Protein AF-0000000074860772 (afdb_homodimer)

Foldseek 3Di:
DCPVPPPPPDPPPPVPCPDDPPPVPPVPPPPLNVCCCQDLQVCLLVLVQVSNVVVCVVVVNPCQAPARPQQDGSLLRNLLNLNQVNNVVSVVSPHDQCRATPPWGDGSLLNNLLNLNLNSNLVSLVSPYDQQRATPQQAGSLLNNQLNQNQSNNVSSCVSPVVLQVGATPVRDGSLNNHPDPNSNVVSPVD/DCPPDPPPPPPPPPVPCPPDPPPVPPVPPDPLNVCCCQDLQVCLLVLVQVSNVVVCVVVVNPCQAPARPQQDGSLLNNLLNLNQVNNVVSVVSPHDQCRATPPWGDGSLLNNLLNLNLNSNLVSLVSPYDQQRATPQQAGSLLNNQLNQNQSNNVSSCVSPVVLQVGATPVRDGSLNNHPDPNSNVVSPVD

Nearest PDB structures (foldseek):
  6gcu-assembly2_F  TM=9.188E-01  e=7.240E-11  synthetic construct
  7b4u-assembly2_C  TM=9.738E-01  e=1.864E-08  synthetic construct
  5w7j-assembly1_A  TM=8.619E-01  e=1.250E-08  Homo sapiens
  1oy3-assembly1_D  TM=8.102E-01  e=2.384E-06  Mus musculus
  1k3z-assembly1_D  TM=7.961E-01  e=2.267E-06  Mus musculus

Sequence (382 aa):
MFQHGCSHNSEEKVEHNCHHHLTNPSVHQTLEELDFDRGIWSSALAGDIDDVTKKLKSDNGAHVNDTDKSGYTALHYASRSGHLDICQLLLSHGANVNVRTSSSGATPLHRAAYMNHSQVVRLLLDHGADPLVIDCDGMTPLHKAAEKGAETTVEFLIKADSSALEIQDNKGRKPEALAKSEAVKELLRQKMFQHGCSHNSEEKVEHNCHHHLTNPSVHQTLEELDFDRGIWSSALAGDIDDVTKKLKSDNGAHVNDTDKSGYTALHYASRSGHLDICQLLLSHGANVNVRTSSSGATPLHRAAYMNHSQVVRLLLDHGADPLVIDCDGMTPLHKAAEKGAETTVEFLIKADSSALEIQDNKGRKPEALAKSEAVKELLRQK

pLDDT: mean 82.17, std 24.75, range [22.83, 98.81]

Structure (mmCIF, N/CA/C/O backbone):
data_AF-0000000074860772-model_v1
#
loop_
_entity.id
_entity.type
_entity.pdbx_description
1 polymer 'Ankyrin repeat domain-containing protein 39'
#
loop_
_atom_site.group_PDB
_atom_site.id
_atom_site.type_symbol
_atom_site.label_atom_id
_atom_site.label_alt_id
_atom_site.label_comp_id
_atom_site.label_asym_id
_atom_site.label_entity_id
_atom_site.label_seq_id
_atom_site.pdbx_PDB_ins_code
_atom_site.Cartn_x
_atom_site.Cartn_y
_atom_site.Cartn_z
_atom_site.occupancy
_atom_site.B_iso_or_equiv
_atom_site.auth_seq_id
_atom_site.auth_comp_id
_atom_site.auth_asym_id
_atom_site.auth_atom_id
_atom_site.pdbx_PDB_model_num
ATOM 1 N N . MET A 1 1 ? -6.117 -55.531 -68.188 1 25.92 1 MET A N 1
ATOM 2 C CA . MET A 1 1 ? -5.648 -54.188 -68.562 1 25.92 1 MET A CA 1
ATOM 3 C C . MET A 1 1 ? -6.387 -53.125 -67.75 1 25.92 1 MET A C 1
ATOM 5 O O . MET A 1 1 ? -7.188 -52.375 -68.312 1 25.92 1 MET A O 1
ATOM 9 N N . PHE A 1 2 ? -6.77 -53.469 -66.562 1 25.11 2 PHE A N 1
ATOM 10 C CA . PHE A 1 2 ? -7.664 -53.094 -65.5 1 25.11 2 PHE A CA 1
ATOM 11 C C . PHE A 1 2 ? -7.273 -51.75 -64.875 1 25.11 2 PHE A C 1
ATOM 13 O O . PHE A 1 2 ? -6.203 -51.594 -64.312 1 25.11 2 PHE A O 1
ATOM 20 N N . GLN A 1 3 ? -7.68 -50.688 -65.688 1 23.08 3 GLN A N 1
ATOM 21 C CA . GLN A 1 3 ? -7.426 -49.25 -65.562 1 23.08 3 GLN A CA 1
ATOM 22 C C . GLN A 1 3 ? -7.918 -48.719 -64.25 1 23.08 3 GLN A C 1
ATOM 24 O O . GLN A 1 3 ? -9.125 -48.625 -64 1 23.08 3 GLN A O 1
ATOM 29 N N . HIS A 1 4 ? -7.363 -49.219 -63.188 1 24.45 4 HIS A N 1
ATOM 30 C CA . HIS A 1 4 ? -7.715 -48.938 -61.781 1 24.45 4 HIS A CA 1
ATOM 31 C C . HIS A 1 4 ? -7.711 -47.438 -61.5 1 24.45 4 HIS A C 1
ATOM 33 O O . HIS A 1 4 ? -6.66 -46.812 -61.531 1 24.45 4 HIS A O 1
ATOM 39 N N . GLY A 1 5 ? -8.664 -46.75 -62.031 1 23.92 5 GLY A N 1
ATOM 40 C CA . GLY A 1 5 ? -8.758 -45.312 -61.969 1 23.92 5 GLY A CA 1
ATOM 41 C C . GLY A 1 5 ? -8.797 -44.781 -60.531 1 23.92 5 GLY A C 1
ATOM 42 O O . GLY A 1 5 ? -9.594 -45.25 -59.719 1 23.92 5 GLY A O 1
ATOM 43 N N . CYS A 1 6 ? -7.645 -44.375 -60 1 25.44 6 CYS A N 1
ATOM 44 C CA . CYS A 1 6 ? -7.355 -43.906 -58.656 1 25.44 6 CYS A CA 1
ATOM 45 C C . CYS A 1 6 ? -8.273 -42.719 -58.312 1 25.44 6 CYS A C 1
ATOM 47 O O . CYS A 1 6 ? -8.297 -41.719 -59 1 25.44 6 CYS A O 1
ATOM 49 N N . SER A 1 7 ? -9.531 -43.031 -57.938 1 24.06 7 SER A N 1
ATOM 50 C CA . SER A 1 7 ? -10.531 -42.062 -57.469 1 24.06 7 SER A CA 1
ATOM 51 C C . SER A 1 7 ? -9.93 -41.062 -56.531 1 24.06 7 SER A C 1
ATOM 53 O O . SER A 1 7 ? -9.148 -41.406 -55.625 1 24.06 7 SER A O 1
ATOM 55 N N . HIS A 1 8 ? -9.812 -39.844 -57.031 1 24.69 8 HIS A N 1
ATOM 56 C CA . HIS A 1 8 ? -9.336 -38.562 -56.5 1 24.69 8 HIS A CA 1
ATOM 57 C C . HIS A 1 8 ? -10.039 -38.219 -55.188 1 24.69 8 HIS A C 1
ATOM 59 O O . HIS A 1 8 ? -11.266 -38.094 -55.156 1 24.69 8 HIS A O 1
ATOM 65 N N . ASN A 1 9 ? -9.758 -38.969 -54.125 1 23.66 9 ASN A N 1
ATOM 66 C CA . ASN A 1 9 ? -10.281 -38.719 -52.781 1 23.66 9 ASN A CA 1
ATOM 67 C C . ASN A 1 9 ? -10.25 -37.25 -52.438 1 23.66 9 ASN A C 1
ATOM 69 O O . ASN A 1 9 ? -9.203 -36.594 -52.531 1 23.66 9 ASN A O 1
ATOM 73 N N . SER A 1 10 ? -11.375 -36.562 -52.625 1 26.48 10 SER A N 1
ATOM 74 C CA . SER A 1 10 ? -11.75 -35.188 -52.312 1 26.48 10 SER A CA 1
ATOM 75 C C . SER A 1 10 ? -11.305 -34.781 -50.906 1 26.48 10 SER A C 1
ATOM 77 O O . SER A 1 10 ? -11.695 -35.406 -49.906 1 26.48 10 SER A O 1
ATOM 79 N N . GLU A 1 11 ? -10.133 -34.344 -50.75 1 26.5 11 GLU A N 1
ATOM 80 C CA . GLU A 1 11 ? -9.531 -33.781 -49.562 1 26.5 11 GLU A CA 1
ATOM 81 C C . GLU A 1 11 ? -10.43 -32.719 -48.938 1 26.5 11 GLU A C 1
ATOM 83 O O . GLU A 1 11 ? -10.75 -31.719 -49.562 1 26.5 11 GLU A O 1
ATOM 88 N N . GLU A 1 12 ? -11.516 -33.062 -48.344 1 25.89 12 GLU A N 1
ATOM 89 C CA . GLU A 1 12 ? -12.344 -32.156 -47.594 1 25.89 12 GLU A CA 1
ATOM 90 C C . GLU A 1 12 ? -11.484 -31.188 -46.781 1 25.89 12 GLU A C 1
ATOM 92 O O . GLU A 1 12 ? -10.641 -31.625 -46 1 25.89 12 GLU A O 1
ATOM 97 N N . LYS A 1 13 ? -11.336 -29.953 -47.281 1 27.53 13 LYS A N 1
ATOM 98 C CA . LYS A 1 13 ? -10.766 -28.766 -46.656 1 27.53 13 LYS A CA 1
ATOM 99 C C . LYS A 1 13 ? -11.367 -28.516 -45.281 1 27.53 13 LYS A C 1
ATOM 101 O O . LYS A 1 13 ? -12.555 -28.188 -45.188 1 27.53 13 LYS A O 1
ATOM 106 N N . VAL A 1 14 ? -11.258 -29.391 -44.375 1 26.73 14 VAL A N 1
ATOM 107 C CA . VAL A 1 14 ? -11.734 -28.984 -43.062 1 26.73 14 VAL A CA 1
ATOM 108 C C . VAL A 1 14 ? -11.281 -27.562 -42.75 1 26.73 14 VAL A C 1
ATOM 110 O O . VAL A 1 14 ? -10.086 -27.297 -42.625 1 26.73 14 VAL A O 1
ATOM 113 N N . GLU A 1 15 ? -11.969 -26.594 -43.406 1 26.88 15 GLU A N 1
ATOM 114 C CA . GLU A 1 15 ? -11.805 -25.188 -43.094 1 26.88 15 GLU A CA 1
ATOM 115 C C . GLU A 1 15 ? -11.781 -24.969 -41.594 1 26.88 15 GLU A C 1
ATOM 117 O O . GLU A 1 15 ? -12.758 -25.266 -40.906 1 26.88 15 GLU A O 1
ATOM 122 N N . HIS A 1 16 ? -10.703 -25.344 -40.969 1 24.8 16 HIS A N 1
ATOM 123 C CA . HIS A 1 16 ? -10.492 -24.922 -39.594 1 24.8 16 HIS A CA 1
ATOM 124 C C . HIS A 1 16 ? -10.859 -23.453 -39.406 1 24.8 16 HIS A C 1
ATOM 126 O O . HIS A 1 16 ? -10.156 -22.562 -39.875 1 24.8 16 HIS A O 1
ATOM 132 N N . ASN A 1 17 ? -12.109 -23.109 -39.656 1 25.31 17 ASN A N 1
ATOM 133 C CA . ASN A 1 17 ? -12.594 -21.781 -39.312 1 25.31 17 ASN A CA 1
ATOM 134 C C . ASN A 1 17 ? -12.016 -21.297 -37.969 1 25.31 17 ASN A C 1
ATOM 136 O O . ASN A 1 17 ? -12.422 -21.781 -36.906 1 25.31 17 ASN A O 1
ATOM 140 N N . CYS A 1 18 ? -10.773 -21.25 -37.875 1 26.66 18 CYS A N 1
ATOM 141 C CA . CYS A 1 18 ? -10.148 -20.516 -36.781 1 26.66 18 CYS A CA 1
ATOM 142 C C . CYS A 1 18 ? -10.883 -19.219 -36.5 1 26.66 18 CYS A C 1
ATOM 144 O O . CYS A 1 18 ? -10.797 -18.281 -37.281 1 26.66 18 CYS A O 1
ATOM 146 N N . HIS A 1 19 ? -12.273 -19.281 -36.312 1 25.89 19 HIS A N 1
ATOM 147 C CA . HIS A 1 19 ? -13.164 -18.188 -35.969 1 25.89 19 HIS A CA 1
ATOM 148 C C . HIS A 1 19 ? -12.383 -17 -35.406 1 25.89 19 HIS A C 1
ATOM 150 O O . HIS A 1 19 ? -11.219 -17.141 -35.031 1 25.89 19 HIS A O 1
ATOM 156 N N . HIS A 1 20 ? -13.219 -15.93 -34.938 1 26.31 20 HIS A N 1
ATOM 157 C CA . HIS A 1 20 ? -13.227 -14.492 -34.688 1 26.31 20 HIS A CA 1
ATOM 158 C C . HIS A 1 20 ? -12.203 -14.125 -33.625 1 26.31 20 HIS A C 1
ATOM 160 O O . HIS A 1 20 ? -12.133 -14.758 -32.562 1 26.31 20 HIS A O 1
ATOM 166 N N . HIS A 1 21 ? -11.172 -13.586 -33.969 1 28.33 21 HIS A N 1
ATOM 167 C CA . HIS A 1 21 ? -10.125 -12.805 -33.312 1 28.33 21 HIS A CA 1
ATOM 168 C C . HIS A 1 21 ? -10.688 -11.891 -32.25 1 28.33 21 HIS A C 1
ATOM 170 O O . HIS A 1 21 ? -11.242 -10.828 -32.531 1 28.33 21 HIS A O 1
ATOM 176 N N . LEU A 1 22 ? -11.602 -12.258 -31.453 1 30.05 22 LEU A N 1
ATOM 177 C CA . LEU A 1 22 ? -12.07 -11.328 -30.422 1 30.05 22 LEU A CA 1
ATOM 178 C C . LEU A 1 22 ? -10.93 -10.414 -29.969 1 30.05 22 LEU A C 1
ATOM 180 O O . LEU A 1 22 ? -9.945 -10.883 -29.391 1 30.05 22 LEU A O 1
ATOM 184 N N . THR A 1 23 ? -10.531 -9.438 -30.781 1 29.91 23 THR A N 1
ATOM 185 C CA . THR A 1 23 ? -9.742 -8.242 -30.516 1 29.91 23 THR A CA 1
ATOM 186 C C . THR A 1 23 ? -9.914 -7.789 -29.062 1 29.91 23 THR A C 1
ATOM 188 O O . THR A 1 23 ? -10.938 -7.199 -28.703 1 29.91 23 THR A O 1
ATOM 191 N N . ASN A 1 24 ? -9.844 -8.555 -28.156 1 32.81 24 ASN A N 1
ATOM 192 C CA . ASN A 1 24 ? -9.859 -8.195 -26.734 1 32.81 24 ASN A CA 1
ATOM 193 C C . ASN A 1 24 ? -9.156 -6.863 -26.484 1 32.81 24 ASN A C 1
ATOM 195 O O . ASN A 1 24 ? -8.031 -6.66 -26.938 1 32.81 24 ASN A O 1
ATOM 199 N N . PRO A 1 25 ? -9.805 -5.703 -26.422 1 35.31 25 PRO A N 1
ATOM 200 C CA . PRO A 1 25 ? -9.125 -4.418 -26.266 1 35.31 25 PRO A CA 1
ATOM 201 C C . PRO A 1 25 ? -7.762 -4.555 -25.594 1 35.31 25 PRO A C 1
ATOM 203 O O . PRO A 1 25 ? -7.613 -5.32 -24.625 1 35.31 25 PRO A O 1
ATOM 206 N N . SER A 1 26 ? -6.699 -4.555 -26.188 1 35.38 26 SER A N 1
ATOM 207 C CA . SER A 1 26 ? -5.273 -4.527 -25.875 1 35.38 26 SER A CA 1
ATOM 208 C C . SER A 1 26 ? -5.004 -3.809 -24.562 1 35.38 26 SER A C 1
ATOM 210 O O . SER A 1 26 ? -5.289 -2.615 -24.422 1 35.38 26 SER A O 1
ATOM 212 N N . VAL A 1 27 ? -5.414 -4.258 -23.469 1 39.47 27 VAL A N 1
ATOM 213 C CA . VAL A 1 27 ? -5.145 -3.725 -22.141 1 39.47 27 VAL A CA 1
ATOM 214 C C . VAL A 1 27 ? -3.773 -3.057 -22.125 1 39.47 27 VAL A C 1
ATOM 216 O O . VAL A 1 27 ? -2.748 -3.734 -22.031 1 39.47 27 VAL A O 1
ATOM 219 N N . HIS A 1 28 ? -3.51 -2.158 -23.031 1 41.5 28 HIS A N 1
ATOM 220 C CA . HIS A 1 28 ? -2.309 -1.332 -23.109 1 41.5 28 HIS A CA 1
ATOM 221 C C . HIS A 1 28 ? -2.074 -0.577 -21.812 1 41.5 28 HIS A C 1
ATOM 223 O O . HIS A 1 28 ? -2.916 0.221 -21.391 1 41.5 28 HIS A O 1
ATOM 229 N N . GLN A 1 29 ? -1.468 -1.352 -20.938 1 47.69 29 GLN A N 1
ATOM 230 C CA . GLN A 1 29 ? -0.969 -0.54 -19.828 1 47.69 29 GLN A CA 1
ATOM 231 C C . GLN A 1 29 ? -0.385 0.777 -20.328 1 47.69 29 GLN A C 1
ATOM 233 O O . GLN A 1 29 ? 0.391 0.791 -21.281 1 47.69 29 GLN A O 1
ATOM 238 N N . THR A 1 30 ? -1.134 1.836 -20.016 1 48.66 30 THR A N 1
ATOM 239 C CA . THR A 1 30 ? -0.561 3.119 -20.406 1 48.66 30 THR A CA 1
ATOM 240 C C . THR A 1 30 ? 0.876 3.244 -19.906 1 48.66 30 THR A C 1
ATOM 242 O O . THR A 1 30 ? 1.288 2.523 -19 1 48.66 30 THR A O 1
ATOM 245 N N . LEU A 1 31 ? 1.679 3.822 -20.625 1 48.94 31 LEU A N 1
ATOM 246 C CA . LEU A 1 31 ? 3.043 4.129 -20.203 1 48.94 31 LEU A CA 1
ATOM 247 C C . LEU A 1 31 ? 3.074 4.656 -18.781 1 48.94 31 LEU A C 1
ATOM 249 O O . LEU A 1 31 ? 3.99 4.34 -18.016 1 48.94 31 LEU A O 1
ATOM 253 N N . GLU A 1 32 ? 1.976 5.391 -18.469 1 51.69 32 GLU A N 1
ATOM 254 C CA . GLU A 1 32 ? 1.919 5.992 -17.125 1 51.69 32 GLU A CA 1
ATOM 255 C C . GLU A 1 32 ? 1.716 4.926 -16.062 1 51.69 32 GLU A C 1
ATOM 257 O O . GLU A 1 32 ? 2.324 4.996 -14.984 1 51.69 32 GLU A O 1
ATOM 262 N N . GLU A 1 33 ? 0.893 4.062 -16.328 1 55.44 33 GLU A N 1
ATOM 263 C CA . GLU A 1 33 ? 0.658 2.957 -15.414 1 55.44 33 GLU A CA 1
ATOM 264 C C . GLU A 1 33 ? 1.914 2.107 -15.242 1 55.44 33 GLU A C 1
ATOM 266 O O . GLU A 1 33 ? 2.25 1.706 -14.125 1 55.44 33 GLU A O 1
ATOM 271 N N . LEU A 1 34 ? 2.43 2.025 -16.312 1 56.44 34 LEU A N 1
ATOM 272 C CA . LEU A 1 34 ? 3.684 1.281 -16.312 1 56.44 34 LEU A CA 1
ATOM 273 C C . LEU A 1 34 ? 4.738 2.006 -15.484 1 56.44 34 LEU A C 1
ATOM 275 O O . LEU A 1 34 ? 5.484 1.375 -14.727 1 56.44 34 LEU A O 1
ATOM 279 N N . ASP A 1 35 ? 4.574 3.289 -15.688 1 59.59 35 ASP A N 1
ATOM 280 C CA . ASP A 1 35 ? 5.562 4.078 -14.953 1 59.59 35 ASP A CA 1
ATOM 281 C C . ASP A 1 35 ? 5.34 3.98 -13.445 1 59.59 35 ASP A C 1
ATOM 283 O O . ASP A 1 35 ? 6.293 3.82 -12.68 1 59.59 35 ASP A O 1
ATOM 287 N N . PHE A 1 36 ? 4.094 4.09 -13.055 1 60.78 36 PHE A N 1
ATOM 288 C CA . PHE A 1 36 ? 3.84 3.982 -11.625 1 60.78 36 PHE A CA 1
ATOM 289 C C . PHE A 1 36 ? 4.242 2.607 -11.102 1 60.78 36 PHE A C 1
ATOM 291 O O . PHE A 1 36 ? 4.945 2.5 -10.102 1 60.78 36 PHE A O 1
ATOM 298 N N . ASP A 1 37 ? 3.906 1.736 -11.82 1 63.03 37 ASP A N 1
ATOM 299 C CA . ASP A 1 37 ? 4.148 0.368 -11.375 1 63.03 37 ASP A CA 1
ATOM 300 C C . ASP A 1 37 ? 5.645 0.073 -11.289 1 63.03 37 ASP A C 1
ATOM 302 O O . ASP A 1 37 ? 6.086 -0.684 -10.43 1 63.03 37 ASP A O 1
ATOM 306 N N . ARG A 1 38 ? 6.223 0.841 -11.961 1 67.69 38 ARG A N 1
ATOM 307 C CA . ARG A 1 38 ? 7.656 0.577 -12.008 1 67.69 38 ARG A CA 1
ATOM 308 C C . ARG A 1 38 ? 8.422 1.57 -11.148 1 67.69 38 ARG A C 1
ATOM 310 O O . ARG A 1 38 ? 9.594 1.351 -10.836 1 67.69 38 ARG A O 1
ATOM 317 N N . GLY A 1 39 ? 7.707 2.541 -10.82 1 80.62 39 GLY A N 1
ATOM 318 C CA . GLY A 1 39 ? 8.406 3.584 -10.086 1 80.62 39 GLY A CA 1
ATOM 319 C C . GLY A 1 39 ? 8.523 3.289 -8.602 1 80.62 39 GLY A C 1
ATOM 320 O O . GLY A 1 39 ? 7.945 2.322 -8.102 1 80.62 39 GLY A O 1
ATOM 321 N N . ILE A 1 40 ? 9.383 4.105 -7.938 1 90.5 40 ILE A N 1
ATOM 322 C CA . ILE A 1 40 ? 9.688 3.945 -6.52 1 90.5 40 ILE A CA 1
ATOM 323 C C . ILE A 1 40 ? 8.414 4.141 -5.691 1 90.5 40 ILE A C 1
ATOM 325 O O . ILE A 1 40 ? 8.297 3.609 -4.586 1 90.5 40 ILE A O 1
ATOM 329 N N . TRP A 1 41 ? 7.438 4.715 -6.219 1 90.69 41 TRP A N 1
ATOM 330 C CA . TRP A 1 41 ? 6.203 5.035 -5.516 1 90.69 41 TRP A CA 1
ATOM 331 C C . TRP A 1 41 ? 5.395 3.773 -5.23 1 90.69 41 TRP A C 1
ATOM 333 O O . TRP A 1 41 ? 4.934 3.562 -4.109 1 90.69 41 TRP A O 1
ATOM 343 N N . SER A 1 42 ? 5.297 2.992 -6.25 1 86.06 42 SER A N 1
ATOM 344 C CA . SER A 1 42 ? 4.535 1.756 -6.102 1 86.06 42 SER A CA 1
ATOM 345 C C . SER A 1 42 ? 5.18 0.824 -5.082 1 86.06 42 SER A C 1
ATOM 347 O O . SER A 1 42 ? 4.484 0.177 -4.297 1 86.06 42 SER A O 1
ATOM 349 N N . SER A 1 43 ? 6.465 0.729 -5.121 1 91.5 43 SER A N 1
ATOM 350 C CA . SER A 1 43 ? 7.203 -0.1 -4.176 1 91.5 43 SER A CA 1
ATOM 351 C C . SER A 1 43 ? 7.059 0.426 -2.75 1 91.5 43 SER A C 1
ATOM 353 O O . SER A 1 43 ? 6.91 -0.354 -1.807 1 91.5 43 SER A O 1
ATOM 355 N N . ALA A 1 44 ? 7.098 1.704 -2.637 1 94.81 44 ALA A N 1
ATOM 356 C CA . ALA A 1 44 ? 6.938 2.328 -1.326 1 94.81 44 ALA A CA 1
ATOM 357 C C . ALA A 1 44 ? 5.539 2.078 -0.766 1 94.81 44 ALA A C 1
ATOM 359 O O . ALA A 1 44 ? 5.383 1.787 0.423 1 94.81 44 ALA A O 1
ATOM 360 N N . LEU A 1 45 ? 4.613 2.178 -1.613 1 92.69 45 LEU A N 1
ATOM 361 C CA . LEU A 1 45 ? 3.227 1.976 -1.215 1 92.69 45 LEU A CA 1
ATOM 362 C C . LEU A 1 45 ? 2.988 0.532 -0.784 1 92.69 45 LEU A C 1
ATOM 364 O O . LEU A 1 45 ? 2.295 0.281 0.205 1 92.69 45 LEU A O 1
ATOM 368 N N . ALA A 1 46 ? 3.594 -0.363 -1.459 1 91.44 46 ALA A N 1
ATOM 369 C CA . ALA A 1 46 ? 3.355 -1.786 -1.236 1 91.44 46 ALA A CA 1
ATOM 370 C C . ALA A 1 46 ? 4.227 -2.316 -0.101 1 91.44 46 ALA A C 1
ATOM 372 O O . ALA A 1 46 ? 4.047 -3.449 0.351 1 91.44 46 ALA A O 1
ATOM 373 N N . GLY A 1 47 ? 5.188 -1.578 0.263 1 94.94 47 GLY A N 1
ATOM 374 C CA . GLY A 1 47 ? 6.074 -2.014 1.33 1 94.94 47 GLY A CA 1
ATOM 375 C C . GLY A 1 47 ? 7.203 -2.902 0.842 1 94.94 47 GLY A C 1
ATOM 376 O O . GLY A 1 47 ? 7.727 -3.719 1.601 1 94.94 47 GLY A O 1
ATOM 377 N N . ASP A 1 48 ? 7.547 -2.729 -0.379 1 93.75 48 ASP A N 1
ATOM 378 C CA . ASP A 1 48 ? 8.633 -3.52 -0.958 1 93.75 48 ASP A CA 1
ATOM 379 C C . ASP A 1 48 ? 9.984 -2.859 -0.708 1 93.75 48 ASP A C 1
ATOM 381 O O . ASP A 1 48 ? 10.539 -2.211 -1.6 1 93.75 48 ASP A O 1
ATOM 385 N N . ILE A 1 49 ? 10.523 -3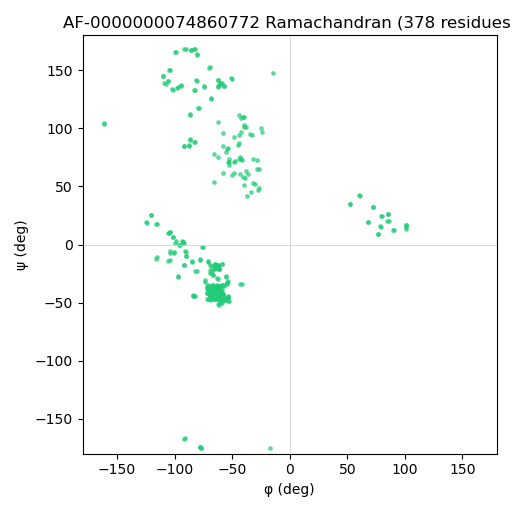.133 0.412 1 95.06 49 ILE A N 1
ATOM 386 C CA . ILE A 1 49 ? 11.719 -2.43 0.857 1 95.06 49 ILE A CA 1
ATOM 387 C C . ILE A 1 49 ? 12.898 -2.803 -0.04 1 95.06 49 ILE A C 1
ATOM 389 O O . ILE A 1 49 ? 13.766 -1.971 -0.311 1 95.06 49 ILE A O 1
ATOM 393 N N . ASP A 1 50 ? 12.969 -4.066 -0.491 1 92 50 ASP A N 1
ATOM 394 C CA . ASP A 1 50 ? 14.062 -4.508 -1.354 1 92 50 ASP A CA 1
ATOM 395 C C . ASP A 1 50 ? 14.086 -3.713 -2.658 1 92 50 ASP A C 1
ATOM 397 O O . ASP A 1 50 ? 15.148 -3.271 -3.102 1 92 50 ASP A O 1
ATOM 401 N N . ASP A 1 51 ? 12.93 -3.512 -3.248 1 92.31 51 ASP A N 1
ATOM 402 C CA . ASP A 1 51 ? 12.852 -2.779 -4.508 1 92.31 51 ASP A CA 1
ATOM 403 C C . ASP A 1 51 ? 13.156 -1.298 -4.305 1 92.31 51 ASP A C 1
ATOM 405 O O . ASP A 1 51 ? 13.812 -0.675 -5.141 1 92.31 51 ASP A O 1
ATOM 409 N N . VAL A 1 52 ? 12.672 -0.736 -3.215 1 95.06 52 VAL A N 1
ATOM 410 C CA . VAL A 1 52 ? 12.969 0.66 -2.914 1 95.06 52 VAL A CA 1
ATOM 411 C C . VAL A 1 52 ? 14.477 0.844 -2.76 1 95.06 52 VAL A C 1
ATOM 413 O O . VAL A 1 52 ? 15.055 1.787 -3.309 1 95.06 52 VAL A O 1
ATOM 416 N N . THR A 1 53 ? 15.086 -0.06 -2.051 1 94.75 53 THR A N 1
ATOM 417 C CA . THR A 1 53 ? 16.531 -0.005 -1.832 1 94.75 53 THR A CA 1
ATOM 418 C C . THR A 1 53 ? 17.281 -0.056 -3.16 1 94.75 53 THR A C 1
ATOM 420 O O . THR A 1 53 ? 18.188 0.74 -3.395 1 94.75 53 THR A O 1
ATOM 423 N N . LYS A 1 54 ? 16.891 -0.931 -3.963 1 92.12 54 LYS A N 1
ATOM 424 C CA . LYS A 1 54 ? 17.531 -1.082 -5.266 1 92.12 54 LYS A CA 1
ATOM 425 C C . LYS A 1 54 ? 17.391 0.189 -6.098 1 92.12 54 LYS A C 1
ATOM 427 O O . LYS A 1 54 ? 18.359 0.631 -6.734 1 92.12 54 LYS A O 1
ATOM 432 N N . LYS A 1 55 ? 16.25 0.737 -6.117 1 91.31 55 LYS A N 1
ATOM 433 C CA . LYS A 1 55 ? 15.984 1.928 -6.918 1 91.31 55 LYS A CA 1
ATOM 434 C C . LYS A 1 55 ? 16.75 3.135 -6.383 1 91.31 55 LYS A C 1
ATOM 436 O O . LYS A 1 55 ? 17.203 3.979 -7.16 1 91.31 55 LYS A O 1
ATOM 441 N N . LEU A 1 56 ? 16.891 3.199 -5.105 1 92.31 56 LEU A N 1
ATOM 442 C CA . LEU A 1 56 ? 17.656 4.301 -4.512 1 92.31 56 LEU A CA 1
ATOM 443 C C . LEU A 1 56 ? 19.141 4.145 -4.781 1 92.31 56 LEU A C 1
ATOM 445 O O . LEU A 1 56 ? 19.844 5.137 -4.969 1 92.31 56 LEU A O 1
ATOM 449 N N . LYS A 1 57 ? 19.578 2.918 -4.762 1 90.19 57 LYS A N 1
ATOM 450 C CA . LYS A 1 57 ? 21 2.654 -5.008 1 90.19 57 LYS A CA 1
ATOM 451 C C . LYS A 1 57 ? 21.359 2.934 -6.461 1 90.19 57 LYS A C 1
ATOM 453 O O . LYS A 1 57 ? 22.469 3.406 -6.75 1 90.19 57 LYS A O 1
ATOM 458 N N . SER A 1 58 ? 20.469 2.621 -7.301 1 85.38 58 SER A N 1
ATOM 459 C CA . SER A 1 58 ? 20.734 2.742 -8.734 1 85.38 58 SER A CA 1
ATOM 460 C C . SER A 1 58 ? 21 4.191 -9.125 1 85.38 58 SER A C 1
ATOM 462 O O . SER A 1 58 ? 21.734 4.461 -10.07 1 85.38 58 SER A O 1
ATOM 464 N N . ASP A 1 59 ? 20.453 5.102 -8.453 1 80.25 59 ASP A N 1
ATOM 465 C CA . ASP A 1 59 ? 20.656 6.5 -8.82 1 80.25 59 ASP A CA 1
ATOM 466 C C . ASP A 1 59 ? 21.203 7.305 -7.648 1 80.25 59 ASP A C 1
ATOM 468 O O . ASP A 1 59 ? 21.156 8.539 -7.648 1 80.25 59 ASP A O 1
ATOM 472 N N . ASN A 1 60 ? 21.75 6.656 -6.703 1 79.94 60 ASN A N 1
ATOM 473 C CA . ASN A 1 60 ? 22.344 7.273 -5.52 1 79.94 60 ASN A CA 1
ATOM 474 C C . ASN A 1 60 ? 21.359 8.227 -4.84 1 79.94 60 ASN A C 1
ATOM 476 O O . ASN A 1 60 ? 21.75 9.328 -4.438 1 79.94 60 ASN A O 1
ATOM 480 N N . GLY A 1 61 ? 20.156 7.828 -4.914 1 77.94 61 GLY A N 1
ATOM 481 C CA . GLY A 1 61 ? 19.125 8.586 -4.219 1 77.94 61 GLY A CA 1
ATOM 482 C C . GLY A 1 61 ? 18.734 9.859 -4.934 1 77.94 61 GLY A C 1
ATOM 483 O O . GLY A 1 61 ? 17.938 10.648 -4.422 1 77.94 61 GLY A O 1
ATOM 484 N N . ALA A 1 62 ? 19.219 10.008 -6.113 1 76 62 ALA A N 1
ATOM 485 C CA . ALA A 1 62 ? 19 11.25 -6.84 1 76 62 ALA A CA 1
ATOM 486 C C . ALA A 1 62 ? 17.516 11.484 -7.09 1 76 62 ALA A C 1
ATOM 488 O O . ALA A 1 62 ? 17.062 12.633 -7.184 1 76 62 ALA A O 1
ATOM 489 N N . HIS A 1 63 ? 16.703 10.492 -7.004 1 86.94 63 HIS A N 1
ATOM 490 C CA . HIS A 1 63 ? 15.312 10.625 -7.383 1 86.94 63 HIS A CA 1
ATOM 491 C C . HIS A 1 63 ? 14.391 10.32 -6.207 1 86.94 63 HIS A C 1
ATOM 493 O O . HIS A 1 63 ? 13.211 10.008 -6.398 1 86.94 63 HIS A O 1
ATOM 499 N N . VAL A 1 64 ? 14.906 10.516 -5.008 1 94.12 64 VAL A N 1
ATOM 500 C CA . VAL A 1 64 ? 14.156 10.156 -3.809 1 94.12 64 VAL A CA 1
ATOM 501 C C . VAL A 1 64 ? 12.961 11.094 -3.648 1 94.12 64 VAL A C 1
ATOM 503 O O . VAL A 1 64 ? 11.938 10.711 -3.084 1 94.12 64 VAL A O 1
ATOM 506 N N . ASN A 1 65 ? 13.078 12.289 -4.23 1 94.88 65 ASN A N 1
ATOM 507 C CA . ASN A 1 65 ? 12.023 13.281 -4.066 1 94.88 65 ASN A CA 1
ATOM 508 C C . ASN A 1 65 ? 11.18 13.422 -5.336 1 94.88 65 ASN A C 1
ATOM 510 O O . ASN A 1 65 ? 10.336 14.32 -5.434 1 94.88 65 ASN A O 1
ATOM 514 N N . ASP A 1 66 ? 11.414 12.477 -6.273 1 90.38 66 ASP A N 1
ATOM 515 C CA . ASP A 1 66 ? 10.594 12.516 -7.477 1 90.38 66 ASP A CA 1
ATOM 516 C C . ASP A 1 66 ? 9.125 12.297 -7.145 1 90.38 66 ASP A C 1
ATOM 518 O O . ASP A 1 66 ? 8.789 11.477 -6.281 1 90.38 66 ASP A O 1
ATOM 522 N N . THR A 1 67 ? 8.305 13.055 -7.863 1 89.06 67 THR A N 1
ATOM 523 C CA . THR A 1 67 ? 6.867 12.898 -7.672 1 89.06 67 THR A CA 1
ATOM 524 C C . THR A 1 67 ? 6.246 12.125 -8.828 1 89.06 67 THR A C 1
ATOM 526 O O . THR A 1 67 ? 6.797 12.102 -9.938 1 89.06 67 THR A O 1
ATOM 529 N N . ASP A 1 68 ? 5.195 11.453 -8.445 1 82.38 68 ASP A N 1
ATOM 530 C CA . ASP A 1 68 ? 4.395 10.891 -9.531 1 82.38 68 ASP A CA 1
ATOM 531 C C . ASP A 1 68 ? 3.527 11.969 -10.188 1 82.38 68 ASP A C 1
ATOM 533 O O . ASP A 1 68 ? 3.705 13.156 -9.93 1 82.38 68 ASP A O 1
ATOM 537 N N . LYS A 1 69 ? 2.707 11.516 -11.086 1 72.88 69 LYS A N 1
ATOM 538 C CA . LYS A 1 69 ? 1.901 12.445 -11.859 1 72.88 69 LYS A CA 1
ATOM 539 C C . LYS A 1 69 ? 0.932 13.211 -10.969 1 72.88 69 LYS A C 1
ATOM 541 O O . LYS A 1 69 ? 0.461 14.297 -11.328 1 72.88 69 LYS A O 1
ATOM 546 N N . SER A 1 70 ? 0.695 12.641 -9.82 1 73 70 SER A N 1
ATOM 547 C CA . SER A 1 70 ? -0.237 13.281 -8.891 1 73 70 SER A CA 1
ATOM 548 C C . SER A 1 70 ? 0.499 14.141 -7.871 1 73 70 SER A C 1
ATOM 550 O O . SER A 1 70 ? -0.124 14.727 -6.984 1 73 70 SER A O 1
ATOM 552 N N . GLY A 1 71 ? 1.763 14.172 -7.953 1 82.88 71 GLY A N 1
ATOM 553 C CA . GLY A 1 71 ? 2.541 15.023 -7.062 1 82.88 71 GLY A CA 1
ATOM 554 C C . GLY A 1 71 ? 2.957 14.328 -5.785 1 82.88 71 GLY A C 1
ATOM 555 O O . GLY A 1 71 ? 3.439 14.969 -4.848 1 82.88 71 GLY A O 1
ATOM 556 N N . TYR A 1 72 ? 2.801 13.008 -5.738 1 90.12 72 TYR A N 1
ATOM 557 C CA . TYR A 1 72 ? 3.158 12.273 -4.535 1 90.12 72 TYR A CA 1
ATOM 558 C C . TYR A 1 72 ? 4.582 11.734 -4.625 1 90.12 72 TYR A C 1
ATOM 560 O O . TYR A 1 72 ? 5 11.242 -5.676 1 90.12 72 TYR A O 1
ATOM 568 N N . THR A 1 73 ? 5.25 11.898 -3.539 1 94.69 73 THR A N 1
ATOM 569 C CA . THR A 1 73 ? 6.57 11.289 -3.428 1 94.69 73 THR A CA 1
ATOM 570 C C . THR A 1 73 ? 6.473 9.883 -2.836 1 94.69 73 THR A C 1
ATOM 572 O O . THR A 1 73 ? 5.414 9.484 -2.344 1 94.69 73 THR A O 1
ATOM 575 N N . ALA A 1 74 ? 7.617 9.203 -2.943 1 95.56 74 ALA A N 1
ATOM 576 C CA . AL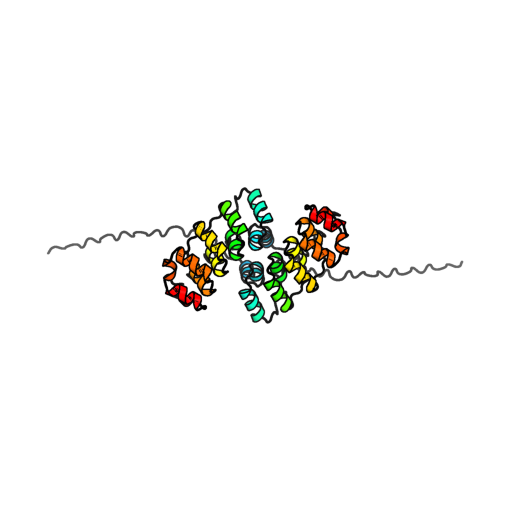A A 1 74 ? 7.676 7.887 -2.309 1 95.56 74 ALA A CA 1
ATOM 577 C C . ALA A 1 74 ? 7.402 7.988 -0.81 1 95.56 74 ALA A C 1
ATOM 579 O O . ALA A 1 74 ? 6.762 7.109 -0.228 1 95.56 74 ALA A O 1
ATOM 580 N N . LEU A 1 75 ? 7.84 9.062 -0.238 1 97.94 75 LEU A N 1
ATOM 581 C CA . LEU A 1 75 ? 7.633 9.242 1.194 1 97.94 75 LEU A CA 1
ATOM 582 C C . LEU A 1 75 ? 6.148 9.414 1.509 1 97.94 75 LEU A C 1
ATOM 584 O O . LEU A 1 75 ? 5.664 8.914 2.525 1 97.94 75 LEU A O 1
ATOM 588 N N . HIS A 1 76 ? 5.445 10.125 0.658 1 96.31 76 HIS A N 1
ATOM 589 C CA . HIS A 1 76 ? 4 10.219 0.833 1 96.31 76 HIS A CA 1
ATOM 590 C C . HIS A 1 76 ? 3.371 8.828 0.912 1 96.31 76 HIS A C 1
ATOM 592 O O . HIS A 1 76 ? 2.586 8.547 1.821 1 96.31 76 HIS A O 1
ATOM 598 N N . TYR A 1 77 ? 3.734 8.023 -0.004 1 94.06 77 TYR A N 1
ATOM 599 C CA . TYR A 1 77 ? 3.133 6.703 -0.133 1 94.06 77 TYR A CA 1
ATOM 600 C C . TYR A 1 77 ? 3.535 5.805 1.029 1 94.06 77 TYR A C 1
ATOM 602 O O . TYR A 1 77 ? 2.695 5.109 1.605 1 94.06 77 TYR A O 1
ATOM 610 N N . ALA A 1 78 ? 4.773 5.762 1.345 1 97.12 78 ALA A N 1
ATOM 611 C CA . ALA A 1 78 ? 5.238 4.957 2.469 1 97.12 78 ALA A CA 1
ATOM 612 C C . ALA A 1 78 ? 4.566 5.387 3.77 1 97.12 78 ALA A C 1
ATOM 614 O O . ALA A 1 78 ? 4.199 4.547 4.594 1 97.12 78 ALA A O 1
ATOM 615 N N . SER A 1 79 ? 4.391 6.648 3.93 1 98 79 SER A N 1
ATOM 616 C CA . SER A 1 79 ? 3.762 7.199 5.129 1 98 79 SER A CA 1
ATOM 617 C C . SER A 1 79 ? 2.293 6.801 5.215 1 98 79 SER A C 1
ATOM 619 O O . SER A 1 79 ? 1.802 6.441 6.285 1 98 79 SER A O 1
ATOM 621 N N . ARG A 1 80 ? 1.64 6.852 4.129 1 95.62 80 ARG A N 1
ATOM 622 C CA . ARG A 1 80 ? 0.229 6.48 4.082 1 95.62 80 ARG A CA 1
ATOM 623 C C . ARG A 1 80 ? 0.034 5.02 4.465 1 95.62 80 ARG A C 1
ATOM 625 O O . ARG A 1 80 ? -0.941 4.672 5.137 1 95.62 80 ARG A O 1
ATOM 632 N N . SER A 1 81 ? 0.979 4.25 4.035 1 95.31 81 SER A N 1
ATOM 633 C CA . SER A 1 81 ? 0.836 2.812 4.238 1 95.31 81 SER A CA 1
ATOM 634 C C . SER A 1 81 ? 1.44 2.379 5.57 1 95.31 81 SER A C 1
ATOM 636 O O . SER A 1 81 ? 1.308 1.221 5.969 1 95.31 81 SER A O 1
ATOM 638 N N . GLY A 1 82 ? 2.113 3.227 6.191 1 97.12 82 GLY A N 1
ATOM 639 C CA . GLY A 1 82 ? 2.654 2.932 7.508 1 97.12 82 GLY A CA 1
ATOM 640 C C . GLY A 1 82 ? 3.922 2.098 7.457 1 97.12 82 GLY A C 1
ATOM 641 O O . GLY A 1 82 ? 4.23 1.37 8.406 1 97.12 82 GLY A O 1
ATOM 642 N N . HIS A 1 83 ? 4.629 2.148 6.375 1 97.19 83 HIS A N 1
ATOM 643 C CA . HIS A 1 83 ? 5.875 1.4 6.242 1 97.19 83 HIS A CA 1
ATOM 644 C C . HIS A 1 83 ? 7.039 2.154 6.879 1 97.19 83 HIS A C 1
ATOM 646 O O . HIS A 1 83 ? 7.789 2.848 6.184 1 97.19 83 HIS A O 1
ATOM 652 N N . LEU A 1 84 ? 7.211 1.89 8.164 1 98.25 84 LEU A N 1
ATOM 653 C CA . LEU A 1 84 ? 8.172 2.621 8.977 1 98.25 84 LEU A CA 1
ATOM 654 C C . LEU A 1 84 ? 9.586 2.449 8.43 1 98.25 84 LEU A C 1
ATOM 656 O O . LEU A 1 84 ? 10.336 3.422 8.312 1 98.25 84 LEU A O 1
ATOM 660 N N . ASP A 1 85 ? 9.906 1.267 8.07 1 98.25 85 ASP A N 1
ATOM 661 C CA . ASP A 1 85 ? 11.258 0.976 7.586 1 98.25 85 ASP A CA 1
ATOM 662 C C . ASP A 1 85 ? 11.531 1.692 6.27 1 98.25 85 ASP A C 1
ATOM 664 O O . ASP A 1 85 ? 12.633 2.201 6.055 1 98.25 85 ASP A O 1
ATOM 668 N N . ILE A 1 86 ? 10.57 1.758 5.449 1 97.88 86 ILE A N 1
ATOM 669 C CA . ILE A 1 86 ? 10.734 2.43 4.164 1 97.88 86 ILE A CA 1
ATOM 670 C C . ILE A 1 86 ? 10.82 3.939 4.379 1 97.88 86 ILE A C 1
ATOM 672 O O . ILE A 1 86 ? 11.625 4.617 3.738 1 97.88 86 ILE A O 1
ATOM 676 N N . CYS A 1 87 ? 10 4.438 5.246 1 98.56 87 CYS A N 1
ATOM 677 C CA . CYS A 1 87 ? 10.102 5.852 5.582 1 98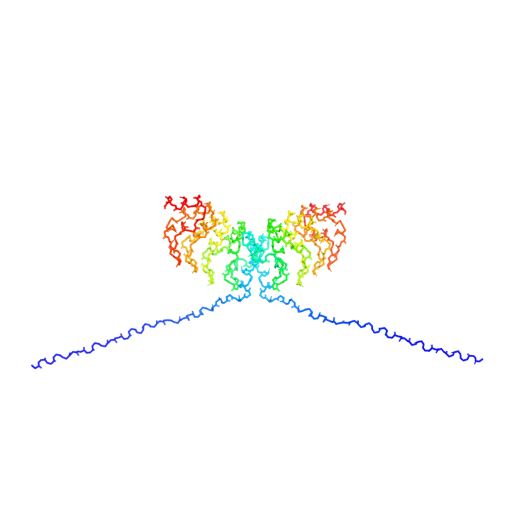.56 87 CYS A CA 1
ATOM 678 C C . CYS A 1 87 ? 11.5 6.195 6.078 1 98.56 87 CYS A C 1
ATOM 680 O O . CYS A 1 87 ? 12.102 7.18 5.633 1 98.56 87 CYS A O 1
ATOM 682 N N . GLN A 1 88 ? 11.992 5.375 6.961 1 98.56 88 GLN A N 1
ATOM 683 C CA . GLN A 1 88 ? 13.336 5.578 7.488 1 98.56 88 GLN A CA 1
ATOM 684 C C . GLN A 1 88 ? 14.375 5.562 6.367 1 98.56 88 GLN A C 1
ATOM 686 O O . GLN A 1 88 ? 15.266 6.418 6.324 1 98.56 88 GLN A O 1
ATOM 691 N N . LEU A 1 89 ? 14.242 4.641 5.539 1 97.56 89 LEU A N 1
ATOM 692 C CA . LEU A 1 89 ? 15.172 4.492 4.418 1 97.56 89 LEU A CA 1
ATOM 693 C C . LEU A 1 89 ? 15.141 5.727 3.521 1 97.56 89 LEU A C 1
ATOM 695 O O . LEU A 1 89 ? 16.188 6.258 3.152 1 97.56 89 LEU A O 1
ATOM 699 N N . LEU A 1 90 ? 13.953 6.164 3.137 1 97.81 90 LEU A N 1
ATOM 700 C CA . LEU A 1 90 ? 13.805 7.324 2.268 1 97.81 90 LEU A CA 1
ATOM 701 C C . LEU A 1 90 ? 14.383 8.57 2.922 1 97.81 90 LEU A C 1
ATOM 703 O O . LEU A 1 90 ? 15.086 9.352 2.27 1 97.81 90 LEU A O 1
ATOM 707 N N . LEU A 1 91 ? 14.148 8.758 4.18 1 97.81 91 LEU A N 1
ATOM 708 C CA . LEU A 1 91 ? 14.648 9.922 4.91 1 97.81 91 LEU A CA 1
ATOM 709 C C . LEU A 1 91 ? 16.172 9.891 4.996 1 97.81 91 LEU A C 1
ATOM 711 O O . LEU A 1 91 ? 16.828 10.938 4.887 1 97.81 91 LEU A O 1
ATOM 715 N N . SER A 1 92 ? 16.703 8.727 5.176 1 96.19 92 SER A N 1
ATOM 716 C CA . SER A 1 92 ? 18.156 8.586 5.238 1 96.19 92 SER A CA 1
ATOM 717 C C . SER A 1 92 ? 18.812 8.922 3.898 1 96.19 92 SER A C 1
ATOM 719 O O . SER A 1 92 ? 20 9.227 3.836 1 96.19 92 SER A O 1
ATOM 721 N N . HIS A 1 93 ? 18.047 8.906 2.857 1 95.94 93 HIS A N 1
ATOM 722 C CA . HIS A 1 93 ? 18.547 9.234 1.529 1 95.94 93 HIS A CA 1
ATOM 723 C C . HIS A 1 93 ? 18.172 10.656 1.134 1 95.94 93 HIS A C 1
ATOM 725 O O . HIS A 1 93 ? 18.266 11.031 -0.039 1 95.94 93 HIS A O 1
ATOM 731 N N . GLY A 1 94 ? 17.609 11.375 2.062 1 95.56 94 GLY A N 1
ATOM 732 C CA . GLY A 1 94 ? 17.438 12.805 1.849 1 95.56 94 GLY A CA 1
ATOM 733 C C . GLY A 1 94 ? 16.016 13.172 1.423 1 95.56 94 GLY A C 1
ATOM 734 O O . GLY A 1 94 ? 15.789 14.258 0.885 1 95.56 94 GLY A O 1
ATOM 735 N N . ALA A 1 95 ? 15.07 12.32 1.615 1 97.56 95 ALA A N 1
ATOM 736 C CA . ALA A 1 95 ? 13.695 12.664 1.284 1 97.56 95 ALA A CA 1
ATOM 737 C C . ALA A 1 95 ? 13.25 13.914 2.037 1 97.56 95 ALA A C 1
ATOM 739 O O . ALA A 1 95 ? 13.539 14.07 3.225 1 97.56 95 ALA A O 1
ATOM 740 N N . ASN A 1 96 ? 12.555 14.805 1.295 1 97.62 96 ASN A N 1
ATOM 741 C CA . ASN A 1 96 ? 11.984 15.992 1.913 1 97.62 96 ASN A CA 1
ATOM 742 C C . ASN A 1 96 ? 10.68 15.672 2.645 1 97.62 96 ASN A C 1
ATOM 744 O O . ASN A 1 96 ? 9.688 15.297 2.018 1 97.62 96 ASN A O 1
ATOM 748 N N . VAL A 1 97 ? 10.656 15.859 3.918 1 98 97 VAL A N 1
ATOM 749 C CA . VAL A 1 97 ? 9.555 15.422 4.773 1 98 97 VAL A CA 1
ATOM 750 C C . VAL A 1 97 ? 8.383 16.391 4.633 1 98 97 VAL A C 1
ATOM 752 O O . VAL A 1 97 ? 7.254 16.062 5.008 1 98 97 VAL A O 1
ATOM 755 N N . ASN A 1 98 ? 8.586 17.547 4.035 1 97.88 98 ASN A N 1
ATOM 756 C CA . ASN A 1 98 ? 7.555 18.578 4.027 1 97.88 98 ASN A CA 1
ATOM 757 C C . ASN A 1 98 ? 7.055 18.859 2.611 1 97.88 98 ASN A C 1
ATOM 759 O O . ASN A 1 98 ? 6.469 19.922 2.352 1 97.88 98 ASN A O 1
ATOM 763 N N . VAL A 1 99 ? 7.348 17.906 1.726 1 95.94 99 VAL A N 1
ATOM 764 C CA . VAL A 1 99 ? 6.828 18.062 0.372 1 95.94 99 VAL A CA 1
ATOM 765 C C . VAL A 1 99 ? 5.301 18.062 0.399 1 95.94 99 VAL A C 1
ATOM 767 O O . VAL A 1 99 ? 4.688 17.25 1.093 1 95.94 99 VAL A O 1
ATOM 770 N N . ARG A 1 100 ? 4.727 19 -0.341 1 93.81 100 ARG A N 1
ATOM 771 C CA . ARG A 1 100 ? 3.273 19.078 -0.46 1 93.81 100 ARG A CA 1
ATOM 772 C C . ARG A 1 100 ? 2.812 18.625 -1.843 1 93.81 100 ARG A C 1
ATOM 774 O O . ARG A 1 100 ? 3.443 18.953 -2.85 1 93.81 100 ARG A O 1
ATOM 781 N N . THR A 1 101 ? 1.746 17.875 -1.804 1 89.5 101 THR A N 1
ATOM 782 C CA . THR A 1 101 ? 1.195 17.484 -3.096 1 89.5 101 THR A CA 1
ATOM 783 C C . THR A 1 101 ? 0.577 18.688 -3.811 1 89.5 101 THR A C 1
ATOM 785 O O . THR A 1 101 ? 0.119 19.625 -3.166 1 89.5 101 THR A O 1
ATOM 788 N N . SER A 1 102 ? 0.575 18.594 -5.145 1 82.19 102 SER A N 1
ATOM 789 C CA . SER A 1 102 ? 0.069 19.703 -5.934 1 82.19 102 SER A CA 1
ATOM 790 C C . SER A 1 102 ? -1.452 19.797 -5.863 1 82.19 102 SER A C 1
ATOM 792 O O . SER A 1 102 ? -2.023 20.891 -5.91 1 82.19 102 SER A O 1
ATOM 794 N N . SER A 1 103 ? -2.086 18.656 -5.727 1 75.75 103 SER A N 1
ATOM 795 C CA . SER A 1 103 ? -3.543 18.625 -5.793 1 75.75 103 SER A CA 1
ATOM 796 C C . SER A 1 103 ? -4.168 18.953 -4.441 1 75.75 103 SER A C 1
ATOM 798 O O . SER A 1 103 ? -5.082 19.766 -4.355 1 75.75 103 SER A O 1
ATOM 800 N N . SER A 1 104 ? -3.637 18.391 -3.404 1 84.44 104 SER A N 1
ATOM 801 C CA . SER A 1 104 ? -4.309 18.516 -2.113 1 84.44 104 SER A CA 1
ATOM 802 C C . SER A 1 104 ? -3.459 19.297 -1.116 1 84.44 104 SER A C 1
ATOM 804 O O . SER A 1 104 ? -3.949 19.703 -0.061 1 84.44 104 SER A O 1
ATOM 806 N N . GLY A 1 105 ? -2.217 19.531 -1.458 1 90.56 105 GLY A N 1
ATOM 807 C CA . GLY A 1 105 ? -1.332 20.188 -0.51 1 90.56 105 GLY A CA 1
ATOM 808 C C . GLY A 1 105 ? -1.008 19.328 0.698 1 90.56 105 GLY A C 1
ATOM 809 O O . GLY A 1 105 ? -0.598 19.844 1.74 1 90.56 105 GLY A O 1
ATOM 810 N N . ALA A 1 106 ? -1.211 18.047 0.55 1 93.56 106 ALA A N 1
ATOM 811 C CA . ALA A 1 106 ? -0.98 17.125 1.669 1 93.56 106 ALA A CA 1
ATOM 812 C C . ALA A 1 106 ? 0.501 16.797 1.802 1 93.56 106 ALA A C 1
ATOM 814 O O . ALA A 1 106 ? 1.196 16.609 0.799 1 93.56 106 ALA A O 1
ATOM 815 N N . THR A 1 107 ? 0.93 16.719 3.02 1 97.31 107 THR A N 1
ATOM 816 C CA . THR A 1 107 ? 2.285 16.281 3.33 1 97.31 107 THR A CA 1
ATOM 817 C C . THR A 1 107 ? 2.295 14.805 3.742 1 97.31 107 THR A C 1
ATOM 819 O O . THR A 1 107 ? 1.239 14.219 3.994 1 97.31 107 THR A O 1
ATOM 822 N N . PRO A 1 108 ? 3.525 14.211 3.764 1 98.12 108 PRO A N 1
ATOM 823 C CA . PRO A 1 108 ? 3.598 12.852 4.309 1 98.12 108 PRO A CA 1
ATOM 824 C C . PRO A 1 108 ? 3.01 12.75 5.715 1 98.12 108 PRO A C 1
ATOM 826 O O . PRO A 1 108 ? 2.371 11.75 6.051 1 98.12 108 PRO A O 1
ATOM 829 N N . LEU A 1 109 ? 3.123 13.781 6.457 1 98.75 109 LEU A N 1
ATOM 830 C CA . LEU A 1 109 ? 2.59 13.797 7.812 1 98.75 109 LEU A CA 1
ATOM 831 C C . LEU A 1 109 ? 1.065 13.734 7.797 1 98.75 109 LEU A C 1
ATOM 833 O O . LEU A 1 109 ? 0.461 13.016 8.594 1 98.75 109 LEU A O 1
ATOM 837 N N . HIS A 1 110 ? 0.445 14.5 6.887 1 97.88 110 HIS A N 1
ATOM 838 C CA . HIS A 1 110 ? -1.002 14.406 6.73 1 97.88 110 HIS A CA 1
ATOM 839 C C . HIS A 1 110 ? -1.438 12.961 6.496 1 97.88 110 HIS A C 1
ATOM 841 O O . HIS A 1 110 ? -2.4 12.492 7.105 1 97.88 110 HIS A O 1
ATOM 847 N N . ARG A 1 111 ? -0.708 12.312 5.637 1 95.94 111 ARG A N 1
ATOM 848 C CA . ARG A 1 111 ? -1.078 10.969 5.211 1 95.94 111 ARG A CA 1
ATOM 849 C C . ARG A 1 111 ? -0.904 9.961 6.344 1 95.94 111 ARG A C 1
ATOM 851 O O . ARG A 1 111 ? -1.773 9.117 6.57 1 95.94 111 ARG A O 1
ATOM 858 N N . ALA A 1 112 ? 0.161 10.047 7.023 1 98 112 ALA A N 1
ATOM 859 C CA . ALA A 1 112 ? 0.42 9.164 8.156 1 98 112 ALA A CA 1
ATOM 860 C C . ALA A 1 112 ? -0.602 9.383 9.266 1 98 112 ALA A C 1
ATOM 862 O O . ALA A 1 112 ? -1.084 8.422 9.867 1 98 112 ALA A O 1
ATOM 863 N N . ALA A 1 113 ? -0.946 10.594 9.477 1 97.75 113 ALA A N 1
ATOM 864 C CA . ALA A 1 113 ? -1.894 10.945 10.531 1 97.75 113 ALA A CA 1
ATOM 865 C C . ALA A 1 113 ? -3.291 10.422 10.211 1 97.75 113 ALA A C 1
ATOM 867 O O . ALA A 1 113 ? -3.963 9.844 11.07 1 97.75 113 ALA A O 1
ATOM 868 N N . TYR A 1 114 ? -3.621 10.609 9.008 1 94.75 114 TYR A N 1
ATOM 869 C CA . TYR A 1 114 ? -4.941 10.18 8.562 1 94.75 114 TYR A CA 1
ATOM 870 C C . TYR A 1 114 ? -5.109 8.68 8.727 1 94.75 114 TYR A C 1
ATOM 872 O O . TYR A 1 114 ? -6.188 8.203 9.094 1 94.75 114 TYR A O 1
ATOM 880 N N . MET A 1 115 ? -4.02 8.008 8.5 1 95.25 115 MET A N 1
ATOM 881 C CA . MET A 1 115 ? -4.09 6.555 8.531 1 95.25 115 MET A CA 1
ATOM 882 C C . MET A 1 115 ? -3.746 6.023 9.922 1 95.25 115 MET A C 1
ATOM 884 O O . MET A 1 115 ? -3.705 4.809 10.133 1 95.25 115 MET A O 1
ATOM 888 N N . ASN A 1 116 ? -3.504 6.883 10.797 1 95.88 116 ASN A N 1
ATOM 889 C CA . ASN A 1 116 ? -3.221 6.555 12.195 1 95.88 116 ASN A CA 1
ATOM 890 C C . ASN A 1 116 ? -1.981 5.672 12.32 1 95.88 116 ASN A C 1
ATOM 892 O O . ASN A 1 116 ? -1.995 4.672 13.039 1 95.88 116 ASN A O 1
ATOM 896 N N . HIS A 1 117 ? -0.973 6.008 11.555 1 97.56 117 HIS A N 1
ATOM 897 C CA . HIS A 1 117 ? 0.328 5.363 11.695 1 97.56 117 HIS A CA 1
ATOM 898 C C . HIS A 1 117 ? 1.222 6.141 12.656 1 97.56 117 HIS A C 1
ATOM 900 O O . HIS A 1 117 ? 2.1 6.891 12.227 1 97.56 117 HIS A O 1
ATOM 906 N N . SER A 1 118 ? 1.04 5.848 13.945 1 98.19 118 SER A N 1
ATOM 907 C CA . SER A 1 118 ? 1.614 6.68 15 1 98.19 118 SER A CA 1
ATOM 908 C C . SER A 1 118 ? 3.139 6.637 14.969 1 98.19 118 SER A C 1
ATOM 910 O O . SER A 1 118 ? 3.797 7.652 15.195 1 98.19 118 SER A O 1
ATOM 912 N N . GLN A 1 119 ? 3.703 5.5 14.641 1 98.56 119 GLN A N 1
ATOM 913 C CA . GLN A 1 119 ? 5.16 5.41 14.625 1 98.56 119 GLN A CA 1
ATOM 914 C C . GLN A 1 119 ? 5.746 6.191 13.453 1 98.56 119 GLN A C 1
ATOM 916 O O . GLN A 1 119 ? 6.828 6.766 13.562 1 98.56 119 GLN A O 1
ATOM 921 N N . VAL A 1 120 ? 5.031 6.164 12.383 1 98.75 120 VAL A N 1
ATOM 922 C CA . VAL A 1 120 ? 5.469 6.945 11.227 1 98.75 120 VAL A CA 1
ATOM 923 C C . VAL A 1 120 ? 5.336 8.438 11.531 1 98.75 120 VAL A C 1
ATOM 925 O O . VAL A 1 120 ? 6.211 9.227 11.172 1 98.75 120 VAL A O 1
ATOM 928 N N . VAL A 1 121 ? 4.266 8.805 12.148 1 98.75 121 VAL A N 1
ATOM 929 C CA . VAL A 1 121 ? 4.055 10.188 12.555 1 98.75 121 VAL A CA 1
ATOM 930 C C . VAL A 1 121 ? 5.211 10.656 13.438 1 98.75 121 VAL A C 1
ATOM 932 O O . VAL A 1 121 ? 5.801 11.711 13.195 1 98.75 121 VAL A O 1
ATOM 935 N N . ARG A 1 122 ? 5.531 9.867 14.375 1 98.69 122 ARG A N 1
ATOM 936 C CA . ARG A 1 122 ? 6.641 10.195 15.266 1 98.69 122 ARG A CA 1
ATOM 937 C C . ARG A 1 122 ? 7.941 10.344 14.492 1 98.69 122 ARG A C 1
ATOM 939 O O . ARG A 1 122 ? 8.688 11.305 14.703 1 98.69 122 ARG A O 1
ATOM 946 N N . LEU A 1 123 ? 8.18 9.469 13.641 1 98.81 123 LEU A N 1
ATOM 947 C CA . LEU A 1 123 ? 9.391 9.492 12.828 1 98.81 123 LEU A CA 1
ATOM 948 C C . LEU A 1 123 ? 9.469 10.781 12.008 1 98.81 123 LEU A C 1
ATOM 950 O O . LEU A 1 123 ? 10.523 11.422 11.961 1 98.81 123 LEU A O 1
ATOM 954 N N . LEU A 1 124 ? 8.367 11.094 11.32 1 98.81 124 LEU A N 1
ATOM 955 C CA . LEU A 1 124 ? 8.344 12.281 10.477 1 98.81 124 LEU A CA 1
ATOM 956 C C . LEU A 1 124 ? 8.578 13.539 11.305 1 98.81 124 LEU A C 1
ATOM 958 O O . LEU A 1 124 ? 9.336 14.43 10.898 1 98.81 124 LEU A O 1
ATOM 962 N N . LEU A 1 125 ? 7.98 13.641 12.445 1 98.69 125 LEU A N 1
ATOM 963 C CA . LEU A 1 125 ? 8.164 14.773 13.336 1 98.69 125 LEU A CA 1
ATOM 964 C C . LEU A 1 125 ? 9.617 14.883 13.797 1 98.69 125 LEU A C 1
ATOM 966 O O . LEU A 1 125 ? 10.188 15.977 13.82 1 98.69 125 LEU A O 1
ATOM 970 N N . ASP A 1 126 ? 10.18 13.766 14.07 1 98.31 126 ASP A N 1
ATOM 971 C CA . ASP A 1 126 ? 11.578 13.727 14.492 1 98.31 126 ASP A CA 1
ATOM 972 C C . ASP A 1 126 ? 12.508 14.188 13.375 1 98.31 126 ASP A C 1
ATOM 974 O O . ASP A 1 126 ? 13.648 14.578 13.633 1 98.31 126 ASP A O 1
ATOM 978 N N . HIS A 1 127 ? 12.039 14.141 12.203 1 98.38 127 HIS A N 1
ATOM 979 C CA . HIS A 1 127 ? 12.859 14.531 11.062 1 98.38 127 HIS A CA 1
ATOM 980 C C . HIS A 1 127 ? 12.461 15.906 10.539 1 98.38 127 HIS A C 1
ATOM 982 O O . HIS A 1 127 ? 12.781 16.266 9.398 1 98.38 127 HIS A O 1
ATOM 988 N N . GLY A 1 128 ? 11.656 16.578 11.289 1 98.06 128 GLY A N 1
ATOM 989 C CA . GLY A 1 128 ? 11.445 17.984 11.008 1 98.06 128 GLY A CA 1
ATOM 990 C C . GLY A 1 128 ? 10.148 18.266 10.273 1 98.06 128 GLY A C 1
ATOM 991 O O . GLY A 1 128 ? 9.953 19.344 9.711 1 98.06 128 GLY A O 1
ATOM 992 N N . ALA A 1 129 ? 9.25 17.312 10.211 1 98.69 129 ALA A N 1
ATOM 993 C CA . ALA A 1 129 ? 7.949 17.578 9.594 1 98.69 129 ALA A CA 1
ATOM 994 C C . ALA A 1 129 ? 7.211 18.703 10.328 1 98.69 129 ALA A C 1
ATOM 996 O O . ALA A 1 129 ? 7.207 18.734 11.562 1 98.69 129 ALA A O 1
ATOM 997 N N . ASP A 1 130 ? 6.586 19.594 9.578 1 98.5 130 ASP A N 1
ATOM 998 C CA . ASP A 1 130 ? 5.816 20.703 10.141 1 98.5 130 ASP A CA 1
ATOM 999 C C . ASP A 1 130 ? 4.379 20.281 10.43 1 98.5 130 ASP A C 1
ATOM 1001 O O . ASP A 1 130 ? 3.594 20.047 9.508 1 98.5 130 ASP A O 1
ATOM 1005 N N . PRO A 1 131 ? 4.02 20.203 11.695 1 98.38 131 PRO A N 1
ATOM 1006 C CA . PRO A 1 131 ? 2.68 19.719 12.047 1 98.38 131 PRO A CA 1
ATOM 1007 C C . PRO A 1 131 ? 1.596 20.766 11.789 1 98.38 131 PRO A C 1
ATOM 1009 O O . PRO A 1 131 ? 0.405 20.469 11.922 1 98.38 131 PRO A O 1
ATOM 1012 N N . LEU A 1 132 ? 1.98 21.953 11.344 1 98.19 132 LEU A N 1
ATOM 1013 C CA . LEU A 1 132 ? 1.019 23.047 11.242 1 98.19 132 LEU A CA 1
ATOM 1014 C C . LEU A 1 132 ? 0.608 23.266 9.789 1 98.19 132 LEU A C 1
ATOM 1016 O O . LEU A 1 132 ? -0.265 24.078 9.5 1 98.19 132 LEU A O 1
ATOM 1020 N N . VAL A 1 133 ? 1.263 22.531 8.875 1 97.62 133 VAL A N 1
ATOM 1021 C CA . VAL A 1 133 ? 0.909 22.688 7.469 1 97.62 133 VAL A CA 1
ATOM 1022 C C . VAL A 1 133 ? -0.562 22.328 7.266 1 97.62 133 VAL A C 1
ATOM 1024 O O . VAL A 1 133 ? -1.055 21.344 7.832 1 97.62 133 VAL A O 1
ATOM 1027 N N . ILE A 1 134 ? -1.247 23.109 6.445 1 97.06 134 ILE A N 1
ATOM 1028 C CA . ILE A 1 134 ? -2.65 22.844 6.152 1 97.06 134 ILE A CA 1
ATOM 1029 C C . ILE A 1 134 ? -2.797 22.359 4.711 1 97.06 134 ILE A C 1
ATOM 1031 O O . ILE A 1 134 ? -2.051 22.797 3.83 1 97.06 134 ILE A O 1
ATOM 1035 N N . ASP A 1 135 ? -3.695 21.5 4.492 1 94.31 135 ASP A N 1
ATOM 1036 C CA . ASP A 1 135 ? -3.969 21.031 3.135 1 94.31 135 ASP A CA 1
ATOM 1037 C C . ASP A 1 135 ? -5.055 21.875 2.473 1 94.31 135 ASP A C 1
ATOM 1039 O O . ASP A 1 135 ? -5.367 22.969 2.941 1 94.31 135 ASP A O 1
ATOM 1043 N N . CYS A 1 136 ? -5.57 21.391 1.36 1 91.56 136 CYS A N 1
ATOM 1044 C CA . CYS A 1 136 ? -6.512 22.172 0.569 1 91.56 136 CYS A CA 1
ATOM 1045 C C . CYS A 1 136 ? -7.836 22.328 1.303 1 91.56 136 CYS A C 1
ATOM 1047 O O . CYS A 1 136 ? -8.617 23.234 0.99 1 91.56 136 CYS A O 1
ATOM 1049 N N . ASP A 1 137 ? -8.094 21.531 2.279 1 93.19 137 ASP A N 1
ATOM 1050 C CA . ASP A 1 137 ? -9.305 21.641 3.084 1 93.19 137 ASP A CA 1
ATOM 1051 C C . ASP A 1 137 ? -9.062 22.484 4.332 1 93.19 137 ASP A C 1
ATOM 1053 O O . ASP A 1 137 ? -9.945 22.609 5.184 1 93.19 137 ASP A O 1
ATOM 1057 N N . GLY A 1 138 ? -7.918 22.953 4.402 1 96.5 138 GLY A N 1
ATOM 1058 C CA . GLY A 1 138 ? -7.559 23.719 5.582 1 96.5 138 GLY A CA 1
ATOM 1059 C C . GLY A 1 138 ? -7.242 22.859 6.789 1 96.5 138 GLY A C 1
ATOM 1060 O O . GLY A 1 138 ? -7.203 23.359 7.918 1 96.5 138 GLY A O 1
ATOM 1061 N N . MET A 1 139 ? -7.031 21.641 6.539 1 97.38 139 MET A N 1
ATOM 1062 C CA . MET A 1 139 ? -6.863 20.703 7.648 1 97.38 139 MET A CA 1
ATOM 1063 C C . MET A 1 139 ? -5.383 20.453 7.938 1 97.38 139 MET A C 1
ATOM 1065 O O . MET A 1 139 ? -4.582 20.312 7.016 1 97.38 139 MET A O 1
ATOM 1069 N N . THR A 1 140 ? -5.055 20.484 9.203 1 98.25 140 THR A N 1
ATOM 1070 C CA . THR A 1 140 ? -3.734 20.062 9.656 1 98.25 140 THR A CA 1
ATOM 1071 C C . THR A 1 140 ? -3.697 18.547 9.875 1 98.25 140 THR A C 1
ATOM 1073 O O . THR A 1 140 ? -4.742 17.891 9.883 1 98.25 140 THR A O 1
ATOM 1076 N N . PRO A 1 141 ? -2.439 18.016 10.031 1 98.44 141 PRO A N 1
ATOM 1077 C CA . PRO A 1 141 ? -2.375 16.594 10.398 1 98.44 141 PRO A CA 1
ATOM 1078 C C . PRO A 1 141 ? -3.168 16.281 11.664 1 98.44 141 PRO A C 1
ATOM 1080 O O . PRO A 1 141 ? -3.742 15.195 11.781 1 98.44 141 PRO A O 1
ATOM 1083 N N . LEU A 1 142 ? -3.311 17.25 12.523 1 98.19 142 LEU A N 1
ATOM 1084 C CA . LEU A 1 142 ? -4.082 17.047 13.75 1 98.19 142 LEU A CA 1
ATOM 1085 C C . LEU A 1 142 ? -5.566 16.906 13.438 1 98.19 142 LEU A C 1
ATOM 1087 O O . LEU A 1 142 ? -6.246 16.062 14.031 1 98.19 142 LEU A O 1
ATOM 1091 N N . HIS A 1 143 ? -6.086 17.734 12.5 1 98.06 143 HIS A N 1
ATOM 1092 C CA . HIS A 1 143 ? -7.469 17.562 12.062 1 98.06 143 HIS A CA 1
ATOM 1093 C C . HIS A 1 143 ? -7.73 16.141 11.594 1 98.06 143 HIS A C 1
ATOM 1095 O O . HIS A 1 143 ? -8.727 15.523 11.992 1 98.06 143 HIS A O 1
ATOM 1101 N N . LYS A 1 144 ? -6.781 15.641 10.812 1 96.56 144 LYS A N 1
ATOM 1102 C CA . LYS A 1 144 ? -6.93 14.305 10.234 1 96.56 144 LYS A CA 1
ATOM 1103 C C . LYS A 1 144 ? -6.91 13.234 11.32 1 96.56 144 LYS A C 1
ATOM 1105 O O . LYS A 1 144 ? -7.73 12.312 11.305 1 96.56 144 LYS A O 1
ATOM 1110 N N . ALA A 1 145 ? -5.98 13.328 12.188 1 97.19 145 ALA A N 1
ATOM 1111 C CA . ALA A 1 145 ? -5.852 12.375 13.289 1 97.19 145 ALA A CA 1
ATOM 1112 C C . ALA A 1 145 ? -7.098 12.383 14.172 1 97.19 145 ALA A C 1
ATOM 1114 O O . ALA A 1 145 ? -7.574 11.328 14.594 1 97.19 145 ALA A O 1
ATOM 1115 N N . ALA A 1 146 ? -7.602 13.539 14.422 1 96.94 146 ALA A N 1
ATOM 1116 C CA . ALA A 1 146 ? -8.797 13.695 15.242 1 96.94 146 ALA A CA 1
ATOM 1117 C C . ALA A 1 146 ? -10 13.023 14.594 1 96.94 146 ALA A C 1
ATOM 1119 O O . ALA A 1 146 ? -10.758 12.305 15.258 1 96.94 146 ALA A O 1
ATOM 1120 N N . GLU A 1 147 ? -10.117 13.297 13.383 1 94.56 147 GLU A N 1
ATOM 1121 C CA . GLU A 1 147 ? -11.234 12.727 12.625 1 94.56 147 GLU A CA 1
ATOM 1122 C C . GLU A 1 147 ? -11.227 11.203 12.688 1 94.56 147 GLU A C 1
ATOM 1124 O O . GLU A 1 147 ? -12.281 10.578 12.75 1 94.56 147 GLU A O 1
ATOM 1129 N N . LYS A 1 148 ? -10.023 10.641 12.703 1 93 148 LYS A N 1
ATOM 1130 C CA . LYS A 1 148 ? -9.891 9.188 12.656 1 93 148 LYS A CA 1
ATOM 1131 C C . LYS A 1 148 ? -9.867 8.594 14.062 1 93 148 LYS A C 1
ATOM 1133 O O . LYS A 1 148 ? -9.852 7.375 14.227 1 93 148 LYS A O 1
ATOM 1138 N N . GLY A 1 149 ? -9.852 9.422 14.984 1 93.44 149 GLY A N 1
ATOM 1139 C CA . GLY A 1 149 ? -9.852 8.953 16.359 1 93.44 149 GLY A CA 1
ATOM 1140 C C . GLY A 1 149 ? -8.531 8.336 16.781 1 93.44 149 GLY A C 1
ATOM 1141 O O . GLY A 1 149 ? -8.508 7.383 17.562 1 93.44 149 GLY A O 1
ATOM 1142 N N . ALA A 1 150 ? -7.48 8.789 16.266 1 94.62 150 ALA A N 1
ATOM 1143 C CA . ALA A 1 150 ? -6.145 8.25 16.531 1 94.62 150 ALA A CA 1
ATOM 1144 C C . ALA A 1 150 ? -5.527 8.875 17.766 1 94.62 150 ALA A C 1
ATOM 1146 O O . ALA A 1 150 ? -4.723 9.805 17.672 1 94.62 150 ALA A O 1
ATOM 1147 N N . GLU A 1 151 ? -5.723 8.312 18.859 1 95.44 151 GLU A N 1
ATOM 1148 C CA . GLU A 1 151 ? -5.363 8.898 20.141 1 95.44 151 GLU A CA 1
ATOM 1149 C C . GLU A 1 151 ? -3.857 9.117 20.25 1 95.44 151 GLU A C 1
ATOM 1151 O O . GLU A 1 151 ? -3.406 10.219 20.562 1 95.44 151 GLU A O 1
ATOM 1156 N N . THR A 1 152 ? -3.115 8.117 19.984 1 97 152 THR A N 1
ATOM 1157 C CA . THR A 1 152 ? -1.664 8.211 20.094 1 97 152 THR A CA 1
ATOM 1158 C C . THR A 1 152 ? -1.11 9.25 19.125 1 97 152 THR A C 1
ATOM 1160 O O . THR A 1 152 ? -0.233 10.039 19.484 1 97 152 THR A O 1
ATOM 1163 N N . THR A 1 153 ? -1.648 9.203 17.938 1 97.75 153 THR A N 1
ATOM 1164 C CA . THR A 1 153 ? -1.223 10.156 16.922 1 97.75 153 THR A CA 1
ATOM 1165 C C . THR A 1 153 ? -1.548 11.586 17.344 1 97.75 153 THR A C 1
ATOM 1167 O O . THR A 1 153 ? -0.728 12.484 17.172 1 97.75 153 THR A O 1
ATOM 1170 N N . VAL A 1 154 ? -2.688 11.773 17.844 1 97.44 154 VAL A N 1
ATOM 1171 C CA . VAL A 1 154 ? -3.121 13.078 18.328 1 97.44 154 VAL A CA 1
ATOM 1172 C C . VAL A 1 154 ? -2.15 13.578 19.406 1 97.44 154 VAL A C 1
ATOM 1174 O O . VAL A 1 154 ? -1.726 14.742 19.375 1 97.44 154 VAL A O 1
ATOM 1177 N N . GLU A 1 155 ? -1.764 12.75 20.25 1 96.88 155 GLU A N 1
ATOM 1178 C CA . GLU A 1 155 ? -0.829 13.109 21.297 1 96.88 155 GLU A CA 1
ATOM 1179 C C . GLU A 1 155 ? 0.516 13.547 20.734 1 96.88 155 GLU A C 1
ATOM 1181 O O . GLU A 1 155 ? 1.096 14.539 21.172 1 96.88 155 GLU A O 1
ATOM 1186 N N . PHE A 1 156 ? 1.019 12.805 19.812 1 97.94 156 PHE A N 1
ATOM 1187 C CA . PHE A 1 156 ? 2.291 13.141 19.188 1 97.94 156 PHE A CA 1
ATOM 1188 C C . PHE A 1 156 ? 2.221 14.516 18.547 1 97.94 156 PHE A C 1
ATOM 1190 O O . PHE A 1 156 ? 3.152 15.32 18.656 1 97.94 156 PHE A O 1
ATOM 1197 N N . LEU A 1 157 ? 1.099 14.758 17.875 1 98.25 157 LEU A N 1
ATOM 1198 C CA . LEU A 1 157 ? 0.968 16 17.125 1 98.25 157 LEU A CA 1
ATOM 1199 C C . LEU A 1 157 ? 0.813 17.188 18.062 1 98.25 157 LEU A C 1
ATOM 1201 O O . LEU A 1 157 ? 1.383 18.25 17.812 1 98.25 157 LEU A O 1
ATOM 1205 N N . ILE A 1 158 ? 0.112 17.062 19.141 1 97.12 158 ILE A N 1
ATOM 1206 C CA . ILE A 1 158 ? -0.049 18.125 20.125 1 97.12 158 ILE A CA 1
ATOM 1207 C C . ILE A 1 158 ? 1.294 18.422 20.781 1 97.12 158 ILE A C 1
ATOM 1209 O O . ILE A 1 158 ? 1.657 19.594 20.969 1 97.12 158 ILE A O 1
ATOM 1213 N N . LYS A 1 159 ? 1.981 17.359 21.078 1 96.62 159 LYS A N 1
ATOM 1214 C CA . LYS A 1 159 ? 3.287 17.531 21.719 1 96.62 159 LYS A CA 1
ATOM 1215 C C . LYS A 1 159 ? 4.258 18.266 20.797 1 96.62 159 LYS A C 1
ATOM 1217 O O . LYS A 1 159 ? 5.098 19.031 21.25 1 96.62 159 LYS A O 1
ATOM 1222 N N . ALA A 1 160 ? 4.148 17.984 19.594 1 97.31 160 ALA A N 1
ATOM 1223 C CA . ALA A 1 160 ? 5.043 18.609 18.625 1 97.31 160 ALA A CA 1
ATOM 1224 C C . ALA A 1 160 ? 4.77 20.109 18.516 1 97.31 160 ALA A C 1
ATOM 1226 O O . ALA A 1 160 ? 5.703 20.906 18.453 1 97.31 160 ALA A O 1
ATOM 1227 N N . ASP A 1 161 ? 3.506 20.516 18.438 1 96.94 161 ASP A N 1
ATOM 1228 C CA . ASP A 1 161 ? 3.113 21.922 18.406 1 96.94 161 ASP A CA 1
ATOM 1229 C C . ASP A 1 161 ? 1.645 22.094 18.781 1 96.94 161 ASP A C 1
ATOM 1231 O O . ASP A 1 161 ? 0.755 21.875 17.953 1 96.94 161 ASP A O 1
ATOM 1235 N N . SER A 1 162 ? 1.352 22.531 19.922 1 96.06 162 SER A N 1
ATOM 1236 C CA . SER A 1 162 ? 0.004 22.625 20.484 1 96.06 162 SER A CA 1
ATOM 1237 C C . SER A 1 162 ? -0.8 23.719 19.797 1 96.06 162 SER A C 1
ATOM 1239 O O . SER A 1 162 ? -2.023 23.781 19.938 1 96.06 162 SER A O 1
ATOM 1241 N N . SER A 1 163 ? -0.157 24.578 19.078 1 96.69 163 SER A N 1
ATOM 1242 C CA . SER A 1 163 ? -0.873 25.625 18.359 1 96.69 163 SER A CA 1
ATOM 1243 C C . SER A 1 163 ? -1.834 25.031 17.328 1 96.69 163 SER A C 1
ATOM 1245 O O . SER A 1 163 ? -2.777 25.703 16.906 1 96.69 163 SER A O 1
ATOM 1247 N N . ALA A 1 164 ? -1.577 23.797 16.953 1 96.75 164 ALA A N 1
ATOM 1248 C CA . ALA A 1 164 ? -2.436 23.109 15.992 1 96.75 164 ALA A CA 1
ATOM 1249 C C . ALA A 1 164 ? -3.857 22.969 16.531 1 96.75 164 ALA A C 1
ATOM 1251 O O . ALA A 1 164 ? -4.812 22.875 15.758 1 96.75 164 ALA A O 1
ATOM 1252 N N . LEU A 1 165 ? -4.016 23.047 17.812 1 96.69 165 LEU A N 1
ATOM 1253 C CA . LEU A 1 165 ? -5.309 22.875 18.453 1 96.69 165 LEU A CA 1
ATOM 1254 C C . LEU A 1 165 ? -6.262 24 18.094 1 96.69 165 LEU A C 1
ATOM 1256 O O . LEU A 1 165 ? -7.48 23.812 18.062 1 96.69 165 LEU A O 1
ATOM 1260 N N . GLU A 1 166 ? -5.664 25.141 17.766 1 96 166 GLU A N 1
ATOM 1261 C CA . GLU A 1 166 ? -6.477 26.328 17.578 1 96 166 GLU A CA 1
ATOM 1262 C C . GLU A 1 166 ? -6.719 26.625 16.094 1 96 166 GLU A C 1
ATOM 1264 O O . GLU A 1 166 ? -7.484 27.516 15.75 1 96 166 GLU A O 1
ATOM 1269 N N . ILE A 1 167 ? -6.094 25.906 15.266 1 97.06 167 ILE A N 1
ATOM 1270 C CA . ILE A 1 167 ? -6.238 26.125 13.828 1 97.06 167 ILE A CA 1
ATOM 1271 C C . ILE A 1 167 ? -7.598 25.609 13.359 1 97.06 167 ILE A C 1
ATOM 1273 O O . ILE A 1 167 ? -8.031 24.531 13.773 1 97.06 167 ILE A O 1
ATOM 1277 N N . GLN A 1 168 ? -8.266 26.391 12.539 1 97.62 168 GLN A N 1
ATOM 1278 C CA . GLN A 1 168 ? -9.562 26.016 11.984 1 97.62 168 GLN A CA 1
ATOM 1279 C C . GLN A 1 168 ? -9.438 25.625 10.516 1 97.62 168 GLN A C 1
ATOM 1281 O O . GLN A 1 168 ? -8.664 26.219 9.773 1 97.62 168 GLN A O 1
ATOM 1286 N N . ASP A 1 169 ? -10.203 24.594 10.219 1 97.12 169 ASP A N 1
ATOM 1287 C CA . ASP A 1 169 ? -10.211 24.219 8.805 1 97.12 169 ASP A CA 1
ATOM 1288 C C . ASP A 1 169 ? -11.07 25.172 7.984 1 97.12 169 ASP A C 1
ATOM 1290 O O . ASP A 1 169 ? -11.477 26.234 8.477 1 97.12 169 ASP A O 1
ATOM 1294 N N . ASN A 1 170 ? -11.273 24.906 6.66 1 96.31 170 ASN A N 1
ATOM 1295 C CA . ASN A 1 170 ? -11.992 25.797 5.754 1 96.31 170 ASN A CA 1
ATOM 1296 C C . ASN A 1 170 ? -13.461 25.938 6.152 1 96.31 170 ASN A C 1
ATOM 1298 O O . ASN A 1 170 ? -14.141 26.859 5.699 1 96.31 170 ASN A O 1
ATOM 1302 N N . LYS A 1 171 ? -13.93 25.016 6.992 1 96.81 171 LYS A N 1
ATOM 1303 C CA . LYS A 1 171 ? -15.312 25.078 7.453 1 96.81 171 LYS A CA 1
ATOM 1304 C C . LYS A 1 171 ? -15.406 25.703 8.836 1 96.81 171 LYS A C 1
ATOM 1306 O O . LYS A 1 171 ? -16.469 25.672 9.469 1 96.81 171 LYS A O 1
ATOM 1311 N N . GLY A 1 172 ? -14.336 26.141 9.375 1 96.94 172 GLY A N 1
ATOM 1312 C CA . GLY A 1 172 ? -14.312 26.797 10.672 1 96.94 172 GLY A CA 1
ATOM 1313 C C . GLY A 1 172 ? -14.242 25.844 11.836 1 96.94 172 GLY A C 1
ATOM 1314 O O . GLY A 1 172 ? -14.617 26.188 12.961 1 96.94 172 GLY A O 1
ATOM 1315 N N . ARG A 1 173 ? -13.797 24.625 11.523 1 97.19 173 ARG A N 1
ATOM 1316 C CA . ARG A 1 173 ? -13.773 23.625 12.586 1 97.19 173 ARG A CA 1
ATOM 1317 C C . ARG A 1 173 ? -12.367 23.438 13.133 1 97.19 173 ARG A C 1
ATOM 1319 O O . ARG A 1 173 ? -11.406 23.312 12.359 1 97.19 173 ARG A O 1
ATOM 1326 N N . LYS A 1 174 ? -12.344 23.438 14.453 1 97.12 174 LYS A N 1
ATOM 1327 C CA . LYS A 1 174 ? -11.109 23.031 15.117 1 97.12 174 LYS A CA 1
ATOM 1328 C C . LYS A 1 174 ? -10.992 21.516 15.172 1 97.12 174 LYS A C 1
ATOM 1330 O O . LYS A 1 174 ? -11.969 20.797 14.945 1 97.12 174 LYS A O 1
ATOM 1335 N N . PRO A 1 175 ? -9.789 20.953 15.438 1 97.44 175 PRO A N 1
ATOM 1336 C CA . PRO A 1 175 ? -9.633 19.5 15.484 1 97.44 175 PRO A CA 1
ATOM 1337 C C . PRO A 1 175 ? -10.617 18.828 16.453 1 97.44 175 PRO A C 1
ATOM 1339 O O . PRO A 1 175 ? -11.148 17.766 16.156 1 97.44 175 PRO A O 1
ATOM 1342 N N . GLU A 1 176 ? -10.961 19.453 17.516 1 95.81 176 GLU A N 1
ATOM 1343 C CA . GLU A 1 176 ? -11.875 18.906 18.516 1 95.81 176 GLU A CA 1
ATOM 1344 C C . GLU A 1 176 ? -13.25 18.625 17.906 1 95.81 176 GLU A C 1
ATOM 1346 O O . GLU A 1 176 ? -13.898 17.641 18.25 1 95.81 176 GLU A O 1
ATOM 1351 N N . ALA A 1 177 ? -13.695 19.469 17.016 1 95.69 177 ALA A N 1
ATOM 1352 C CA . ALA A 1 177 ? -15.016 19.375 16.391 1 95.69 177 ALA A CA 1
ATOM 1353 C C . ALA A 1 177 ? -15.094 18.141 15.492 1 95.69 177 ALA A C 1
ATOM 1355 O O . ALA A 1 177 ? -16.188 17.641 15.219 1 95.69 177 ALA A O 1
ATOM 1356 N N . LEU A 1 178 ? -13.977 17.672 15.055 1 95.19 178 LEU A N 1
ATOM 1357 C CA . LEU A 1 178 ? -13.945 16.547 14.125 1 95.19 178 LEU A CA 1
ATOM 1358 C C . LEU A 1 178 ? -13.836 15.227 14.875 1 95.19 178 LEU A C 1
ATOM 1360 O O . LEU A 1 178 ? -14.062 14.156 14.305 1 95.19 178 LEU A O 1
ATOM 1364 N N . ALA A 1 179 ? -13.445 15.281 16.109 1 94.31 179 ALA A N 1
ATOM 1365 C CA . ALA A 1 179 ? -13.203 14.086 16.906 1 94.31 179 ALA A CA 1
ATOM 1366 C C . ALA A 1 179 ? -14.516 13.344 17.188 1 94.31 179 ALA A C 1
ATOM 1368 O O . ALA A 1 179 ? -15.492 13.945 17.625 1 94.31 179 ALA A O 1
ATOM 1369 N N . LYS A 1 180 ? -14.484 12.094 16.828 1 88.56 180 LYS A N 1
ATOM 1370 C CA . LYS A 1 180 ? -15.664 11.281 17.094 1 88.56 180 LYS A CA 1
ATOM 1371 C C . LYS A 1 180 ? -15.5 10.477 18.391 1 88.56 180 LYS A C 1
ATOM 1373 O O . LYS A 1 180 ? -16.484 10.133 19.031 1 88.56 180 LYS A O 1
ATOM 1378 N N . SER A 1 181 ? -14.32 10.195 18.703 1 91.5 181 SER A N 1
ATOM 1379 C CA . SER A 1 181 ? -14 9.453 19.922 1 91.5 181 SER A CA 1
ATOM 1380 C C . SER A 1 181 ? -13.953 10.375 21.141 1 91.5 181 SER A C 1
ATOM 1382 O O . SER A 1 181 ? -13.32 11.43 21.094 1 91.5 181 SER A O 1
ATOM 1384 N N . GLU A 1 182 ? -14.602 9.922 22.141 1 91.38 182 GLU A N 1
ATOM 1385 C CA . GLU A 1 182 ? -14.602 10.711 23.359 1 91.38 182 GLU A CA 1
ATOM 1386 C C . GLU A 1 182 ? -13.188 10.836 23.938 1 91.38 182 GLU A C 1
ATOM 1388 O O . GLU A 1 182 ? -12.828 11.875 24.5 1 91.38 182 GLU A O 1
ATOM 1393 N N . ALA A 1 183 ? -12.484 9.844 23.828 1 92.38 183 ALA A N 1
ATOM 1394 C CA . ALA A 1 183 ? -11.109 9.867 24.312 1 92.38 183 ALA A CA 1
ATOM 1395 C C . ALA A 1 183 ? -10.297 10.938 23.609 1 92.38 183 ALA A C 1
ATOM 1397 O O . ALA A 1 183 ? -9.523 11.664 24.234 1 92.38 183 ALA A O 1
ATOM 1398 N N . VAL A 1 184 ? -10.492 11.008 22.344 1 94.19 184 VAL A N 1
ATOM 1399 C CA . VAL A 1 184 ? -9.766 11.984 21.531 1 94.19 184 VAL A CA 1
ATOM 1400 C C . VAL A 1 184 ? -10.273 13.391 21.844 1 94.19 184 VAL A C 1
ATOM 1402 O O . VAL A 1 184 ? -9.484 14.336 21.938 1 94.19 184 VAL A O 1
ATOM 1405 N N . LYS A 1 185 ? -11.547 13.562 22.047 1 93.62 185 LYS A N 1
ATOM 1406 C CA . LYS A 1 185 ? -12.109 14.859 22.422 1 93.62 185 LYS A CA 1
ATOM 1407 C C . LYS A 1 185 ? -11.484 15.383 23.703 1 93.62 185 LYS A C 1
ATOM 1409 O O . LYS A 1 185 ? -11.148 16.562 23.797 1 93.62 185 LYS A O 1
ATOM 1414 N N . GLU A 1 186 ? -11.383 14.492 24.609 1 92.31 186 GLU A N 1
ATOM 1415 C CA . GLU A 1 186 ? -10.805 14.883 25.891 1 92.31 186 GLU A CA 1
ATOM 1416 C C . GLU A 1 186 ? -9.352 15.305 25.734 1 92.31 186 GLU A C 1
ATOM 1418 O O . GLU A 1 186 ? -8.898 16.25 26.391 1 92.31 186 GLU A O 1
ATOM 1423 N N . LEU A 1 187 ? -8.68 14.609 24.953 1 92.5 187 LEU A N 1
ATOM 1424 C CA . LEU A 1 187 ? -7.277 14.93 24.703 1 92.5 187 LEU A CA 1
ATOM 1425 C C . LEU A 1 187 ? -7.145 16.312 24.062 1 92.5 187 LEU A C 1
ATOM 1427 O O . LEU A 1 187 ? -6.188 17.031 24.328 1 92.5 187 LEU A O 1
ATOM 1431 N N . LEU A 1 188 ? -8.078 16.625 23.234 1 94.06 188 LEU A N 1
ATOM 1432 C CA . LEU A 1 188 ? -8.023 17.875 22.469 1 94.06 188 LEU A CA 1
ATOM 1433 C C . LEU A 1 188 ? -8.5 19.047 23.312 1 94.06 188 LEU A C 1
ATOM 1435 O O . LEU A 1 188 ? -8.188 20.203 23.016 1 94.06 188 LEU A O 1
ATOM 1439 N N . ARG A 1 18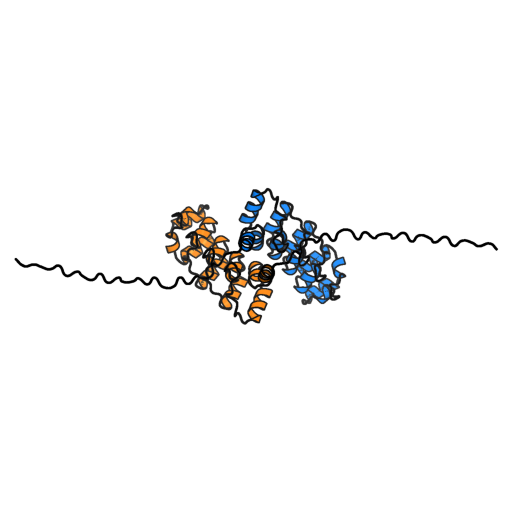9 ? -9.266 18.797 24.312 1 88.69 189 ARG A N 1
ATOM 1440 C CA . ARG A 1 189 ? -9.781 19.828 25.188 1 88.69 189 ARG A CA 1
ATOM 1441 C C . ARG A 1 189 ? -8.758 20.188 26.266 1 88.69 189 ARG A C 1
ATOM 1443 O O . ARG A 1 189 ? -8.727 21.328 26.75 1 88.69 189 ARG A O 1
ATOM 1450 N N . GLN A 1 190 ? -8.211 19.219 26.781 1 68.31 190 GLN A N 1
ATOM 1451 C CA . GLN A 1 190 ? -7.32 19.453 27.906 1 68.31 190 GLN A CA 1
ATOM 1452 C C . GLN A 1 190 ? -6.18 20.391 27.531 1 68.31 190 GLN A C 1
ATOM 1454 O O . GLN A 1 190 ? -5.586 21.031 28.406 1 68.31 190 GLN A O 1
ATOM 1459 N N . LYS A 1 191 ? -6.008 20.531 26.281 1 59.91 191 LYS A N 1
ATOM 1460 C CA . LYS A 1 191 ? -4.797 21.328 26.125 1 59.91 191 LYS A CA 1
ATOM 1461 C C . LYS A 1 191 ? -5.102 22.672 25.469 1 59.91 191 LYS A C 1
ATOM 1463 O O . LYS A 1 191 ? -6.035 22.781 24.672 1 59.91 191 LYS A O 1
ATOM 1468 N N . MET B 1 1 ? -3.607 88.438 -6.16 1 24.25 1 MET B N 1
ATOM 1469 C CA . MET B 1 1 ? -3.342 87.938 -7.508 1 24.25 1 MET B CA 1
ATOM 1470 C C . MET B 1 1 ? -2.576 86.562 -7.457 1 24.25 1 MET B C 1
ATOM 1472 O O . MET B 1 1 ? -2.109 86.125 -8.484 1 24.25 1 MET B O 1
ATOM 1476 N N . PHE B 1 2 ? -2.127 86.25 -6.324 1 24.5 2 PHE B N 1
ATOM 1477 C CA . PHE B 1 2 ? -1.132 85.25 -6 1 24.5 2 PHE B CA 1
ATOM 1478 C C . PHE B 1 2 ? -1.618 83.875 -6.41 1 24.5 2 PHE B C 1
ATOM 1480 O O . PHE B 1 2 ? -2.541 83.312 -5.801 1 24.5 2 PHE B O 1
ATOM 1487 N N . GLN B 1 3 ? -1.581 83.625 -7.738 1 22.83 3 GLN B N 1
ATOM 1488 C CA . GLN B 1 3 ? -2.119 82.5 -8.531 1 22.83 3 GLN B CA 1
ATOM 1489 C C . GLN B 1 3 ? -1.411 81.188 -8.203 1 22.83 3 GLN B C 1
ATOM 1491 O O . GLN B 1 3 ? -0.247 81 -8.562 1 22.83 3 GLN B O 1
ATOM 1496 N N . HIS B 1 4 ? -1.402 80.875 -6.938 1 25.64 4 HIS B N 1
ATOM 1497 C CA . HIS B 1 4 ? -0.665 79.688 -6.457 1 25.64 4 HIS B CA 1
ATOM 1498 C C . HIS B 1 4 ? -0.965 78.438 -7.301 1 25.64 4 HIS B C 1
ATOM 1500 O O . HIS B 1 4 ? -2.129 78.062 -7.477 1 25.64 4 HIS B O 1
ATOM 1506 N N . GLY B 1 5 ? -0.156 78.188 -8.305 1 23.45 5 GLY B N 1
ATOM 1507 C CA . GLY B 1 5 ? -0.127 77.188 -9.352 1 23.45 5 GLY B CA 1
ATOM 1508 C C . GLY B 1 5 ? -0.09 75.75 -8.82 1 23.45 5 GLY B C 1
ATOM 1509 O O . GLY B 1 5 ? 0.811 75.375 -8.055 1 23.45 5 GLY B O 1
ATOM 1510 N N . CYS B 1 6 ? -1.23 75.125 -8.492 1 25.14 6 CYS B N 1
ATOM 1511 C CA . CYS B 1 6 ? -1.449 73.812 -7.918 1 25.14 6 CYS B CA 1
ATOM 1512 C C . CYS B 1 6 ? -0.751 72.75 -8.75 1 25.14 6 CYS B C 1
ATOM 1514 O O . CYS B 1 6 ? -1.062 72.562 -9.922 1 25.14 6 CYS B O 1
ATOM 1516 N N . SER B 1 7 ? 0.608 72.75 -8.68 1 24.08 7 SER B N 1
ATOM 1517 C CA . SER B 1 7 ? 1.393 71.75 -9.43 1 24.08 7 SER B CA 1
ATOM 1518 C C . SER B 1 7 ? 0.798 70.375 -9.312 1 24.08 7 SER B C 1
ATOM 1520 O O . SER B 1 7 ? 0.35 69.938 -8.234 1 24.08 7 SER B O 1
ATOM 1522 N N . HIS B 1 8 ? 0.277 69.875 -10.406 1 24.58 8 HIS B N 1
ATOM 1523 C CA . HIS B 1 8 ? -0.343 68.562 -10.773 1 24.58 8 HIS B CA 1
ATOM 1524 C C . HIS B 1 8 ? 0.554 67.438 -10.406 1 24.58 8 HIS B C 1
ATOM 1526 O O . HIS B 1 8 ? 1.695 67.312 -10.867 1 24.58 8 HIS B O 1
ATOM 1532 N N . ASN B 1 9 ? 0.675 67.125 -9.141 1 24.06 9 ASN B N 1
ATOM 1533 C CA . ASN B 1 9 ? 1.434 66 -8.617 1 24.06 9 ASN B CA 1
ATOM 1534 C C . ASN B 1 9 ? 1.184 64.75 -9.422 1 24.06 9 ASN B C 1
ATOM 1536 O O . ASN B 1 9 ? 0.035 64.312 -9.617 1 24.06 9 ASN B O 1
ATOM 1540 N N . SER B 1 10 ? 2.035 64.438 -10.422 1 26.78 10 SER B N 1
ATOM 1541 C CA . SER B 1 10 ? 2.17 63.281 -11.305 1 26.78 10 SER B CA 1
ATOM 1542 C C . SER B 1 10 ? 2.029 61.969 -10.539 1 26.78 10 SER B C 1
ATOM 1544 O O . SER B 1 10 ? 2.783 61.719 -9.594 1 26.78 10 SER B O 1
ATOM 1546 N N . GLU B 1 11 ? 0.887 61.531 -10.391 1 27.14 11 GLU B N 1
ATOM 1547 C CA . GLU B 1 11 ? 0.53 60.219 -9.82 1 27.14 11 GLU B CA 1
ATOM 1548 C C . GLU B 1 11 ? 1.368 59.094 -10.438 1 27.14 11 GLU B C 1
ATOM 1550 O O . GLU B 1 11 ? 1.34 58.875 -11.648 1 27.14 11 GLU B O 1
ATOM 1555 N N . GLU B 1 12 ? 2.588 59 -10.141 1 25.91 12 GLU B N 1
ATOM 1556 C CA . GLU B 1 12 ? 3.416 57.875 -10.555 1 25.91 12 GLU B CA 1
ATOM 1557 C C . GLU B 1 12 ? 2.646 56.562 -10.445 1 25.91 12 GLU B C 1
ATOM 1559 O O . GLU B 1 12 ? 2.09 56.25 -9.391 1 25.91 12 GLU B O 1
ATOM 1564 N N . LYS B 1 13 ? 2.201 56.094 -11.625 1 28.03 13 LYS B N 1
ATOM 1565 C CA . LYS B 1 13 ? 1.642 54.781 -11.891 1 28.03 13 LYS B CA 1
ATOM 1566 C C . LYS B 1 13 ? 2.52 53.688 -11.297 1 28.03 13 LYS B C 1
ATOM 1568 O O . LYS B 1 13 ? 3.637 53.469 -11.766 1 28.03 13 LYS B O 1
ATOM 1573 N N . VAL B 1 14 ? 2.725 53.625 -10.055 1 27.72 14 VAL B N 1
ATOM 1574 C CA . VAL B 1 14 ? 3.432 52.438 -9.578 1 27.72 14 VAL B CA 1
ATOM 1575 C C . VAL B 1 14 ? 2.896 51.188 -10.289 1 27.72 14 VAL B C 1
ATOM 1577 O O . VAL B 1 14 ? 1.737 50.812 -10.102 1 27.72 14 VAL B O 1
ATOM 1580 N N . GLU B 1 15 ? 3.281 51.094 -11.555 1 27 15 GLU B N 1
ATOM 1581 C CA . GLU B 1 15 ? 3.014 49.875 -12.305 1 27 15 GLU B CA 1
ATOM 1582 C C . GLU B 1 15 ? 3.281 48.625 -11.453 1 27 15 GLU B C 1
ATOM 1584 O O . GLU B 1 15 ? 4.41 48.406 -11.016 1 27 15 GLU B O 1
ATOM 1589 N N . HIS B 1 16 ? 2.418 48.375 -10.523 1 24.81 16 HIS B N 1
ATOM 1590 C CA . HIS B 1 16 ? 2.449 47.062 -9.859 1 24.81 16 HIS B CA 1
ATOM 1591 C C . HIS B 1 16 ? 2.701 45.938 -10.852 1 24.81 16 HIS B C 1
ATOM 1593 O O . HIS B 1 16 ? 1.83 45.625 -11.664 1 24.81 16 HIS B O 1
ATOM 1599 N N . ASN B 1 17 ? 3.82 46.031 -11.555 1 25.62 17 ASN B N 1
ATOM 1600 C CA . ASN B 1 17 ? 4.219 44.875 -12.359 1 25.62 17 ASN B CA 1
ATOM 1601 C C . ASN B 1 17 ? 3.875 43.562 -11.664 1 25.62 17 ASN B C 1
ATOM 1603 O O . ASN B 1 17 ? 4.52 43.188 -10.68 1 25.62 17 ASN B O 1
ATOM 1607 N N . CYS B 1 18 ? 2.672 43.344 -11.406 1 25.89 18 CYS B N 1
ATOM 1608 C CA . CYS B 1 18 ? 2.1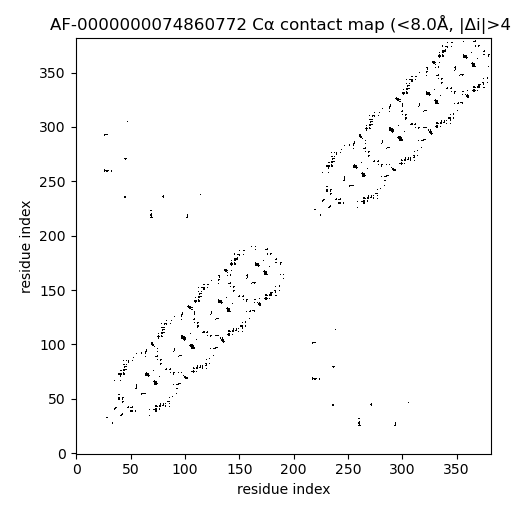99 42 -11.023 1 25.89 18 CYS B CA 1
ATOM 1609 C C . CYS B 1 18 ? 2.928 40.938 -11.82 1 25.89 18 CYS B C 1
ATOM 1611 O O . CYS B 1 18 ? 2.803 40.875 -13.039 1 25.89 18 CYS B O 1
ATOM 1613 N N . HIS B 1 19 ? 4.277 40.812 -11.664 1 26.67 19 HIS B N 1
ATOM 1614 C CA . HIS B 1 19 ? 5.125 39.75 -12.195 1 26.67 19 HIS B CA 1
ATOM 1615 C C . HIS B 1 19 ? 4.297 38.562 -12.664 1 26.67 19 HIS B C 1
ATOM 1617 O O . HIS B 1 19 ? 3.158 38.406 -12.227 1 26.67 19 HIS B O 1
ATOM 1623 N N . HIS B 1 20 ? 4.793 37.875 -13.719 1 27.23 20 HIS B N 1
ATOM 1624 C CA . HIS B 1 20 ? 4.527 36.719 -14.578 1 27.23 20 HIS B CA 1
ATOM 1625 C C . HIS B 1 20 ? 3.951 35.562 -13.781 1 27.23 20 HIS B C 1
ATOM 1627 O O . HIS B 1 20 ? 4.488 35.188 -12.734 1 27.23 20 HIS B O 1
ATOM 1633 N N . HIS B 1 21 ? 2.756 35.375 -13.828 1 28.61 21 HIS B N 1
ATOM 1634 C CA . HIS B 1 21 ? 1.877 34.25 -13.5 1 28.61 21 HIS B CA 1
ATOM 1635 C C . HIS B 1 21 ? 2.555 32.906 -13.789 1 28.61 21 HIS B C 1
ATOM 1637 O O . HIS B 1 21 ? 2.68 32.5 -14.945 1 28.61 21 HIS B O 1
ATOM 1643 N N . LEU B 1 22 ? 3.754 32.688 -13.43 1 30.31 22 LEU B N 1
ATOM 1644 C CA . LEU B 1 22 ? 4.328 31.359 -13.664 1 30.31 22 LEU B CA 1
ATOM 1645 C C . LEU B 1 22 ? 3.244 30.281 -13.656 1 30.31 22 LEU B C 1
ATOM 1647 O O . LEU B 1 22 ? 2.604 30.047 -12.625 1 30.31 22 LEU B O 1
ATOM 1651 N N . THR B 1 23 ? 2.428 30.203 -14.68 1 29.88 23 THR B N 1
ATOM 1652 C CA . THR B 1 23 ? 1.562 29.109 -15.102 1 29.88 23 THR B CA 1
ATOM 1653 C C . THR B 1 23 ? 2.113 27.766 -14.625 1 29.88 23 THR B C 1
ATOM 1655 O O . THR B 1 23 ? 3.088 27.25 -15.18 1 29.88 23 THR B O 1
ATOM 1658 N N . ASN B 1 24 ? 2.459 27.594 -13.484 1 32.72 24 ASN B N 1
ATOM 1659 C CA . ASN B 1 24 ? 2.848 26.312 -12.914 1 32.72 24 ASN B CA 1
ATOM 1660 C C . ASN B 1 24 ? 2.082 25.156 -13.547 1 32.72 24 ASN B C 1
ATOM 1662 O O . ASN B 1 24 ? 0.853 25.203 -13.641 1 32.72 24 ASN B O 1
ATOM 1666 N N . PRO B 1 25 ? 2.549 24.469 -14.562 1 35.41 25 PRO B N 1
ATOM 1667 C CA . PRO B 1 25 ? 1.769 23.406 -15.211 1 35.41 25 PRO B CA 1
ATOM 1668 C C . PRO B 1 25 ? 0.703 22.812 -14.289 1 35.41 25 PRO B C 1
ATOM 1670 O O . PRO B 1 25 ? 0.97 22.562 -13.109 1 35.41 25 PRO B O 1
ATOM 1673 N N . SER B 1 26 ? -0.454 23.156 -14.289 1 35.62 26 SER B N 1
ATOM 1674 C CA . SER B 1 26 ? -1.709 22.719 -13.688 1 35.62 26 SER B CA 1
ATOM 1675 C C . SER B 1 26 ? -1.688 21.219 -13.398 1 35.62 26 SER B C 1
ATOM 1677 O O . SER B 1 26 ? -1.597 20.406 -14.32 1 35.62 26 SER B O 1
ATOM 1679 N N . VAL B 1 27 ? -0.899 20.75 -12.57 1 39.53 27 VAL B N 1
ATOM 1680 C CA . VAL B 1 27 ? -0.837 19.359 -12.141 1 39.53 27 VAL B CA 1
ATOM 1681 C C . VAL B 1 27 ? -2.232 18.75 -12.188 1 39.53 27 VAL B C 1
ATOM 1683 O O . VAL B 1 27 ? -3.051 18.984 -11.297 1 39.53 27 VAL B O 1
ATOM 1686 N N . HIS B 1 28 ? -2.896 18.844 -13.297 1 41.56 28 HIS B N 1
ATOM 1687 C CA . HIS B 1 28 ? -4.176 18.203 -13.57 1 41.56 28 HIS B CA 1
ATOM 1688 C C . HIS B 1 28 ? -4.109 16.703 -13.305 1 41.56 28 HIS B C 1
ATOM 1690 O O . HIS B 1 28 ? -3.311 15.992 -13.922 1 41.56 28 HIS B O 1
ATOM 1696 N N . GLN B 1 29 ? -4.281 16.469 -12.031 1 47.88 29 GLN B N 1
ATOM 1697 C CA . GLN B 1 29 ? -4.531 15.047 -11.836 1 47.88 29 GLN B CA 1
ATOM 1698 C C . GLN B 1 29 ? -5.426 14.492 -12.938 1 47.88 29 GLN B C 1
ATOM 1700 O O . GLN B 1 29 ? -6.449 15.094 -13.273 1 47.88 29 GLN B O 1
ATOM 1705 N N . THR B 1 30 ? -4.781 13.688 -13.766 1 48.22 30 THR B N 1
ATOM 1706 C CA . THR B 1 30 ? -5.625 13.062 -14.781 1 48.22 30 THR B CA 1
ATOM 1707 C C . THR B 1 30 ? -6.848 12.414 -14.133 1 48.22 30 THR B C 1
ATOM 1709 O O . THR B 1 30 ? -6.848 12.133 -12.938 1 48.22 30 THR B O 1
ATOM 1712 N N . LEU B 1 31 ? -7.902 12.484 -14.734 1 48.44 31 LEU B N 1
ATOM 1713 C CA . LEU B 1 31 ? -9.109 11.781 -14.305 1 48.44 31 LEU B CA 1
ATOM 1714 C C . LEU B 1 31 ? -8.781 10.367 -13.844 1 48.44 31 LEU B C 1
ATOM 1716 O O . LEU B 1 31 ? -9.367 9.875 -12.875 1 48.44 31 LEU B O 1
ATOM 1720 N N . GLU B 1 32 ? -7.762 9.812 -14.555 1 51.59 32 GLU B N 1
ATOM 1721 C CA . GLU B 1 32 ? -7.395 8.43 -14.234 1 51.59 32 GLU B CA 1
ATOM 1722 C C . GLU B 1 32 ? -6.719 8.344 -12.867 1 51.59 32 GLU B C 1
ATOM 1724 O O . GLU B 1 32 ? -6.98 7.418 -12.102 1 51.59 32 GLU B O 1
ATOM 1729 N N . GLU B 1 33 ? -5.906 9.227 -12.641 1 55.5 33 GLU B N 1
ATOM 1730 C CA . GLU B 1 33 ? -5.246 9.281 -11.344 1 55.5 33 GLU B CA 1
ATOM 1731 C C . GLU B 1 33 ? -6.25 9.531 -10.227 1 55.5 33 GLU B C 1
ATOM 1733 O O . GLU B 1 33 ? -6.172 8.906 -9.164 1 55.5 33 GLU B O 1
ATOM 1738 N N . LEU B 1 34 ? -7.051 10.305 -10.641 1 56.28 34 LEU B N 1
ATOM 1739 C CA . LEU B 1 34 ? -8.117 10.609 -9.695 1 56.28 34 LEU B CA 1
ATOM 1740 C C . LEU B 1 34 ? -8.977 9.375 -9.422 1 56.28 34 LEU B C 1
ATOM 1742 O O . LEU B 1 34 ? -9.359 9.117 -8.281 1 56.28 34 LEU B O 1
ATOM 1746 N N . ASP B 1 35 ? -9.07 8.719 -10.562 1 59.5 35 ASP B N 1
ATOM 1747 C CA . ASP B 1 35 ? -9.898 7.527 -10.422 1 59.5 35 ASP B CA 1
ATOM 1748 C C . ASP B 1 35 ? -9.219 6.492 -9.523 1 59.5 35 ASP B C 1
ATOM 1750 O O . ASP B 1 35 ? -9.867 5.891 -8.664 1 59.5 35 ASP B O 1
ATOM 1754 N N . PHE B 1 36 ? -7.941 6.301 -9.766 1 60.59 36 PHE B N 1
ATOM 1755 C CA . PHE B 1 36 ? -7.258 5.336 -8.914 1 60.59 36 PHE B CA 1
ATOM 1756 C C . PHE B 1 36 ? -7.277 5.785 -7.457 1 60.59 36 PHE B C 1
ATOM 1758 O O . PHE B 1 36 ? -7.621 5.008 -6.566 1 60.59 36 PHE B O 1
ATOM 1765 N N . ASP B 1 37 ? -7.031 6.934 -7.324 1 62.53 37 ASP B N 1
ATOM 1766 C CA . ASP B 1 37 ? -6.926 7.453 -5.965 1 62.53 37 ASP B CA 1
ATOM 1767 C C . ASP B 1 37 ? -8.273 7.375 -5.242 1 62.53 37 ASP B C 1
ATOM 1769 O O . ASP B 1 37 ? -8.312 7.16 -4.027 1 62.53 37 ASP B O 1
ATOM 1773 N N . ARG B 1 38 ? -9.117 7.285 -6.035 1 67.56 38 ARG B N 1
ATOM 1774 C CA . ARG B 1 38 ? -10.445 7.293 -5.43 1 67.56 38 ARG B CA 1
ATOM 1775 C C . ARG B 1 38 ? -11.055 5.898 -5.434 1 67.56 38 ARG B C 1
ATOM 1777 O O . ARG B 1 38 ? -12.039 5.641 -4.73 1 67.56 38 ARG B O 1
ATOM 1784 N N . GLY B 1 39 ? -10.43 5.121 -6.191 1 80.56 39 GLY B N 1
ATOM 1785 C CA . GLY B 1 39 ? -11.016 3.795 -6.324 1 80.56 39 GLY B CA 1
ATOM 1786 C C . GLY B 1 39 ? -10.641 2.863 -5.188 1 80.56 39 GLY B C 1
ATOM 1787 O O . GLY B 1 39 ? -9.812 3.207 -4.344 1 80.56 39 GLY B O 1
ATOM 1788 N N . ILE B 1 40 ? -11.359 1.716 -5.145 1 90.44 40 ILE B N 1
ATOM 1789 C CA . ILE B 1 40 ? -11.195 0.72 -4.09 1 90.44 40 ILE B CA 1
ATOM 1790 C C . ILE B 1 40 ? -9.781 0.159 -4.129 1 90.44 40 ILE B C 1
ATOM 1792 O O . ILE B 1 40 ? -9.258 -0.306 -3.109 1 90.44 40 ILE B O 1
ATOM 1796 N N . TRP B 1 41 ? -9.109 0.316 -5.168 1 90.62 41 TRP B N 1
ATOM 1797 C CA . TRP B 1 41 ? -7.773 -0.24 -5.363 1 90.62 41 TRP B CA 1
ATOM 1798 C C . TRP B 1 41 ? -6.75 0.482 -4.496 1 90.62 41 TRP B C 1
ATOM 1800 O O . TRP B 1 41 ? -5.949 -0.156 -3.807 1 90.62 41 TRP B O 1
ATOM 1810 N N . SER B 1 42 ? -6.844 1.768 -4.547 1 86 42 SER B N 1
ATOM 1811 C CA . SER B 1 42 ? -5.906 2.568 -3.764 1 86 42 SER B CA 1
ATOM 1812 C C . SER B 1 42 ? -6.082 2.32 -2.27 1 86 42 SER B C 1
ATOM 1814 O O . SER B 1 42 ? -5.102 2.254 -1.526 1 86 42 SER B O 1
ATOM 1816 N N . SER B 1 43 ? -7.289 2.221 -1.836 1 91.56 43 SER B N 1
ATOM 1817 C CA . SER B 1 43 ? -7.586 1.947 -0.434 1 91.56 43 SER B CA 1
ATOM 1818 C C . SER B 1 43 ? -7.094 0.562 -0.026 1 91.56 43 SER B C 1
ATOM 1820 O O . SER B 1 43 ? -6.562 0.384 1.07 1 91.56 43 SER B O 1
ATOM 1822 N N . ALA B 1 44 ? -7.273 -0.351 -0.902 1 94.81 44 ALA B N 1
ATOM 1823 C CA . ALA B 1 44 ? -6.816 -1.714 -0.642 1 94.81 44 ALA B CA 1
ATOM 1824 C C . ALA B 1 44 ? -5.293 -1.772 -0.544 1 94.81 44 ALA B C 1
ATOM 1826 O O . ALA B 1 44 ? -4.746 -2.451 0.329 1 94.81 44 ALA B O 1
ATOM 1827 N N . LEU B 1 45 ? -4.695 -1.079 -1.408 1 92.69 45 LEU B N 1
ATOM 1828 C CA . LEU B 1 45 ? -3.238 -1.048 -1.44 1 92.69 45 LEU B CA 1
ATOM 1829 C C . LEU B 1 45 ? -2.682 -0.399 -0.179 1 92.69 45 LEU B C 1
ATOM 1831 O O . LEU B 1 45 ? -1.694 -0.876 0.386 1 92.69 45 LEU B O 1
ATOM 1835 N N . ALA B 1 46 ? -3.33 0.607 0.283 1 91.5 46 ALA B N 1
ATOM 1836 C CA . ALA B 1 46 ? -2.84 1.398 1.408 1 91.5 46 ALA B CA 1
ATOM 1837 C C . ALA B 1 46 ? -3.246 0.772 2.738 1 91.5 46 ALA B C 1
ATOM 1839 O O . ALA B 1 46 ? -2.781 1.196 3.799 1 91.5 46 ALA B O 1
ATOM 1840 N N . GLY B 1 47 ? -4.145 -0.117 2.686 1 94.94 47 GLY B N 1
ATOM 1841 C CA . GLY B 1 47 ? -4.598 -0.755 3.91 1 94.94 47 GLY B CA 1
ATOM 1842 C C . GLY B 1 47 ? -5.68 0.031 4.625 1 94.94 47 GLY B C 1
ATOM 1843 O O . GLY B 1 47 ? -5.832 -0.078 5.844 1 94.94 47 GLY B O 1
ATOM 1844 N N . ASP B 1 48 ? -6.402 0.783 3.879 1 93.75 48 ASP B N 1
ATOM 1845 C CA . ASP B 1 48 ? -7.484 1.577 4.453 1 93.75 48 ASP B CA 1
ATOM 1846 C C . ASP B 1 48 ? -8.781 0.772 4.516 1 93.75 48 ASP B C 1
ATOM 1848 O O . ASP B 1 48 ? -9.664 0.936 3.668 1 93.75 48 ASP B O 1
ATOM 1852 N N . ILE B 1 49 ? -8.906 0.035 5.551 1 95.06 49 ILE B N 1
ATOM 1853 C CA . ILE B 1 49 ? -10 -0.923 5.652 1 95.06 49 ILE B CA 1
ATOM 1854 C C . ILE B 1 49 ? -11.336 -0.177 5.75 1 95.06 49 ILE B C 1
ATOM 1856 O O . ILE B 1 49 ? -12.352 -0.638 5.227 1 95.06 49 ILE B O 1
ATOM 1860 N N . ASP B 1 50 ? -11.352 0.974 6.445 1 91.88 50 ASP B N 1
ATOM 1861 C CA . ASP B 1 50 ? -12.586 1.75 6.594 1 91.88 50 ASP B CA 1
ATOM 1862 C C . ASP B 1 50 ? -13.109 2.203 5.234 1 91.88 50 ASP B C 1
ATOM 1864 O O . ASP B 1 50 ? -14.305 2.1 4.961 1 91.88 50 ASP B O 1
ATOM 1868 N N . ASP B 1 51 ? -12.219 2.68 4.391 1 92.31 51 ASP B N 1
ATOM 1869 C CA . ASP B 1 51 ? -12.625 3.156 3.072 1 92.31 51 ASP B CA 1
ATOM 1870 C C . ASP B 1 51 ? -13.062 1.997 2.18 1 92.31 51 ASP B C 1
ATOM 1872 O O . ASP B 1 51 ? -14.023 2.125 1.415 1 92.31 51 ASP B O 1
ATOM 1876 N N . VAL B 1 52 ? -12.367 0.882 2.254 1 95 52 VAL B N 1
ATOM 1877 C CA . VAL B 1 52 ? -12.758 -0.293 1.483 1 95 52 VAL B CA 1
ATOM 1878 C C . VAL B 1 52 ? -14.156 -0.738 1.893 1 95 52 VAL B C 1
ATOM 1880 O O . VAL B 1 52 ? -15 -1.021 1.037 1 95 52 VAL B O 1
ATOM 1883 N N . THR B 1 53 ? -14.391 -0.771 3.18 1 94.75 53 THR B N 1
ATOM 1884 C CA . THR B 1 53 ? -15.695 -1.172 3.705 1 94.75 53 THR B CA 1
ATOM 1885 C C . THR B 1 53 ? -16.797 -0.252 3.182 1 94.75 53 THR B C 1
ATOM 1887 O O . THR B 1 53 ? -17.828 -0.723 2.723 1 94.75 53 THR B O 1
ATOM 1890 N N . LYS B 1 54 ? -16.547 0.977 3.242 1 91.94 54 LYS B N 1
ATOM 1891 C CA . LYS B 1 54 ? -17.516 1.957 2.775 1 91.94 54 LYS B CA 1
ATOM 1892 C C . LYS B 1 54 ? -17.812 1.771 1.291 1 91.94 54 LYS B C 1
ATOM 1894 O O . LYS B 1 54 ? -18.984 1.822 0.876 1 91.94 54 LYS B O 1
ATOM 1899 N N . LYS B 1 55 ? -16.828 1.593 0.525 1 91.19 55 LYS B N 1
ATOM 1900 C CA . LYS B 1 55 ? -16.984 1.453 -0.919 1 91.19 55 LYS B CA 1
ATOM 1901 C C . LYS B 1 55 ? -17.719 0.162 -1.271 1 91.19 55 LYS B C 1
ATOM 1903 O O . LYS B 1 55 ? -18.5 0.129 -2.217 1 91.19 55 LYS B O 1
ATOM 1908 N N . LEU B 1 56 ? -17.484 -0.864 -0.519 1 92.31 56 LEU B N 1
ATOM 1909 C CA . LEU B 1 56 ? -18.172 -2.129 -0.759 1 92.31 56 LEU B CA 1
ATOM 1910 C C . LEU B 1 56 ? -19.641 -2.039 -0.351 1 92.31 56 LEU B C 1
ATOM 1912 O O . LEU B 1 56 ? -20.5 -2.646 -0.988 1 92.31 56 LEU B O 1
ATOM 1916 N N . LYS B 1 57 ? -19.859 -1.314 0.711 1 90.12 57 LYS B N 1
ATOM 1917 C CA . LYS B 1 57 ? -21.234 -1.159 1.19 1 90.12 57 LYS B CA 1
ATOM 1918 C C . LYS B 1 57 ? -22.062 -0.307 0.229 1 90.12 57 LYS B C 1
ATOM 1920 O O . LYS B 1 57 ? -23.25 -0.559 0.034 1 90.12 57 LYS B O 1
ATOM 1925 N N . SER B 1 58 ? -21.422 0.653 -0.295 1 85.25 58 SER B N 1
ATOM 1926 C CA . SER B 1 58 ? -22.125 1.604 -1.15 1 85.25 58 SER B CA 1
ATOM 1927 C C . SER B 1 58 ? -22.688 0.92 -2.389 1 85.25 58 SER B C 1
ATOM 1929 O O . SER B 1 58 ? -23.719 1.345 -2.924 1 85.25 58 SER B O 1
ATOM 1931 N N . ASP B 1 59 ? -22.109 -0.09 -2.842 1 80.19 59 ASP B N 1
ATOM 1932 C CA . ASP B 1 59 ? -22.594 -0.752 -4.047 1 80.19 59 ASP B CA 1
ATOM 1933 C C . ASP B 1 59 ? -22.891 -2.229 -3.785 1 80.19 59 ASP B C 1
ATOM 1935 O O . ASP B 1 59 ? -23 -3.02 -4.723 1 80.19 59 ASP B O 1
ATOM 1939 N N . ASN B 1 60 ? -23.031 -2.58 -2.586 1 79.56 60 ASN B N 1
ATOM 1940 C CA . ASN B 1 60 ? -23.312 -3.947 -2.168 1 79.56 60 ASN B CA 1
ATOM 1941 C C . ASN B 1 60 ? -22.328 -4.938 -2.766 1 79.56 60 ASN B C 1
ATOM 1943 O O . ASN B 1 60 ? -22.719 -6.012 -3.229 1 79.56 60 ASN B O 1
ATOM 1947 N N . GLY B 1 61 ? -21.156 -4.461 -2.875 1 77.69 61 GLY B N 1
ATOM 1948 C CA . GLY B 1 61 ? -20.078 -5.324 -3.334 1 77.69 61 GLY B CA 1
ATOM 1949 C C . GLY B 1 61 ? -20.109 -5.562 -4.832 1 77.69 61 GLY B C 1
ATOM 1950 O O . GLY B 1 61 ? -19.312 -6.344 -5.355 1 77.69 61 GLY B O 1
ATOM 1951 N N . ALA B 1 62 ? -20.938 -4.848 -5.484 1 76 62 ALA B N 1
ATOM 1952 C CA . ALA B 1 62 ? -21.125 -5.082 -6.914 1 76 62 ALA B CA 1
ATOM 1953 C C . ALA B 1 62 ? -19.828 -4.836 -7.684 1 76 62 ALA B C 1
ATOM 1955 O O . ALA B 1 62 ? -19.594 -5.441 -8.734 1 76 62 ALA B O 1
ATOM 1956 N N . HIS B 1 63 ? -18.906 -4.156 -7.137 1 86.81 63 HIS B N 1
ATOM 1957 C CA . HIS B 1 63 ? -17.703 -3.76 -7.883 1 86.81 63 HIS B CA 1
ATOM 1958 C C . HIS B 1 63 ? -16.438 -4.316 -7.234 1 86.81 63 HIS B C 1
ATOM 1960 O O . HIS B 1 63 ? -15.344 -3.807 -7.473 1 86.81 63 HIS B O 1
ATOM 1966 N N . VAL B 1 64 ? -16.609 -5.406 -6.523 1 94.06 64 VAL B N 1
ATOM 1967 C CA . VAL B 1 64 ? -15.484 -5.969 -5.773 1 94.06 64 VAL B CA 1
ATOM 1968 C C . VAL B 1 64 ? -14.445 -6.531 -6.738 1 94.06 64 VAL B C 1
ATOM 1970 O O . VAL B 1 64 ? -13.25 -6.555 -6.426 1 94.06 64 VAL B O 1
ATOM 1973 N N . ASN B 1 65 ? -14.898 -6.883 -7.945 1 94.81 65 ASN B N 1
ATOM 1974 C CA . ASN B 1 65 ? -14 -7.504 -8.906 1 94.81 65 ASN B CA 1
ATOM 1975 C C . ASN B 1 65 ? -13.609 -6.535 -10.016 1 94.81 65 ASN B C 1
ATOM 1977 O O . ASN B 1 65 ? -12.977 -6.93 -11 1 94.81 65 ASN B O 1
ATOM 1981 N N . ASP B 1 66 ? -13.977 -5.262 -9.789 1 90.25 66 ASP B N 1
ATOM 1982 C CA . ASP B 1 66 ? -13.57 -4.27 -10.781 1 90.25 66 ASP B CA 1
ATOM 1983 C C . ASP B 1 66 ? -12.047 -4.168 -10.867 1 90.25 66 ASP B C 1
ATOM 1985 O O . ASP B 1 66 ? -11.359 -4.238 -9.844 1 90.25 66 ASP B O 1
ATOM 1989 N N . THR B 1 67 ? -11.602 -4.004 -12.102 1 89.19 67 THR B N 1
ATOM 1990 C CA . THR B 1 67 ? -10.164 -3.848 -12.312 1 89.19 67 THR B CA 1
ATOM 1991 C C . THR B 1 67 ? -9.82 -2.391 -12.609 1 89.19 67 THR B C 1
ATOM 1993 O O . THR B 1 67 ? -10.664 -1.631 -13.086 1 89.19 67 THR B O 1
ATOM 1996 N N . ASP B 1 68 ? -8.609 -2.098 -12.188 1 82.31 68 ASP B N 1
ATOM 1997 C CA . ASP B 1 68 ? -8.102 -0.811 -12.656 1 82.31 68 ASP B CA 1
ATOM 1998 C C . ASP B 1 68 ? -7.629 -0.898 -14.102 1 82.31 68 ASP B C 1
ATOM 2000 O O . ASP B 1 68 ? -7.883 -1.892 -14.789 1 82.31 68 ASP B O 1
ATOM 2004 N N . LYS B 1 69 ? -7.055 0.188 -14.555 1 72.88 69 LYS B N 1
ATOM 2005 C CA . LYS B 1 69 ? -6.656 0.272 -15.953 1 72.88 69 LYS B CA 1
ATOM 2006 C C . LYS B 1 69 ? -5.578 -0.758 -16.281 1 72.88 69 LYS B C 1
ATOM 2008 O O . LYS B 1 69 ? -5.391 -1.118 -17.453 1 72.88 69 LYS B O 1
ATOM 2013 N N . SER B 1 70 ? -4.926 -1.221 -15.234 1 73.19 70 SER B N 1
ATOM 2014 C CA . SER B 1 70 ? -3.859 -2.195 -15.438 1 73.19 70 SER B CA 1
ATOM 2015 C C . SER B 1 70 ? -4.367 -3.621 -15.25 1 73.19 70 SER B C 1
ATOM 2017 O O . SER B 1 70 ? -3.598 -4.578 -15.352 1 73.19 70 SER B O 1
ATOM 2019 N N . GLY B 1 71 ? -5.602 -3.746 -14.953 1 82.75 71 GLY B N 1
ATOM 2020 C CA . GLY B 1 71 ? -6.191 -5.07 -14.828 1 82.75 71 GLY B CA 1
ATOM 2021 C C . GLY B 1 71 ? -6.102 -5.633 -13.422 1 82.75 71 GLY B C 1
ATOM 2022 O O . GLY B 1 71 ? -6.355 -6.816 -13.203 1 82.75 71 GLY B O 1
ATOM 2023 N N . TYR B 1 72 ? -5.758 -4.801 -12.469 1 90.06 72 TYR B N 1
ATOM 2024 C CA . TYR B 1 72 ? -5.629 -5.273 -11.094 1 90.06 72 TYR B CA 1
ATOM 2025 C C . TYR B 1 72 ? -6.926 -5.051 -10.32 1 90.06 72 TYR B C 1
ATOM 2027 O O . TYR B 1 72 ? -7.566 -4.004 -10.453 1 90.06 72 TYR B O 1
ATOM 2035 N N . THR B 1 73 ? -7.242 -6.055 -9.586 1 94.62 73 THR B N 1
ATOM 2036 C CA . THR B 1 73 ? -8.367 -5.926 -8.672 1 94.62 73 THR B CA 1
ATOM 2037 C C . THR B 1 73 ? -7.902 -5.445 -7.301 1 94.62 73 THR B C 1
ATOM 2039 O O . THR B 1 73 ? -6.699 -5.406 -7.027 1 94.62 73 THR B O 1
ATOM 2042 N N . ALA B 1 74 ? -8.914 -5.082 -6.512 1 95.5 74 ALA B N 1
ATOM 2043 C CA . ALA B 1 74 ? -8.594 -4.711 -5.137 1 95.5 74 ALA B CA 1
ATOM 2044 C C . ALA B 1 74 ? -7.898 -5.855 -4.406 1 95.5 74 ALA B C 1
ATOM 2046 O O . ALA B 1 74 ? -6.996 -5.629 -3.596 1 95.5 74 ALA B O 1
ATOM 2047 N N . LEU B 1 75 ? -8.289 -7.031 -4.738 1 97.88 75 LEU B N 1
ATOM 2048 C CA . LEU B 1 75 ? -7.688 -8.188 -4.09 1 97.88 75 LEU B CA 1
ATOM 2049 C C . LEU B 1 75 ? -6.219 -8.328 -4.477 1 97.88 75 LEU B C 1
ATOM 2051 O O . LEU B 1 75 ? -5.383 -8.688 -3.645 1 97.88 75 LEU B O 1
ATOM 2055 N N . HIS B 1 76 ? -5.918 -8.07 -5.719 1 96.31 76 HIS B N 1
ATOM 2056 C CA . HIS B 1 76 ? -4.516 -8.047 -6.117 1 96.31 76 HIS B CA 1
ATOM 2057 C C . HIS B 1 76 ? -3.701 -7.117 -5.23 1 96.31 76 HIS B C 1
ATOM 2059 O O . HIS B 1 76 ? -2.648 -7.504 -4.715 1 96.31 76 HIS B O 1
ATOM 2065 N N . TYR B 1 77 ? -4.203 -5.965 -5.066 1 93.94 77 TYR B N 1
ATOM 2066 C CA . TYR B 1 77 ? -3.49 -4.922 -4.336 1 93.94 77 TYR B CA 1
ATOM 2067 C C . TYR B 1 77 ? -3.393 -5.258 -2.854 1 93.94 77 TYR B C 1
ATOM 2069 O O . TYR B 1 77 ? -2.33 -5.117 -2.246 1 93.94 77 TYR B O 1
ATOM 2077 N N . ALA B 1 78 ? -4.453 -5.648 -2.26 1 97.12 78 ALA B N 1
ATOM 2078 C CA . ALA B 1 78 ? -4.445 -6.023 -0.849 1 97.12 78 ALA B CA 1
ATOM 2079 C C . ALA B 1 78 ? -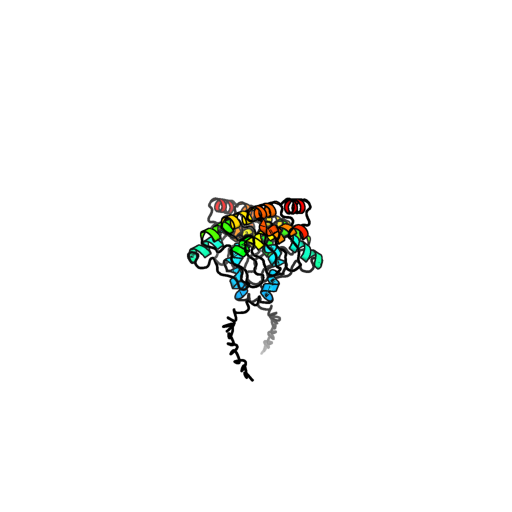3.48 -7.18 -0.598 1 97.12 78 ALA B C 1
ATOM 2081 O O . ALA B 1 78 ? -2.766 -7.195 0.407 1 97.12 78 ALA B O 1
ATOM 2082 N N . SER B 1 79 ? -3.443 -8.094 -1.498 1 98.06 79 SER B N 1
ATOM 2083 C CA . SER B 1 79 ? -2.572 -9.258 -1.383 1 98.06 79 SER B CA 1
ATOM 2084 C C . SER B 1 79 ? -1.103 -8.859 -1.477 1 98.06 79 SER B C 1
ATOM 2086 O O . SER B 1 79 ? -0.268 -9.359 -0.719 1 98.06 79 SER B O 1
ATOM 2088 N N . ARG B 1 80 ? -0.824 -7.984 -2.365 1 95.62 80 ARG B N 1
ATOM 2089 C CA . ARG B 1 80 ? 0.545 -7.508 -2.539 1 95.62 80 ARG B CA 1
ATOM 2090 C C . ARG B 1 80 ? 1.051 -6.816 -1.279 1 95.62 80 ARG B C 1
ATOM 2092 O O . ARG B 1 80 ? 2.221 -6.953 -0.916 1 95.62 80 ARG B O 1
ATOM 2099 N N . SER B 1 81 ? 0.137 -6.129 -0.679 1 95.25 81 SER B N 1
ATOM 2100 C CA . SER B 1 81 ? 0.535 -5.32 0.471 1 95.25 81 SER B CA 1
ATOM 2101 C C . SER B 1 81 ? 0.429 -6.117 1.768 1 95.25 81 SER B C 1
ATOM 2103 O O . SER B 1 81 ? 0.842 -5.645 2.828 1 95.25 81 SER B O 1
ATOM 2105 N N . GLY B 1 82 ? -0.134 -7.227 1.707 1 97.19 82 GLY B N 1
ATOM 2106 C CA . GLY B 1 82 ? -0.205 -8.094 2.873 1 97.19 82 GLY B CA 1
ATOM 2107 C C . GLY B 1 82 ? -1.298 -7.695 3.846 1 97.19 82 GLY B C 1
ATOM 2108 O O . GLY B 1 82 ? -1.2 -7.969 5.043 1 97.19 82 GLY B O 1
ATOM 2109 N N . HIS B 1 83 ? -2.311 -7.027 3.379 1 97.19 83 HIS B N 1
ATOM 2110 C CA . HIS B 1 83 ? -3.418 -6.617 4.234 1 97.19 83 HIS B CA 1
ATOM 2111 C C . HIS B 1 83 ? -4.434 -7.742 4.398 1 97.19 83 HIS B C 1
ATOM 2113 O O . HIS B 1 83 ? -5.445 -7.777 3.695 1 97.19 83 HIS B O 1
ATOM 2119 N N . LEU B 1 84 ? -4.152 -8.555 5.41 1 98.25 84 LEU B N 1
ATOM 2120 C CA . LEU B 1 84 ? -4.922 -9.773 5.641 1 98.25 84 LEU B CA 1
ATOM 2121 C C . LEU B 1 84 ? -6.395 -9.453 5.867 1 98.25 84 LEU B C 1
ATOM 2123 O O . LEU B 1 84 ? -7.27 -10.102 5.293 1 98.25 84 LEU B O 1
ATOM 2127 N N . ASP B 1 85 ? -6.648 -8.445 6.637 1 98.25 85 ASP B N 1
ATOM 2128 C CA . ASP B 1 85 ? -8.023 -8.094 6.973 1 98.25 85 ASP B CA 1
ATOM 2129 C C . ASP B 1 85 ? -8.789 -7.617 5.738 1 98.25 85 ASP B C 1
ATOM 2131 O O . ASP B 1 85 ? -9.961 -7.945 5.566 1 98.25 85 ASP B O 1
ATOM 2135 N N . ILE B 1 86 ? -8.125 -6.914 4.914 1 97.88 86 ILE B N 1
ATOM 2136 C CA . ILE B 1 86 ? -8.766 -6.418 3.703 1 97.88 86 ILE B CA 1
ATOM 2137 C C . ILE B 1 86 ? -8.992 -7.57 2.729 1 97.88 86 ILE B C 1
ATOM 2139 O O . ILE B 1 86 ? -10.039 -7.648 2.084 1 97.88 86 ILE B O 1
ATOM 2143 N N . CYS B 1 87 ? -8.031 -8.422 2.617 1 98.56 87 CYS B N 1
ATOM 2144 C CA . CYS B 1 87 ? -8.227 -9.609 1.79 1 98.56 87 CYS B CA 1
ATOM 2145 C C . CYS B 1 87 ? -9.445 -10.398 2.25 1 98.56 87 CYS B C 1
ATOM 2147 O O . CYS B 1 87 ? -10.281 -10.789 1.432 1 98.56 87 CYS B O 1
ATOM 2149 N N . GLN B 1 88 ? -9.531 -10.602 3.541 1 98.56 88 GLN B N 1
ATOM 2150 C CA . GLN B 1 88 ? -10.672 -11.312 4.105 1 98.56 88 GLN B CA 1
ATOM 2151 C C . GLN B 1 88 ? -11.984 -10.609 3.768 1 98.56 88 GLN B C 1
ATOM 2153 O O . GLN B 1 88 ? -12.953 -11.258 3.369 1 98.56 88 GLN B O 1
ATOM 2158 N N . LEU B 1 89 ? -11.977 -9.367 3.926 1 97.56 89 LEU B N 1
ATOM 2159 C CA . LEU B 1 89 ? -13.164 -8.57 3.65 1 97.56 89 LEU B CA 1
ATOM 2160 C C . LEU B 1 89 ? -13.578 -8.695 2.189 1 97.56 89 LEU B C 1
ATOM 2162 O O . LEU B 1 89 ? -14.75 -8.922 1.89 1 97.56 89 LEU B O 1
ATOM 2166 N N . LEU B 1 90 ? -12.641 -8.523 1.277 1 97.81 90 LEU B N 1
ATOM 2167 C CA . LEU B 1 90 ? -12.922 -8.609 -0.151 1 97.81 90 LEU B CA 1
ATOM 2168 C C . LEU B 1 90 ? -13.453 -9.992 -0.518 1 97.81 90 LEU B C 1
ATOM 2170 O O . LEU B 1 90 ? -14.422 -10.109 -1.274 1 97.81 90 LEU B O 1
ATOM 2174 N N . LEU B 1 91 ? -12.883 -11.023 0.016 1 97.81 91 LEU B N 1
ATOM 2175 C CA . LEU B 1 91 ? -13.305 -12.391 -0.261 1 97.81 91 LEU B CA 1
ATOM 2176 C C . LEU B 1 91 ? -14.703 -12.656 0.269 1 97.81 91 LEU B C 1
ATOM 2178 O O . LEU B 1 91 ? -15.5 -13.344 -0.376 1 97.81 91 LEU B O 1
ATOM 2182 N N . SER B 1 92 ? -14.992 -12.102 1.413 1 96.12 92 SER B N 1
ATOM 2183 C CA . SER B 1 92 ? -16.312 -12.258 1.992 1 96.12 92 SER B CA 1
ATOM 2184 C C . SER B 1 92 ? -17.375 -11.57 1.14 1 96.12 92 SER B C 1
ATOM 2186 O O . SER B 1 92 ? -18.562 -11.891 1.236 1 96.12 92 SER B O 1
ATOM 2188 N N . HIS B 1 93 ? -16.969 -10.672 0.298 1 95.94 93 HIS B N 1
ATOM 2189 C CA . HIS B 1 93 ? -17.891 -9.969 -0.585 1 95.94 93 HIS B CA 1
ATOM 2190 C C . HIS B 1 93 ? -17.859 -10.547 -1.997 1 95.94 93 HIS B C 1
ATOM 2192 O O . HIS B 1 93 ? -18.344 -9.914 -2.941 1 95.94 93 HIS B O 1
ATOM 2198 N N . GLY B 1 94 ? -17.141 -11.633 -2.148 1 95.56 94 GLY B N 1
ATOM 2199 C CA . GLY B 1 94 ? -17.234 -12.375 -3.395 1 95.56 94 GLY B CA 1
ATOM 2200 C C . GLY B 1 94 ? -16.078 -12.102 -4.344 1 95.56 94 GLY B C 1
ATOM 2201 O O . GLY B 1 94 ? -16.188 -12.367 -5.543 1 95.56 94 GLY B O 1
ATOM 2202 N N . ALA B 1 95 ? -15.016 -11.562 -3.891 1 97.56 95 ALA B N 1
ATOM 2203 C CA . ALA B 1 95 ? -13.859 -11.352 -4.758 1 97.56 95 ALA B CA 1
ATOM 2204 C C . ALA B 1 95 ? -13.383 -12.664 -5.379 1 97.56 95 ALA B C 1
ATOM 2206 O O . ALA B 1 95 ? -13.328 -13.688 -4.699 1 97.56 95 ALA B O 1
ATOM 2207 N N . ASN B 1 96 ? -13.094 -12.57 -6.676 1 97.62 96 ASN B N 1
ATOM 2208 C CA . ASN B 1 96 ? -12.539 -13.734 -7.367 1 97.62 96 ASN B CA 1
ATOM 2209 C C . ASN B 1 96 ? -11.047 -13.891 -7.086 1 97.62 96 ASN B C 1
ATOM 2211 O O . ASN B 1 96 ? -10.242 -13.039 -7.477 1 97.62 96 ASN B O 1
ATOM 2215 N N . VAL B 1 97 ? -10.664 -14.961 -6.48 1 98 97 VAL B N 1
ATOM 2216 C CA . VAL B 1 97 ? -9.312 -15.164 -5.973 1 98 97 VAL B CA 1
ATOM 2217 C C . VAL B 1 97 ? -8.375 -15.531 -7.129 1 98 97 VAL B C 1
ATOM 2219 O O . VAL B 1 97 ? -7.156 -15.422 -7 1 98 97 VAL B O 1
ATOM 2222 N N . ASN B 1 98 ? -8.906 -15.859 -8.297 1 97.88 98 ASN B N 1
ATOM 2223 C CA . ASN B 1 98 ? -8.078 -16.375 -9.375 1 97.88 98 ASN B CA 1
ATOM 2224 C C . ASN B 1 98 ? -8.07 -15.445 -10.578 1 97.88 98 ASN B C 1
ATOM 2226 O O . ASN B 1 98 ? -7.734 -15.852 -11.688 1 97.88 98 ASN B O 1
ATOM 2230 N N . VAL B 1 99 ? -8.484 -14.203 -10.305 1 95.88 99 VAL B N 1
ATOM 2231 C CA . VAL B 1 99 ? -8.422 -13.227 -11.391 1 95.88 99 VAL B CA 1
ATOM 2232 C C . VAL B 1 99 ? -6.977 -13.031 -11.828 1 95.88 99 VAL B C 1
ATOM 2234 O O . VAL B 1 99 ? -6.074 -12.93 -10.992 1 95.88 99 VAL B O 1
ATOM 2237 N N . ARG B 1 100 ? -6.789 -12.984 -13.133 1 93.75 100 ARG B N 1
ATOM 2238 C CA . ARG B 1 100 ? -5.465 -12.742 -13.695 1 93.75 100 ARG B CA 1
ATOM 2239 C C . ARG B 1 100 ? -5.383 -11.359 -14.328 1 93.75 100 ARG B C 1
ATOM 2241 O O . ARG B 1 100 ? -6.324 -10.914 -14.984 1 93.75 100 ARG B O 1
ATOM 2248 N N . THR B 1 101 ? -4.258 -10.758 -14.078 1 89.44 101 THR B N 1
ATOM 2249 C CA . THR B 1 101 ? -4.07 -9.461 -14.719 1 89.44 101 THR B CA 1
ATOM 2250 C C . THR B 1 101 ? -3.869 -9.625 -16.219 1 89.44 101 THR B C 1
ATOM 2252 O O . THR B 1 101 ? -3.371 -10.656 -16.672 1 89.44 101 THR B O 1
ATOM 2255 N N . SER B 1 102 ? -4.262 -8.57 -16.953 1 82.19 102 SER B 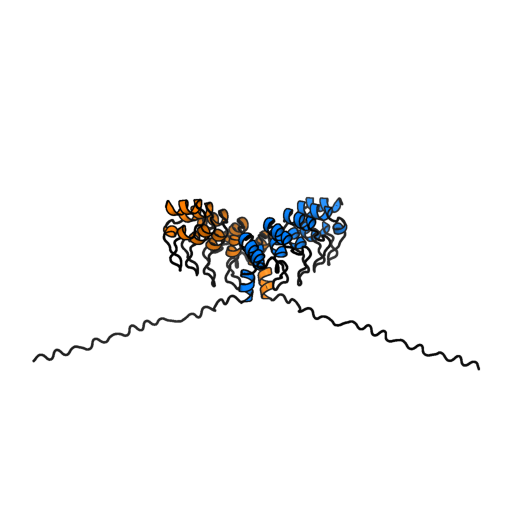N 1
ATOM 2256 C CA . SER B 1 102 ? -4.176 -8.648 -18.406 1 82.19 102 SER B CA 1
ATOM 2257 C C . SER B 1 102 ? -2.73 -8.539 -18.891 1 82.19 102 SER B C 1
ATOM 2259 O O . SER B 1 102 ? -2.359 -9.133 -19.906 1 82.19 102 SER B O 1
ATOM 2261 N N . SER B 1 103 ? -1.931 -7.812 -18.156 1 75.94 103 SER B N 1
ATOM 2262 C CA . SER B 1 103 ? -0.572 -7.531 -18.594 1 75.94 103 SER B CA 1
ATOM 2263 C C . SER B 1 103 ? 0.379 -8.664 -18.234 1 75.94 103 SER B C 1
ATOM 2265 O O . SER B 1 103 ? 1.152 -9.133 -19.062 1 75.94 103 SER B O 1
ATOM 2267 N N . SER B 1 104 ? 0.269 -9.156 -17.047 1 84.5 104 SER B N 1
ATOM 2268 C CA . SER B 1 104 ? 1.273 -10.102 -16.562 1 84.5 104 SER B CA 1
ATOM 2269 C C . SER B 1 104 ? 0.662 -11.477 -16.297 1 84.5 104 SER B C 1
ATOM 2271 O O . SER B 1 104 ? 1.383 -12.461 -16.141 1 84.5 104 SER B O 1
ATOM 2273 N N . GLY B 1 105 ? -0.643 -11.539 -16.297 1 90.31 105 GLY B N 1
ATOM 2274 C CA . GLY B 1 105 ? -1.286 -12.797 -15.953 1 90.31 105 GLY B CA 1
ATOM 2275 C C . GLY B 1 105 ? -1.111 -13.188 -14.5 1 90.31 105 GLY B C 1
ATOM 2276 O O . GLY B 1 105 ? -1.265 -14.352 -14.141 1 90.31 105 GLY B O 1
ATOM 2277 N N . ALA B 1 106 ? -0.782 -12.211 -13.711 1 93.56 106 ALA B N 1
ATOM 2278 C CA . ALA B 1 106 ? -0.535 -12.484 -12.297 1 93.56 106 ALA B CA 1
ATOM 2279 C C . ALA B 1 106 ? -1.845 -12.57 -11.516 1 93.56 106 ALA B C 1
ATOM 2281 O O . ALA B 1 106 ? -2.777 -11.805 -11.773 1 93.56 106 ALA B O 1
ATOM 2282 N N . THR B 1 107 ? -1.864 -13.484 -10.602 1 97.31 107 THR B N 1
ATOM 2283 C CA . THR B 1 107 ? -2.988 -13.625 -9.68 1 97.31 107 THR B CA 1
ATOM 2284 C C . THR B 1 107 ? -2.666 -12.977 -8.336 1 97.31 107 THR B C 1
ATOM 2286 O O . THR B 1 107 ? -1.512 -12.633 -8.062 1 97.31 107 THR B O 1
ATOM 2289 N N . PRO B 1 108 ? -3.738 -12.773 -7.504 1 98.12 108 PRO B N 1
ATOM 2290 C CA . PRO B 1 108 ? -3.453 -12.312 -6.145 1 98.12 108 PRO B CA 1
ATOM 2291 C C . PRO B 1 108 ? -2.461 -13.211 -5.41 1 98.12 108 PRO B C 1
ATOM 2293 O O . PRO B 1 108 ? -1.617 -12.719 -4.656 1 98.12 108 PRO B O 1
ATOM 2296 N N . LEU B 1 109 ? -2.49 -14.445 -5.711 1 98.75 109 LEU B N 1
ATOM 2297 C CA . LEU B 1 109 ? -1.579 -15.391 -5.074 1 98.75 109 LEU B CA 1
ATOM 2298 C C . LEU B 1 109 ? -0.138 -15.125 -5.496 1 98.75 109 LEU B C 1
ATOM 2300 O O . LEU B 1 109 ? 0.773 -15.164 -4.668 1 98.75 109 LEU B O 1
ATOM 2304 N N . HIS B 1 110 ? 0.062 -14.852 -6.785 1 97.88 110 HIS B N 1
ATOM 2305 C CA . HIS B 1 110 ? 1.393 -14.469 -7.246 1 97.88 110 HIS B CA 1
ATOM 2306 C C . HIS B 1 110 ? 1.938 -13.297 -6.441 1 97.88 110 HIS B C 1
ATOM 2308 O O . HIS B 1 110 ? 3.096 -13.312 -6.02 1 97.88 110 HIS B O 1
ATOM 2314 N N . ARG B 1 111 ? 1.081 -12.336 -6.246 1 96 111 ARG B N 1
ATOM 2315 C CA . ARG B 1 111 ? 1.493 -11.094 -5.609 1 96 111 ARG B CA 1
ATOM 2316 C C . ARG B 1 111 ? 1.813 -11.312 -4.137 1 96 111 ARG B C 1
ATOM 2318 O O . ARG B 1 111 ? 2.82 -10.812 -3.633 1 96 111 ARG B O 1
ATOM 2325 N N . ALA B 1 112 ? 1.008 -12.023 -3.477 1 98 112 ALA B N 1
ATOM 2326 C CA . ALA B 1 112 ? 1.229 -12.328 -2.066 1 98 112 ALA B CA 1
ATOM 2327 C C . ALA B 1 112 ? 2.496 -13.156 -1.874 1 98 112 ALA B C 1
ATOM 2329 O O . ALA B 1 112 ? 3.271 -12.906 -0.947 1 98 112 ALA B O 1
ATOM 2330 N N . ALA B 1 113 ? 2.707 -14.062 -2.75 1 97.75 113 ALA B N 1
ATOM 2331 C CA . ALA B 1 113 ? 3.871 -14.945 -2.672 1 97.75 113 ALA B CA 1
ATOM 2332 C C . ALA B 1 113 ? 5.164 -14.164 -2.904 1 97.75 113 ALA B C 1
ATOM 2334 O O . ALA B 1 113 ? 6.141 -14.336 -2.17 1 97.75 113 ALA B O 1
ATOM 2335 N N . TYR B 1 114 ? 5.098 -13.352 -3.877 1 95.19 114 TYR B N 1
ATOM 2336 C CA . TYR B 1 114 ? 6.27 -12.555 -4.219 1 95.19 114 TYR B CA 1
ATOM 2337 C C . TYR B 1 114 ? 6.688 -11.664 -3.051 1 95.19 114 TYR B C 1
ATOM 2339 O O . TYR B 1 114 ? 7.883 -11.484 -2.801 1 95.19 114 TYR B O 1
ATOM 2347 N N . MET B 1 115 ? 5.695 -11.188 -2.348 1 95.31 115 MET B N 1
ATOM 2348 C CA . MET B 1 115 ? 5.98 -10.258 -1.26 1 95.31 115 MET B CA 1
ATOM 2349 C C . MET B 1 115 ? 6.145 -11 0.062 1 95.31 115 MET B C 1
ATOM 2351 O O . MET B 1 115 ? 6.32 -10.375 1.11 1 95.31 115 MET B O 1
ATOM 2355 N N . ASN B 1 116 ? 6.051 -12.266 0.025 1 96 116 ASN B N 1
ATOM 2356 C CA . ASN B 1 116 ? 6.25 -13.125 1.185 1 96 116 ASN B CA 1
ATOM 2357 C C . ASN B 1 116 ? 5.242 -12.82 2.291 1 96 116 ASN B C 1
ATOM 2359 O O . ASN B 1 116 ? 5.617 -12.695 3.459 1 96 116 ASN B O 1
ATOM 2363 N N . HIS B 1 117 ? 4.008 -12.609 1.876 1 97.56 117 HIS B N 1
ATOM 2364 C CA . HIS B 1 117 ? 2.918 -12.484 2.834 1 97.56 117 HIS B CA 1
ATOM 2365 C C . HIS B 1 117 ? 2.254 -13.828 3.098 1 97.56 117 HIS B C 1
ATOM 2367 O O . HIS B 1 117 ? 1.183 -14.117 2.555 1 97.56 117 HIS B O 1
ATOM 2373 N N . SER B 1 118 ? 2.857 -14.578 4.027 1 98.19 118 SER B N 1
ATOM 2374 C CA . SER B 1 118 ? 2.514 -15.984 4.203 1 98.19 118 SER B CA 1
ATOM 2375 C C . SER B 1 118 ? 1.074 -16.141 4.68 1 98.19 118 SER B C 1
ATOM 2377 O O . SER B 1 118 ? 0.378 -17.078 4.262 1 98.19 118 SER B O 1
ATOM 2379 N N . GLN B 1 119 ? 0.61 -15.242 5.508 1 98.56 119 GLN B N 1
ATOM 2380 C CA . GLN B 1 119 ? -0.755 -15.375 6.008 1 98.56 119 GLN B CA 1
ATOM 2381 C C . GLN B 1 119 ? -1.771 -15.094 4.902 1 98.56 119 GLN B C 1
ATOM 2383 O O . GLN B 1 119 ? -2.842 -15.703 4.867 1 98.56 119 GLN B O 1
ATOM 2388 N N . VAL B 1 120 ? -1.424 -14.18 4.078 1 98.75 120 VAL B N 1
ATOM 2389 C CA . VAL B 1 120 ? -2.295 -13.891 2.943 1 98.75 120 VAL B CA 1
ATOM 2390 C C . VAL B 1 120 ? -2.289 -15.07 1.971 1 98.75 120 VAL B C 1
ATOM 2392 O O . VAL B 1 120 ? -3.332 -15.438 1.428 1 98.75 120 VAL B O 1
ATOM 2395 N N . VAL B 1 121 ? -1.148 -15.609 1.735 1 98.81 121 VAL B N 1
ATOM 2396 C CA . VAL B 1 121 ? -1.023 -16.781 0.877 1 98.81 121 VAL B CA 1
ATOM 2397 C C . VAL B 1 121 ? -1.913 -17.906 1.404 1 98.81 121 VAL B C 1
ATOM 2399 O O . VAL B 1 121 ? -2.693 -18.5 0.652 1 98.81 121 VAL B O 1
ATOM 2402 N N . ARG B 1 122 ? -1.819 -18.141 2.654 1 98.69 122 ARG B N 1
ATOM 2403 C CA . ARG B 1 122 ? -2.641 -19.188 3.273 1 98.69 122 ARG B CA 1
ATOM 2404 C C . ARG B 1 122 ? -4.125 -18.891 3.094 1 98.69 122 ARG B C 1
ATOM 2406 O O . ARG B 1 122 ? -4.902 -19.766 2.73 1 98.69 122 ARG B O 1
ATOM 2413 N N . LEU B 1 123 ? -4.477 -17.703 3.314 1 98.81 123 LEU B N 1
ATOM 2414 C CA . LEU B 1 123 ? -5.867 -17.281 3.178 1 98.81 123 LEU B CA 1
ATOM 2415 C C . LEU B 1 123 ? -6.371 -17.531 1.758 1 98.81 123 LEU B C 1
ATOM 2417 O O . LEU B 1 123 ? -7.469 -18.047 1.564 1 98.81 123 LEU B O 1
ATOM 2421 N N . LEU B 1 124 ? -5.59 -17.062 0.782 1 98.81 124 LEU B N 1
ATOM 2422 C CA . LEU B 1 124 ? -5.988 -17.203 -0.614 1 98.81 124 LEU B CA 1
ATOM 2423 C C . LEU B 1 124 ? -6.137 -18.672 -0.991 1 98.81 124 LEU B C 1
ATOM 2425 O O . LEU B 1 124 ? -7.098 -19.047 -1.662 1 98.81 124 LEU B O 1
ATOM 2429 N N . LEU B 1 125 ? -5.242 -19.5 -0.566 1 98.69 125 LEU B N 1
ATOM 2430 C CA . LEU B 1 125 ? -5.309 -20.938 -0.828 1 98.69 125 LEU B CA 1
ATOM 2431 C C . LEU B 1 125 ? -6.555 -21.547 -0.198 1 98.69 125 LEU B C 1
ATOM 2433 O O . LEU B 1 125 ? -7.238 -22.359 -0.824 1 98.69 125 LEU B O 1
ATOM 2437 N N . ASP B 1 126 ? -6.852 -21.109 0.971 1 98.31 126 ASP B N 1
ATOM 2438 C CA . ASP B 1 126 ? -8.031 -21.594 1.676 1 98.31 126 ASP B CA 1
ATOM 2439 C C . ASP B 1 126 ? -9.312 -21.188 0.945 1 98.31 126 ASP B C 1
ATOM 2441 O O . ASP B 1 126 ? -10.367 -21.797 1.147 1 98.31 126 ASP B O 1
ATOM 2445 N N . HIS B 1 127 ? -9.227 -20.219 0.137 1 98.38 127 HIS B N 1
ATOM 2446 C CA . HIS B 1 127 ? -10.398 -19.734 -0.583 1 98.38 127 HIS B CA 1
ATOM 2447 C C . HIS B 1 127 ? -10.367 -20.188 -2.041 1 98.38 127 HIS B C 1
ATOM 2449 O O . HIS B 1 127 ? -11.07 -19.609 -2.883 1 98.38 127 HIS B O 1
ATOM 2455 N N . GLY B 1 128 ? -9.484 -21.062 -2.336 1 98.06 128 GLY B N 1
ATOM 2456 C CA . GLY B 1 128 ? -9.562 -21.75 -3.619 1 98.06 128 GLY B CA 1
ATOM 2457 C C . GLY B 1 128 ? -8.594 -21.188 -4.648 1 98.06 128 GLY B C 1
ATOM 2458 O O . GLY B 1 128 ? -8.734 -21.453 -5.844 1 98.06 128 GLY B O 1
ATOM 2459 N N . ALA B 1 129 ? -7.633 -20.422 -4.25 1 98.69 129 ALA B N 1
ATOM 2460 C CA . ALA B 1 129 ? -6.633 -19.938 -5.203 1 98.69 129 ALA B CA 1
ATOM 2461 C C . ALA B 1 129 ? -5.871 -21.109 -5.82 1 98.69 129 ALA B C 1
ATOM 2463 O O . ALA B 1 129 ? -5.496 -22.062 -5.125 1 98.69 129 ALA B O 1
ATOM 2464 N N . ASP B 1 130 ? -5.637 -21.047 -7.133 1 98.5 130 ASP B N 1
ATOM 2465 C CA . ASP B 1 130 ? -4.898 -22.078 -7.852 1 98.5 130 ASP B CA 1
ATOM 2466 C C . ASP B 1 130 ? -3.396 -21.812 -7.797 1 98.5 130 ASP B C 1
ATOM 2468 O O . ASP B 1 130 ? -2.9 -20.875 -8.414 1 98.5 130 ASP B O 1
ATOM 2472 N N . PRO B 1 131 ? -2.668 -22.656 -7.105 1 98.38 131 PRO B N 1
ATOM 2473 C CA . PRO B 1 131 ? -1.23 -22.422 -6.945 1 98.38 131 PRO B CA 1
ATOM 2474 C C . PRO B 1 131 ? -0.433 -22.766 -8.203 1 98.38 131 PRO B C 1
ATOM 2476 O O . PRO B 1 131 ? 0.772 -22.5 -8.266 1 98.38 131 PRO B O 1
ATOM 2479 N N . LEU B 1 132 ? -1.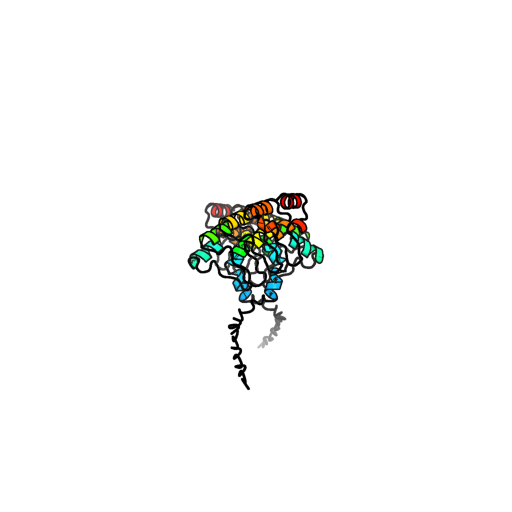083 -23.25 -9.234 1 98.19 132 LEU B N 1
ATOM 2480 C CA . LEU B 1 132 ? -0.364 -23.75 -10.406 1 98.19 132 LEU B CA 1
ATOM 2481 C C . LEU B 1 132 ? -0.439 -22.75 -11.555 1 98.19 132 LEU B C 1
ATOM 2483 O O . LEU B 1 132 ? 0.181 -22.969 -12.602 1 98.19 132 LEU B O 1
ATOM 2487 N N . VAL B 1 133 ? -1.237 -21.703 -11.359 1 97.56 133 VAL B N 1
ATOM 2488 C CA . VAL B 1 133 ? -1.344 -20.703 -12.414 1 97.56 133 VAL B CA 1
ATOM 2489 C C . VAL B 1 133 ? 0.035 -20.109 -12.711 1 97.56 133 VAL B C 1
ATOM 2491 O O . VAL B 1 133 ? 0.809 -19.828 -11.797 1 97.56 133 VAL B O 1
ATOM 2494 N N . ILE B 1 134 ? 0.318 -19.906 -13.984 1 97.12 134 ILE B N 1
ATOM 2495 C CA . ILE B 1 134 ? 1.592 -19.312 -14.383 1 97.12 134 ILE B CA 1
ATOM 2496 C C . ILE B 1 134 ? 1.364 -17.906 -14.922 1 97.12 134 ILE B C 1
ATOM 2498 O O . ILE B 1 134 ? 0.335 -17.641 -15.539 1 97.12 134 ILE B O 1
ATOM 2502 N N . ASP B 1 135 ? 2.27 -17.047 -14.664 1 94.38 135 ASP B N 1
ATOM 2503 C CA . ASP B 1 135 ? 2.186 -15.703 -15.211 1 94.38 135 ASP B CA 1
ATOM 2504 C C . ASP B 1 135 ? 2.896 -15.609 -16.562 1 94.38 135 ASP B C 1
ATOM 2506 O O . ASP B 1 135 ? 3.182 -16.625 -17.188 1 94.38 135 ASP B O 1
ATOM 2510 N N . CYS B 1 136 ? 3.115 -14.375 -17.016 1 91.69 136 CYS B N 1
ATOM 2511 C CA . CYS B 1 136 ? 3.654 -14.172 -18.344 1 91.69 136 CYS B CA 1
ATOM 2512 C C . CYS B 1 136 ? 5.102 -14.641 -18.438 1 91.69 136 CYS B C 1
ATOM 2514 O O . CYS B 1 136 ? 5.617 -14.883 -19.516 1 91.69 136 CYS B O 1
ATOM 2516 N N . ASP B 1 137 ? 5.754 -14.797 -17.328 1 93.38 137 ASP B N 1
ATOM 2517 C CA . ASP B 1 137 ? 7.121 -15.305 -17.281 1 93.38 137 ASP B CA 1
ATOM 2518 C C . ASP B 1 137 ? 7.145 -16.828 -17.109 1 93.38 137 ASP B C 1
ATOM 2520 O O . ASP B 1 137 ? 8.211 -17.422 -16.953 1 93.38 137 ASP B O 1
ATOM 2524 N N . GLY B 1 138 ? 6.012 -17.344 -17.062 1 96.5 138 GLY B N 1
ATOM 2525 C CA . GLY B 1 138 ? 5.914 -18.781 -16.844 1 96.5 138 GLY B CA 1
ATOM 2526 C C . GLY B 1 138 ? 6.098 -19.156 -15.383 1 96.5 138 GLY B C 1
ATOM 2527 O O . GLY B 1 138 ? 6.328 -20.328 -15.07 1 96.5 138 GLY B O 1
ATOM 2528 N N . MET B 1 139 ? 6.004 -18.203 -14.57 1 97.44 139 MET B N 1
ATOM 2529 C CA . MET B 1 139 ? 6.312 -18.453 -13.164 1 97.44 139 MET B CA 1
ATOM 2530 C C . MET B 1 139 ? 5.039 -18.719 -12.367 1 97.44 139 MET B C 1
ATOM 2532 O O . MET B 1 139 ? 4.027 -18.031 -12.562 1 97.44 139 MET B O 1
ATOM 2536 N N . THR B 1 140 ? 5.102 -19.719 -11.531 1 98.31 140 THR B N 1
ATOM 2537 C CA . THR B 1 140 ? 4.055 -19.969 -10.547 1 98.31 140 THR B CA 1
ATOM 2538 C C . THR B 1 140 ? 4.301 -19.141 -9.281 1 98.31 140 THR B C 1
ATOM 2540 O O . THR B 1 140 ? 5.379 -18.578 -9.102 1 98.31 140 THR B O 1
ATOM 2543 N N . PRO B 1 141 ? 3.229 -19.094 -8.414 1 98.5 141 PRO B N 1
ATOM 2544 C CA . PRO B 1 141 ? 3.48 -18.453 -7.121 1 98.5 141 PRO B CA 1
ATOM 2545 C C . PRO B 1 141 ? 4.652 -19.078 -6.371 1 98.5 141 PRO B C 1
ATOM 2547 O O . PRO B 1 141 ? 5.383 -18.391 -5.664 1 98.5 141 PRO B O 1
ATOM 2550 N N . LEU B 1 142 ? 4.91 -20.328 -6.613 1 98.19 142 LEU B N 1
ATOM 2551 C CA . LEU B 1 142 ? 6.031 -21 -5.973 1 98.19 142 LEU B CA 1
ATOM 2552 C C . LEU B 1 142 ? 7.359 -20.469 -6.492 1 98.19 142 LEU B C 1
ATOM 2554 O O . LEU B 1 142 ? 8.305 -20.266 -5.719 1 98.19 142 LEU B O 1
ATOM 2558 N N . HIS B 1 143 ? 7.453 -20.234 -7.824 1 98.06 143 HIS B N 1
ATOM 2559 C CA . HIS B 1 143 ? 8.648 -19.609 -8.383 1 98.06 143 HIS B CA 1
ATOM 2560 C C . HIS B 1 143 ? 8.961 -18.297 -7.668 1 98.06 143 HIS B C 1
ATOM 2562 O O . HIS B 1 143 ? 10.109 -18.062 -7.277 1 98.06 143 HIS B O 1
ATOM 2568 N N . LYS B 1 144 ? 7.906 -17.531 -7.484 1 96.62 144 LYS B N 1
ATOM 2569 C CA . LYS B 1 144 ? 8.062 -16.219 -6.875 1 96.62 144 LYS B CA 1
ATOM 2570 C C . LYS B 1 144 ? 8.523 -16.328 -5.426 1 96.62 144 LYS B C 1
ATOM 2572 O O . LYS B 1 144 ? 9.422 -15.609 -4.992 1 96.62 144 LYS B O 1
ATOM 2577 N N . ALA B 1 145 ? 7.891 -17.172 -4.699 1 97.25 145 ALA B N 1
ATOM 2578 C CA . ALA B 1 145 ? 8.234 -17.391 -3.295 1 97.25 145 ALA B CA 1
ATOM 2579 C C . ALA B 1 145 ? 9.672 -17.875 -3.152 1 97.25 145 ALA B C 1
ATOM 2581 O O . ALA B 1 145 ? 10.398 -17.453 -2.256 1 97.25 145 ALA B O 1
ATOM 2582 N N . ALA B 1 146 ? 10.062 -18.734 -4.023 1 97.06 146 ALA B N 1
ATOM 2583 C CA . ALA B 1 146 ? 11.414 -19.281 -4.008 1 97.06 146 ALA B CA 1
ATOM 2584 C C . ALA B 1 146 ? 12.453 -18.188 -4.258 1 97.06 146 ALA B C 1
ATOM 2586 O O . ALA B 1 146 ? 13.461 -18.109 -3.555 1 97.06 146 ALA B O 1
ATOM 2587 N N . GLU B 1 147 ? 12.164 -17.469 -5.207 1 94.69 147 GLU B N 1
ATOM 2588 C CA . GLU B 1 147 ? 13.062 -16.375 -5.57 1 94.69 147 GLU B CA 1
ATOM 2589 C C . GLU B 1 147 ? 13.289 -15.422 -4.398 1 94.69 147 GLU B C 1
ATOM 2591 O O . GLU B 1 147 ? 14.391 -14.922 -4.203 1 94.69 147 GLU B O 1
ATOM 2596 N N . LYS B 1 148 ? 12.25 -15.242 -3.607 1 93.06 148 LYS B N 1
ATOM 2597 C CA . LYS B 1 148 ? 12.312 -14.281 -2.508 1 93.06 148 LYS B CA 1
ATOM 2598 C C . LYS B 1 148 ? 12.805 -14.945 -1.226 1 93.06 148 LYS B C 1
ATOM 2600 O O . LYS B 1 148 ? 13.016 -14.273 -0.215 1 93.06 148 LYS B O 1
ATOM 2605 N N . GLY B 1 149 ? 12.938 -16.172 -1.294 1 93.62 149 GLY B N 1
ATOM 2606 C CA . GLY B 1 149 ? 13.414 -16.891 -0.128 1 93.62 149 GLY B CA 1
ATOM 2607 C C . GLY B 1 149 ? 12.383 -16.984 0.983 1 93.62 149 GLY B C 1
ATOM 2608 O O . GLY B 1 149 ? 12.734 -16.953 2.164 1 93.62 149 GLY B O 1
ATOM 2609 N N . ALA B 1 150 ? 11.172 -17.047 0.651 1 94.69 150 ALA B N 1
ATOM 2610 C CA . ALA B 1 150 ? 10.07 -17.062 1.604 1 94.69 150 ALA B CA 1
ATOM 2611 C C . ALA B 1 150 ? 9.766 -18.484 2.068 1 94.69 150 ALA B C 1
ATOM 2613 O O . ALA B 1 150 ? 8.844 -19.125 1.569 1 94.69 150 ALA B O 1
ATOM 2614 N N . GLU B 1 151 ? 10.367 -18.906 3.076 1 95.5 151 GLU B N 1
ATOM 2615 C CA . GLU B 1 151 ? 10.328 -20.297 3.514 1 95.5 151 GLU B CA 1
ATOM 2616 C C . GLU B 1 151 ? 8.906 -20.719 3.863 1 95.5 151 GLU B C 1
ATOM 2618 O O . GLU B 1 151 ? 8.422 -21.75 3.369 1 95.5 151 GLU B O 1
ATOM 2623 N N . THR B 1 152 ? 8.266 -19.984 4.684 1 97.06 152 THR B N 1
ATOM 2624 C CA . THR B 1 152 ? 6.922 -20.328 5.121 1 97.06 152 THR B CA 1
ATOM 2625 C C . THR B 1 152 ? 5.957 -20.359 3.936 1 97.06 152 THR B C 1
ATOM 2627 O O . THR B 1 152 ? 5.129 -21.266 3.822 1 97.06 152 THR B O 1
ATOM 2630 N N . THR B 1 153 ? 6.113 -19.375 3.096 1 97.88 153 THR B N 1
ATOM 2631 C CA . THR B 1 153 ? 5.273 -19.297 1.909 1 97.88 153 THR B CA 1
ATOM 2632 C C . THR B 1 153 ? 5.504 -20.484 0.994 1 97.88 153 THR B C 1
ATOM 2634 O O . THR B 1 153 ? 4.555 -21.062 0.463 1 97.88 153 THR B O 1
ATOM 2637 N N . VAL B 1 154 ? 6.699 -20.828 0.814 1 97.44 154 VAL B N 1
ATOM 2638 C CA . VAL B 1 154 ? 7.07 -21.984 0.002 1 97.44 154 VAL B CA 1
ATOM 2639 C C . VAL B 1 154 ? 6.406 -23.234 0.556 1 97.44 154 VAL B C 1
ATOM 2641 O O . VAL B 1 154 ? 5.832 -24.031 -0.197 1 97.44 154 VAL B O 1
ATOM 2644 N N . GLU B 1 155 ? 6.418 -23.391 1.798 1 96.88 155 GLU B N 1
ATOM 2645 C CA . GLU B 1 155 ? 5.805 -24.547 2.439 1 96.88 155 GLU B CA 1
ATOM 2646 C C . GLU B 1 155 ? 4.301 -24.594 2.18 1 96.88 155 GLU B C 1
ATOM 2648 O O . GLU B 1 155 ? 3.748 -25.656 1.885 1 96.88 155 GLU B O 1
ATOM 2653 N N . PHE B 1 156 ? 3.67 -23.5 2.344 1 97.94 156 PHE B N 1
ATOM 2654 C CA . PHE B 1 156 ? 2.234 -23.438 2.102 1 97.94 156 PHE B CA 1
ATOM 2655 C C . PHE B 1 156 ? 1.906 -23.828 0.667 1 97.94 156 PHE B C 1
ATOM 2657 O O . PHE B 1 156 ? 0.95 -24.578 0.427 1 97.94 156 PHE B O 1
ATOM 2664 N N . LEU B 1 157 ? 2.719 -23.344 -0.25 1 98.19 157 LEU B N 1
ATOM 2665 C CA . LEU B 1 157 ? 2.438 -23.562 -1.664 1 98.19 157 LEU B CA 1
ATOM 2666 C C . LEU B 1 157 ? 2.693 -25.016 -2.045 1 98.19 157 LEU B C 1
ATOM 2668 O O . LEU B 1 157 ? 1.934 -25.609 -2.818 1 98.19 157 LEU B O 1
ATOM 2672 N N . ILE B 1 158 ? 3.701 -25.625 -1.519 1 97.06 158 ILE B N 1
ATOM 2673 C CA . ILE B 1 158 ? 3.998 -27.031 -1.773 1 97.06 158 ILE B CA 1
ATOM 2674 C C . ILE B 1 158 ? 2.887 -27.906 -1.197 1 97.06 158 ILE B C 1
ATOM 2676 O O . ILE B 1 158 ? 2.432 -28.859 -1.846 1 97.06 158 ILE B O 1
ATOM 2680 N N . LYS B 1 159 ? 2.484 -27.547 -0.014 1 96.56 159 LYS B N 1
ATOM 2681 C CA . LYS B 1 159 ? 1.42 -28.312 0.631 1 96.56 159 LYS B CA 1
ATOM 2682 C C . LYS B 1 159 ? 0.121 -28.234 -0.165 1 96.56 159 LYS B C 1
ATOM 2684 O O . LYS B 1 159 ? -0.645 -29.188 -0.219 1 96.56 159 LYS B O 1
ATOM 2689 N N . ALA B 1 160 ? -0.086 -27.141 -0.71 1 97.25 160 ALA B N 1
ATOM 2690 C CA . ALA B 1 160 ? -1.31 -26.953 -1.485 1 97.25 160 ALA B CA 1
ATOM 2691 C C . ALA B 1 160 ? -1.297 -27.812 -2.746 1 97.25 160 ALA B C 1
ATOM 2693 O O . ALA B 1 160 ? -2.312 -28.406 -3.109 1 97.25 160 ALA B O 1
ATOM 2694 N N . ASP B 1 161 ? -0.189 -27.844 -3.477 1 96.88 161 ASP B N 1
ATOM 2695 C CA . ASP B 1 161 ? -0.033 -28.672 -4.668 1 96.88 161 ASP B CA 1
ATOM 2696 C C . ASP B 1 161 ? 1.442 -28.859 -5.016 1 96.88 161 ASP B C 1
ATOM 2698 O O . ASP B 1 161 ? 2.066 -27.969 -5.605 1 96.88 161 ASP B O 1
ATOM 2702 N N . SER B 1 162 ? 1.994 -29.953 -4.75 1 96 162 SER B N 1
ATOM 2703 C CA . SER B 1 162 ? 3.418 -30.234 -4.898 1 96 162 SER B CA 1
ATOM 2704 C C . SER B 1 162 ? 3.814 -30.328 -6.367 1 96 162 SER B C 1
ATOM 2706 O O . SER B 1 162 ? 5.004 -30.297 -6.699 1 96 162 SER B O 1
ATOM 2708 N N . SER B 1 163 ? 2.869 -30.438 -7.238 1 96.56 163 SER B N 1
ATOM 2709 C CA . SER B 1 163 ? 3.18 -30.484 -8.664 1 96.56 163 SER B CA 1
ATOM 2710 C C . SER B 1 163 ? 3.861 -29.203 -9.117 1 96.56 163 SER B C 1
ATOM 2712 O O . SER B 1 163 ? 4.527 -29.172 -10.156 1 96.56 163 SER B O 1
ATOM 2714 N N . ALA B 1 164 ? 3.676 -28.141 -8.336 1 96.69 164 ALA B N 1
ATOM 2715 C CA . ALA B 1 164 ? 4.293 -26.859 -8.656 1 96.69 164 ALA B CA 1
ATOM 2716 C C . ALA B 1 164 ? 5.812 -26.969 -8.664 1 96.69 164 ALA B C 1
ATOM 2718 O O . ALA B 1 164 ? 6.496 -26.188 -9.336 1 96.69 164 ALA B O 1
ATOM 2719 N N . LEU B 1 165 ? 6.344 -27.953 -8.008 1 96.62 165 LEU B N 1
ATOM 2720 C CA . LEU B 1 165 ? 7.781 -28.141 -7.887 1 96.62 165 LEU B CA 1
ATOM 2721 C C . LEU B 1 165 ? 8.406 -28.469 -9.242 1 96.62 165 LEU B C 1
ATOM 2723 O O . LEU B 1 165 ? 9.578 -28.141 -9.484 1 96.62 165 LEU B O 1
ATOM 2727 N N . GLU B 1 166 ? 7.59 -29.047 -10.094 1 95.88 166 GLU B N 1
ATOM 2728 C CA . GLU B 1 166 ? 8.133 -29.578 -11.344 1 95.88 166 GLU B CA 1
ATOM 2729 C C . GLU B 1 166 ? 7.875 -28.625 -12.508 1 95.88 166 GLU B C 1
ATOM 2731 O O . GLU B 1 166 ? 8.367 -28.844 -13.609 1 95.88 166 GLU B O 1
ATOM 2736 N N . ILE B 1 167 ? 7.133 -27.625 -12.289 1 97 167 ILE B N 1
ATOM 2737 C CA . ILE B 1 167 ? 6.809 -26.688 -13.352 1 97 167 ILE B CA 1
ATOM 2738 C C . ILE B 1 167 ? 8.023 -25.812 -13.648 1 97 167 ILE B C 1
ATOM 2740 O O . ILE B 1 167 ? 8.711 -25.359 -12.734 1 97 167 ILE B O 1
ATOM 2744 N N . GLN B 1 168 ? 8.289 -25.609 -14.93 1 97.62 168 GLN B N 1
ATOM 2745 C CA . GLN B 1 168 ? 9.398 -24.781 -15.367 1 97.62 168 GLN B CA 1
ATOM 2746 C C . GLN B 1 168 ? 8.898 -23.438 -15.898 1 97.62 168 GLN B C 1
ATOM 2748 O O . GLN B 1 168 ? 7.855 -23.375 -16.547 1 97.62 168 GLN B O 1
ATOM 2753 N N . ASP B 1 169 ? 9.672 -22.438 -15.547 1 97.19 169 ASP B N 1
ATOM 2754 C CA . ASP B 1 169 ? 9.312 -21.141 -16.109 1 97.19 169 ASP B CA 1
ATOM 2755 C C . ASP B 1 169 ? 9.75 -21.031 -17.578 1 97.19 169 ASP B C 1
ATOM 2757 O O . ASP B 1 169 ? 10.117 -22.031 -18.188 1 97.19 169 ASP B O 1
ATOM 2761 N N . ASN B 1 170 ? 9.586 -19.844 -18.219 1 96.5 170 ASN B N 1
ATOM 2762 C CA . ASN B 1 170 ? 9.867 -19.641 -19.641 1 96.5 170 ASN B CA 1
ATOM 2763 C C . ASN B 1 170 ? 11.352 -19.828 -19.953 1 96.5 170 ASN B C 1
ATOM 2765 O O . ASN B 1 170 ? 11.727 -20 -21.109 1 96.5 170 ASN B O 1
ATOM 2769 N N . LYS B 1 171 ? 12.164 -19.797 -18.906 1 96.88 171 LYS B N 1
ATOM 2770 C CA . LYS B 1 171 ? 13.602 -19.969 -19.078 1 96.88 171 LYS B CA 1
ATOM 2771 C C . LYS B 1 171 ? 14.016 -21.406 -18.75 1 96.88 171 LYS B C 1
ATOM 2773 O O . LYS B 1 171 ? 15.211 -21.703 -18.672 1 96.88 171 LYS B O 1
ATOM 2778 N N . GLY B 1 172 ? 13.109 -22.234 -18.422 1 97 172 GLY B N 1
ATOM 2779 C CA . GLY B 1 172 ? 13.383 -23.625 -18.156 1 97 172 GLY B CA 1
ATOM 2780 C C . GLY B 1 172 ? 13.805 -23.891 -16.719 1 97 172 GLY B C 1
ATOM 2781 O O . GLY B 1 172 ? 14.445 -24.891 -16.422 1 97 172 GLY B O 1
ATOM 2782 N N . ARG B 1 173 ? 13.461 -22.938 -15.883 1 97.25 173 ARG B N 1
ATOM 2783 C CA . ARG B 1 173 ? 13.906 -23.078 -14.5 1 97.25 173 ARG B CA 1
ATOM 2784 C C . ARG B 1 173 ? 12.758 -23.562 -13.609 1 97.25 173 ARG B C 1
ATOM 2786 O O . ARG B 1 173 ? 11.648 -23.031 -13.68 1 97.25 173 ARG B O 1
ATOM 2793 N N . LYS B 1 174 ? 13.125 -24.547 -12.812 1 97.12 174 LYS B N 1
ATOM 2794 C CA . LYS B 1 174 ? 12.219 -24.953 -11.742 1 97.12 174 LYS B CA 1
ATOM 2795 C C . LYS B 1 174 ? 12.344 -24.016 -10.539 1 97.12 174 LYS B C 1
ATOM 2797 O O . LYS B 1 174 ? 13.305 -23.25 -10.445 1 97.12 174 LYS B O 1
ATOM 2802 N N . PRO B 1 175 ? 11.375 -24.016 -9.609 1 97.44 175 PRO B N 1
ATOM 2803 C CA . PRO B 1 175 ? 11.453 -23.125 -8.445 1 97.44 175 PRO B CA 1
ATOM 2804 C C . PRO B 1 175 ? 12.758 -23.281 -7.68 1 97.44 175 PRO B C 1
ATOM 2806 O O . PRO B 1 175 ? 13.328 -22.281 -7.215 1 97.44 175 PRO B O 1
ATOM 2809 N N . GLU B 1 176 ? 13.32 -24.438 -7.609 1 95.81 176 GLU B N 1
ATOM 2810 C CA . GLU B 1 176 ? 14.555 -24.688 -6.887 1 95.81 176 GLU B CA 1
ATOM 2811 C C . GLU B 1 176 ? 15.711 -23.875 -7.457 1 95.81 176 GLU B C 1
ATOM 2813 O O . GLU B 1 176 ? 16.562 -23.391 -6.711 1 95.81 176 GLU B O 1
ATOM 2818 N N . ALA B 1 177 ? 15.727 -23.688 -8.75 1 95.62 177 ALA B N 1
ATOM 2819 C CA . ALA B 1 177 ? 16.797 -22.984 -9.43 1 95.62 177 ALA B CA 1
ATOM 2820 C C . ALA B 1 177 ? 16.781 -21.5 -9.078 1 95.62 177 ALA B C 1
ATOM 2822 O O . ALA B 1 177 ? 17.812 -20.812 -9.195 1 95.62 177 ALA B O 1
ATOM 2823 N N . LEU B 1 178 ? 15.672 -21.016 -8.656 1 95.19 178 LEU B N 1
ATOM 2824 C CA . LEU B 1 178 ? 15.523 -19.594 -8.352 1 95.19 178 LEU B CA 1
ATOM 2825 C C . LEU B 1 178 ? 15.836 -19.312 -6.891 1 95.19 178 LEU B C 1
ATOM 2827 O O . LEU B 1 178 ? 16.031 -18.156 -6.504 1 95.19 178 LEU B O 1
ATOM 2831 N N . ALA B 1 179 ? 15.828 -20.328 -6.09 1 94.44 179 ALA B N 1
ATOM 2832 C CA . ALA B 1 179 ? 16.016 -20.172 -4.652 1 94.44 179 ALA B CA 1
ATOM 2833 C C . ALA B 1 179 ? 17.438 -19.719 -4.328 1 94.44 179 ALA B C 1
ATOM 2835 O O . ALA B 1 179 ? 18.406 -20.297 -4.809 1 94.44 179 ALA B O 1
ATOM 2836 N N . LYS B 1 180 ? 17.484 -18.625 -3.598 1 88.81 180 LYS B N 1
ATOM 2837 C CA . LYS B 1 180 ? 18.797 -18.141 -3.189 1 88.81 180 LYS B CA 1
ATOM 2838 C C . LYS B 1 180 ? 19.141 -18.594 -1.775 1 88.81 180 LYS B C 1
ATOM 2840 O O . LYS B 1 180 ? 20.312 -18.719 -1.425 1 88.81 180 LYS B O 1
ATOM 2845 N N . SER B 1 181 ? 18.156 -18.812 -1.021 1 91.69 181 SER B N 1
ATOM 2846 C CA . SER B 1 181 ? 18.328 -19.281 0.35 1 91.69 181 SER B CA 1
ATOM 2847 C C . SER B 1 181 ? 18.516 -20.797 0.401 1 91.69 181 SER B C 1
ATOM 2849 O O . SER B 1 181 ? 17.766 -21.547 -0.225 1 91.69 181 SER B O 1
ATOM 2851 N N . GLU B 1 182 ? 19.484 -21.156 1.139 1 91.44 182 GLU B N 1
ATOM 2852 C CA . GLU B 1 182 ? 19.734 -22.594 1.278 1 91.44 182 GLU B CA 1
ATOM 2853 C C . GLU B 1 182 ? 18.562 -23.297 1.951 1 91.44 182 GLU B C 1
ATOM 2855 O O . GLU B 1 182 ? 18.25 -24.438 1.624 1 91.44 182 GLU B O 1
ATOM 2860 N N . ALA B 1 183 ? 18.016 -22.656 2.85 1 92.38 183 ALA B N 1
ATOM 2861 C CA . ALA B 1 183 ? 16.859 -23.234 3.537 1 92.38 183 ALA B CA 1
ATOM 2862 C C . ALA B 1 183 ? 15.727 -23.5 2.557 1 92.38 183 ALA B C 1
ATOM 2864 O O . ALA B 1 183 ? 15.078 -24.562 2.627 1 92.38 183 ALA B O 1
ATOM 2865 N N . VAL B 1 184 ? 15.523 -22.594 1.694 1 94.31 184 VAL B N 1
ATOM 2866 C CA . VAL B 1 184 ? 14.461 -22.734 0.709 1 94.31 184 VAL B CA 1
ATOM 2867 C C . VAL B 1 184 ? 14.828 -23.812 -0.304 1 94.31 184 VAL B C 1
ATOM 2869 O O . VAL B 1 184 ? 13.977 -24.609 -0.722 1 94.31 184 VAL B O 1
ATOM 2872 N N . LYS B 1 185 ? 16.062 -23.891 -0.7 1 93.69 185 LYS B N 1
ATOM 2873 C CA . LYS B 1 185 ? 16.516 -24.938 -1.615 1 93.69 185 LYS B CA 1
ATOM 2874 C C . LYS B 1 185 ? 16.25 -26.328 -1.051 1 93.69 185 LYS B C 1
ATOM 2876 O O . LYS B 1 185 ? 15.797 -27.219 -1.774 1 93.69 185 LYS B O 1
ATOM 2881 N N . GLU B 1 186 ? 16.547 -26.438 0.182 1 92.31 186 GLU B N 1
ATOM 2882 C CA . GLU B 1 186 ? 16.344 -27.719 0.832 1 92.31 186 GLU B CA 1
ATOM 2883 C C . GLU B 1 186 ? 14.859 -28.094 0.861 1 92.31 186 GLU B C 1
ATOM 2885 O O . GLU B 1 186 ? 14.508 -29.266 0.68 1 92.31 186 GLU B O 1
ATOM 2890 N N . LEU B 1 187 ? 14.086 -27.156 1.104 1 92.44 187 LEU B N 1
ATOM 2891 C CA . LEU B 1 187 ? 12.648 -27.375 1.137 1 92.44 187 LEU B CA 1
ATOM 2892 C C . LEU B 1 187 ? 12.133 -27.812 -0.233 1 92.44 187 LEU B C 1
ATOM 2894 O O . LEU B 1 187 ? 11.211 -28.625 -0.326 1 92.44 187 LEU B O 1
ATOM 2898 N N . LEU B 1 188 ? 12.727 -27.281 -1.233 1 93.94 188 LEU B N 1
ATOM 2899 C CA . LEU B 1 188 ? 12.266 -27.516 -2.596 1 93.94 188 LEU B CA 1
ATOM 2900 C C . LEU B 1 188 ? 12.805 -28.844 -3.123 1 93.94 188 LEU B C 1
ATOM 2902 O O . LEU B 1 188 ? 12.25 -29.406 -4.07 1 93.94 188 LEU B O 1
ATOM 2906 N N . ARG B 1 189 ? 13.867 -29.312 -2.566 1 88.5 189 ARG B N 1
ATOM 2907 C CA . ARG B 1 189 ? 14.469 -30.578 -2.969 1 88.5 189 ARG B CA 1
ATOM 2908 C C . ARG B 1 189 ? 13.766 -31.75 -2.297 1 88.5 189 ARG B C 1
ATOM 2910 O O . ARG B 1 189 ? 13.734 -32.844 -2.844 1 88.5 189 ARG B O 1
ATOM 2917 N N . GLN B 1 190 ? 13.523 -31.594 -1.091 1 68.56 190 GLN B N 1
ATOM 2918 C CA . GLN B 1 190 ? 12.992 -32.688 -0.312 1 68.56 190 GLN B CA 1
ATOM 2919 C C . GLN B 1 190 ? 11.672 -33.188 -0.889 1 68.56 190 GLN B C 1
ATOM 2921 O O . GLN B 1 190 ? 11.273 -34.344 -0.657 1 68.56 190 GLN B O 1
ATOM 2926 N N . LYS B 1 191 ? 11.125 -32.375 -1.692 1 59.91 191 LYS B N 1
ATOM 2927 C CA . LYS B 1 191 ? 9.82 -32.938 -2.018 1 59.91 191 LYS B CA 1
ATOM 2928 C C . LYS B 1 191 ? 9.742 -33.312 -3.496 1 59.91 191 LYS B C 1
ATOM 2930 O O . LYS B 1 191 ? 10.375 -32.688 -4.336 1 59.91 191 LYS B O 1
#

Solvent-accessible surface area (backbone atoms only — not comparable to full-atom values): 20189 Å² total; per-residue (Å²): 137,80,77,75,73,78,75,79,76,77,76,75,73,75,71,74,72,75,67,82,76,75,75,61,79,72,65,60,56,46,68,64,53,50,42,42,67,66,31,59,40,44,28,28,32,38,57,37,54,70,59,36,51,52,57,34,59,74,53,73,27,72,62,46,67,46,54,48,81,60,35,44,28,26,53,33,32,8,25,36,39,46,30,51,70,49,38,51,52,43,47,75,50,63,36,65,54,69,49,53,21,72,72,44,36,43,28,26,51,35,35,6,23,45,59,50,21,43,70,38,38,52,50,42,48,75,67,65,33,63,67,69,54,48,26,74,61,34,37,28,27,49,32,35,8,24,50,61,43,24,53,66,36,39,50,54,45,40,70,73,44,55,69,49,60,73,46,48,24,75,83,68,41,33,26,52,74,46,28,74,35,67,70,40,31,50,61,51,61,75,98,131,86,73,77,75,78,74,78,76,77,74,73,73,74,71,73,71,74,70,82,74,75,74,61,78,73,63,59,54,47,69,63,54,48,43,44,66,65,30,59,39,43,26,28,31,40,58,36,55,68,58,36,50,50,58,33,61,72,51,72,26,71,61,46,66,47,55,48,81,61,35,45,29,26,52,33,32,7,26,37,40,47,29,49,70,50,38,52,51,44,47,75,50,63,36,66,55,68,50,53,21,72,76,43,37,43,28,25,51,35,34,6,23,47,60,50,23,43,70,39,36,52,51,43,48,74,67,66,33,66,65,70,54,48,27,75,61,32,37,27,27,48,32,34,7,23,49,61,43,25,53,69,36,36,49,54,44,41,72,73,45,57,70,51,60,72,45,48,24,76,85,66,40,33,28,51,75,46,28,74,35,67,71,38,31,50,61,52,61,76,98

InterPro domains:
  IPR002110 Ankyrin repeat [PF00023] (137-169)
  IPR002110 Ankyrin repeat [PF12796] (44-133)
  IPR002110 Ankyrin repeat [PR01415] (71-86)
  IPR002110 Ankyrin repeat [PR01415] (120-134)
  IPR002110 Ankyrin repeat [PS50088] (70-102)
  IPR002110 Ankyrin repeat [PS50088] (104-136)
  IPR002110 Ankyrin repeat [PS50088] (137-169)
  IPR002110 Ankyrin repeat [SM00248] (70-99)
  IPR002110 Ankyrin repeat [SM00248] (104-133)
  IPR002110 Ankyrin repeat [SM00248] (137-167)
  IPR036770 Ankyrin repeat-containing domain superfamily [G3DSA:1.25.40.20] (37-142)
  IPR036770 Ankyrin repeat-containing domain superfamily [G3DSA:1.25.40.20] (143-190)
  IPR036770 Ankyrin repeat-containing domain superfamily [SSF48403] (3-179)

Radius of gyration: 28.84 Å; Cα contacts (8 Å, |Δi|>4): 662; chains: 2; bounding box: 46×142×96 Å

Secondary structure (DSSP, 8-state):
------------------------------HHHHHHHHSHHHHHHHT-HHHHHHHHHHTTTTTTT-B-TTS-BHHHHHHHHT-HHHHHHHHHTT--TT---TTT---HHHHHHHTT-HHHHHHHHHTT--TT---TTS--HHHHHHHHT-HHHHHHHHHH-GGGGG---TTS--HHHH--SHHHHHHHH--/------------------------------HHHHHHHHSHHHHHHHT-HHHHHHHHHHTTTTTTT-B-TTS-BHHHHHHHHT-HHHHHHHHHTT--TT---TTT---HHHHHHHTT-HHHHHHHHHTT--TT---TTS--HHHHHHHHT-HHHHHHHHHH-GGGGG---TTS--HHHH--SHHHHHHHH--

Organism: Aplysia californica (NCBI:txid6500)